Protein AF-A0A3M1H923-F1 (afdb_monomer_lite)

Radius of gyration: 37.94 Å; chains: 1; bounding box: 95×79×100 Å

Foldseek 3Di:
DQQWDADPVPRDIDHDPDDDAQDWDQDPPPRDIDGRHPVVVVVVVVVVVVQVVAKAFPVRLCVVLVHDPVVVVVCVVVVLWDWDDDDPTTIGGNVSSVVVSVVVVPPPPPPPDDDDDDDDDDDDDDDDDDPPQDWAFPVRLCVLQVHDPVVVVVCCVVVLWPWDDDPNTTITGPVSSVVVSCVVVPPPPPCPDDPPPDDDPPPWDKDWLVRLCVVLVHDPVVVVVLCVVVVFDFDDDDPTTIGTPVVSVVSSVVVVVVVVVVVVVVVVPDDDDDDDDDPDPPQWAFLVVLCVLQVDDSVVSVVCCVVVLFPWDDDDPTIIGGNVSSVVVSVCVVDPPPDDDDDDDDDDDDDDDDDPDPDPDDDDDDDDDDDDPDDPDADPPKDWDAQPPPPDPDPVRIDIDHPVVPPPDPPAPWWWWFWWDAPPDDIDIFIFGDDDPQWTWTDDPPDDTDIDGNVRTDGPDTDGPDPDDDDDD

Structure (mmCIF, N/CA/C/O backbone):
data_AF-A0A3M1H923-F1
#
_entry.id   AF-A0A3M1H923-F1
#
loop_
_atom_site.group_PDB
_atom_site.id
_atom_site.type_symbol
_atom_site.label_atom_id
_atom_site.label_alt_id
_atom_site.label_comp_id
_atom_site.label_asym_id
_atom_site.label_entity_id
_atom_site.label_seq_id
_atom_site.pdbx_PDB_ins_code
_atom_site.Cartn_x
_atom_site.Cartn_y
_atom_site.Cartn_z
_atom_site.occupancy
_atom_site.B_iso_or_equiv
_atom_site.auth_seq_id
_atom_site.auth_comp_id
_atom_site.auth_asym_id
_atom_site.auth_atom_id
_atom_site.pdbx_PDB_model_num
ATOM 1 N N . HIS A 1 1 ? -39.502 16.113 10.364 1.00 50.25 1 HIS A N 1
ATOM 2 C CA . HIS A 1 1 ? -40.073 17.198 11.195 1.00 50.25 1 HIS A CA 1
ATOM 3 C C . HIS A 1 1 ? -40.676 16.655 12.478 1.00 50.25 1 HIS A C 1
ATOM 5 O O . HIS A 1 1 ? -41.571 15.817 12.419 1.00 50.25 1 HIS A O 1
ATOM 11 N N . LYS A 1 2 ? -40.176 17.078 13.641 1.00 55.75 2 LYS A N 1
ATOM 12 C CA . LYS A 1 2 ? -40.732 16.656 14.929 1.00 55.75 2 LYS A CA 1
ATOM 13 C C . LYS A 1 2 ? -41.596 17.790 15.500 1.00 55.75 2 LYS A C 1
ATOM 15 O O . LYS A 1 2 ? -41.068 18.806 15.928 1.00 55.75 2 LYS A O 1
ATOM 20 N N . ASN A 1 3 ? -42.918 17.608 15.518 1.00 80.12 3 ASN A N 1
ATOM 21 C CA . ASN A 1 3 ? -43.889 18.606 15.991 1.00 80.12 3 ASN A CA 1
ATOM 22 C C . ASN A 1 3 ? -44.011 18.618 17.529 1.00 80.12 3 ASN A C 1
ATOM 24 O O . ASN A 1 3 ? -45.105 18.431 18.061 1.00 80.12 3 ASN A O 1
ATOM 28 N N . PHE A 1 4 ? -42.914 18.781 18.275 1.00 86.12 4 PHE A N 1
ATOM 29 C CA . PHE A 1 4 ? -43.000 18.876 19.736 1.00 86.12 4 PHE A CA 1
ATOM 30 C C . PHE A 1 4 ? -42.359 20.143 20.299 1.00 86.12 4 PHE A C 1
ATOM 32 O O . PHE A 1 4 ? -41.334 20.610 19.821 1.00 86.12 4 PHE A O 1
ATOM 39 N N . MET A 1 5 ? -42.960 20.675 21.364 1.00 89.12 5 MET A N 1
ATOM 40 C CA . MET A 1 5 ? -42.387 21.736 22.192 1.00 89.12 5 MET A CA 1
ATOM 41 C C . MET A 1 5 ? -42.003 21.197 23.562 1.00 89.12 5 MET A C 1
ATOM 43 O O . MET A 1 5 ? -42.708 20.365 24.135 1.00 89.12 5 MET A O 1
ATOM 47 N N . VAL A 1 6 ? -40.923 21.728 24.128 1.00 91.88 6 VAL A N 1
ATOM 48 C CA . VAL A 1 6 ? -40.477 21.415 25.488 1.00 91.88 6 VAL A CA 1
ATOM 49 C C . VAL A 1 6 ? -40.749 22.615 26.388 1.00 91.88 6 VAL A C 1
ATOM 51 O O . VAL A 1 6 ? -40.349 23.736 26.090 1.00 91.88 6 VAL A O 1
ATOM 54 N N . CYS A 1 7 ? -41.431 22.399 27.512 1.00 93.00 7 CYS A N 1
ATOM 55 C CA . CYS A 1 7 ? -41.614 23.451 28.508 1.00 93.00 7 CYS A CA 1
ATOM 56 C C . CYS A 1 7 ? -40.265 23.810 29.168 1.00 93.00 7 CYS A C 1
ATOM 58 O O . CYS A 1 7 ? -39.701 22.939 29.830 1.00 93.00 7 CYS A O 1
ATOM 60 N N . PRO A 1 8 ? -39.794 25.072 29.134 1.00 92.12 8 PRO A N 1
ATOM 61 C CA . PRO A 1 8 ? -38.475 25.441 29.659 1.00 92.12 8 PRO A CA 1
ATOM 62 C C . PRO A 1 8 ? -38.373 25.310 31.186 1.00 92.12 8 PRO A C 1
ATOM 64 O O . PRO A 1 8 ? -37.290 25.140 31.722 1.00 92.12 8 PRO A O 1
ATOM 67 N N . GLN A 1 9 ? -39.504 25.359 31.897 1.00 93.62 9 GLN A N 1
ATOM 68 C CA . GLN A 1 9 ? -39.535 25.279 33.362 1.00 93.62 9 GLN A CA 1
ATOM 69 C C . GLN A 1 9 ? -39.507 23.845 33.917 1.00 93.62 9 GLN A C 1
ATOM 71 O O . GLN A 1 9 ? -39.087 23.629 35.046 1.00 93.62 9 GLN A O 1
ATOM 76 N N . CYS A 1 10 ? -40.006 22.851 33.175 1.00 94.25 10 CYS A N 1
ATOM 77 C CA . CYS A 1 10 ? -40.183 21.490 33.711 1.00 94.25 10 CYS A CA 1
ATOM 78 C C . CYS A 1 10 ? -39.894 20.366 32.709 1.00 94.25 10 CYS A C 1
ATOM 80 O O . CYS A 1 10 ? -40.203 19.205 32.992 1.00 94.25 10 CYS A O 1
ATOM 82 N N . PHE A 1 11 ? -39.374 20.718 31.531 1.00 92.38 11 PHE A N 1
ATOM 83 C CA . PHE A 1 11 ? -38.951 19.822 30.453 1.00 92.38 11 PHE A CA 1
ATOM 84 C C . PHE A 1 11 ? -40.020 18.846 29.939 1.00 92.38 11 PHE A C 1
ATOM 86 O O . PHE A 1 11 ? -39.715 17.847 29.296 1.00 92.38 11 PHE A O 1
ATOM 93 N N . THR A 1 12 ? -41.301 19.125 30.193 1.00 93.31 12 THR A N 1
ATOM 94 C CA . THR A 1 12 ? -42.398 18.300 29.667 1.00 93.31 12 THR A CA 1
ATOM 95 C C . THR A 1 12 ? -42.558 18.553 28.169 1.00 93.31 12 THR A C 1
ATOM 97 O O . THR A 1 12 ? -42.680 19.709 27.760 1.00 93.31 12 THR A O 1
ATOM 100 N N . GLN A 1 13 ? -42.558 17.478 27.377 1.00 92.56 13 GLN A N 1
ATOM 101 C CA . GLN A 1 13 ? -42.773 17.502 25.930 1.00 92.56 13 GLN A CA 1
ATOM 102 C C . GLN A 1 13 ? -44.271 17.549 25.594 1.00 92.56 13 GLN A C 1
ATOM 104 O O . GLN A 1 13 ? -45.070 16.813 26.174 1.00 92.56 13 GLN A O 1
ATOM 109 N N . TYR A 1 14 ? -44.643 18.400 24.640 1.00 90.56 14 TYR A N 1
ATOM 110 C CA . TYR A 1 14 ? -46.001 18.562 24.122 1.00 90.56 14 TYR A CA 1
ATOM 111 C C . TYR A 1 14 ? -46.000 18.329 22.619 1.00 90.56 14 TYR A C 1
ATOM 113 O O . TYR A 1 14 ? -45.259 19.005 21.916 1.00 90.56 14 TYR A O 1
ATOM 121 N N . ASN A 1 15 ? -46.839 17.414 22.136 1.00 89.94 15 ASN A N 1
ATOM 122 C CA . ASN A 1 15 ? -47.061 17.216 20.705 1.00 89.94 15 ASN A CA 1
ATOM 123 C C . ASN A 1 15 ? -48.055 18.275 20.194 1.00 89.94 15 ASN A C 1
ATOM 125 O O . ASN A 1 15 ? -49.103 18.474 20.815 1.00 89.94 15 ASN A O 1
ATOM 129 N N . ILE A 1 16 ? -47.717 18.976 19.114 1.00 86.31 16 ILE A N 1
ATOM 130 C CA . ILE A 1 16 ? -48.525 20.057 18.539 1.00 86.31 16 ILE A CA 1
ATOM 131 C C . ILE A 1 16 ? -49.115 19.560 17.219 1.00 86.31 16 ILE A C 1
ATOM 133 O O . ILE A 1 16 ? -48.415 19.446 16.219 1.00 86.31 16 ILE A O 1
ATOM 137 N N . GLU A 1 17 ? -50.419 19.280 17.209 1.00 82.50 17 GLU A N 1
ATOM 138 C CA . GLU A 1 17 ? -51.119 18.734 16.033 1.00 82.50 17 GLU A CA 1
ATOM 139 C C . GLU A 1 17 ? -51.218 19.734 14.865 1.00 82.50 17 GLU A C 1
ATOM 141 O O . GLU A 1 17 ? -51.304 19.328 13.711 1.00 82.50 17 GLU A O 1
ATOM 146 N N . SER A 1 18 ? -51.167 21.042 15.141 1.00 80.50 18 SER A N 1
ATOM 147 C CA . SER A 1 18 ? -51.195 22.094 14.118 1.00 80.50 18 SER A CA 1
ATOM 148 C C . SER A 1 18 ? -50.433 23.337 14.586 1.00 80.50 18 SER A C 1
ATOM 150 O O . SER A 1 18 ? -50.770 23.903 15.634 1.00 80.50 18 SER A O 1
ATOM 152 N N . PHE A 1 19 ? -49.438 23.783 13.816 1.00 77.25 19 PHE A N 1
ATOM 153 C CA . PHE A 1 19 ? -48.679 24.999 14.109 1.00 77.25 19 PHE A CA 1
ATOM 154 C C . PHE A 1 19 ? -49.552 26.240 13.861 1.00 77.25 19 PHE A C 1
ATOM 156 O O . PHE A 1 19 ? -50.033 26.460 12.753 1.00 77.25 19 PHE A O 1
ATOM 163 N N . GLN A 1 20 ? -49.782 27.045 14.898 1.00 83.19 20 GLN A N 1
ATOM 164 C CA . GLN A 1 20 ? -50.434 28.352 14.799 1.00 83.19 20 GLN A CA 1
ATOM 165 C C . GLN A 1 20 ? -49.544 29.359 15.522 1.00 83.19 20 GLN A C 1
ATOM 167 O O . GLN A 1 20 ? -49.376 29.266 16.741 1.00 83.19 20 GLN A O 1
ATOM 172 N N . ASP A 1 21 ? -48.951 30.277 14.762 1.00 86.56 21 ASP A N 1
ATOM 173 C CA . ASP A 1 21 ? -48.030 31.283 15.288 1.00 86.56 21 ASP A CA 1
ATOM 174 C C . ASP A 1 21 ? -48.716 32.153 16.355 1.00 86.56 21 ASP A C 1
ATOM 176 O O . ASP A 1 21 ? -49.883 32.530 16.220 1.00 86.56 21 ASP A O 1
ATOM 180 N N . GLY A 1 22 ? -48.021 32.407 17.465 1.00 88.06 22 GLY A N 1
ATOM 181 C CA . GLY A 1 22 ? -48.539 33.177 18.598 1.00 88.06 22 GLY A CA 1
ATOM 182 C C . GLY A 1 22 ? -49.531 32.441 19.511 1.00 88.06 22 GLY A C 1
ATOM 183 O O . GLY A 1 22 ? -50.011 33.024 20.491 1.00 88.06 22 GLY A O 1
ATOM 184 N N . LYS A 1 23 ? -49.843 31.161 19.261 1.00 91.06 23 LYS A N 1
ATOM 185 C CA . LYS A 1 23 ? -50.739 30.391 20.135 1.00 91.06 23 LYS A CA 1
ATOM 186 C C . LYS A 1 23 ? -50.086 30.135 21.495 1.00 91.06 23 LYS A C 1
ATOM 188 O O . LYS A 1 23 ? -48.956 29.655 21.590 1.00 91.06 23 LYS A O 1
ATOM 193 N N . LYS A 1 24 ? -50.826 30.450 22.562 1.00 92.19 24 LYS A N 1
ATOM 194 C CA . LYS A 1 24 ? -50.396 30.268 23.953 1.00 92.19 24 LYS A CA 1
ATOM 195 C C . LYS A 1 24 ? -50.930 28.951 24.513 1.00 92.19 24 LYS A C 1
ATOM 197 O O . LYS A 1 24 ? -52.132 28.701 24.473 1.00 92.19 24 LYS A O 1
ATOM 202 N N . PHE A 1 25 ? -50.051 28.140 25.089 1.00 91.19 25 PHE A N 1
ATOM 203 C CA . PHE A 1 25 ? -50.377 26.877 25.749 1.00 91.19 25 PHE A CA 1
ATOM 204 C C . PHE A 1 25 ? -49.990 26.939 27.220 1.00 91.19 25 PHE A C 1
ATOM 206 O O . PHE A 1 25 ? -48.886 27.347 27.565 1.00 91.19 25 PHE A O 1
ATOM 213 N N . LYS A 1 26 ? -50.879 26.501 28.113 1.00 94.56 26 LYS A N 1
ATOM 214 C CA . LYS A 1 26 ? -50.550 26.373 29.534 1.00 94.56 26 LYS A CA 1
ATOM 215 C C . LYS A 1 26 ? -49.953 24.992 29.795 1.00 94.56 26 LYS A C 1
ATOM 217 O O . LYS A 1 26 ? -50.599 23.978 29.535 1.00 94.56 26 LYS A O 1
ATOM 222 N N . CYS A 1 27 ? -48.734 24.947 30.322 1.00 94.38 27 CYS A N 1
ATOM 223 C CA . CYS A 1 27 ? -48.080 23.705 30.714 1.00 94.38 27 CYS A CA 1
ATOM 224 C C . CYS A 1 27 ? -48.919 22.975 31.776 1.00 94.38 27 CYS A C 1
ATOM 226 O O . CYS A 1 27 ? -49.205 23.532 32.836 1.00 94.38 27 CYS A O 1
ATOM 228 N N . LYS A 1 28 ? -49.273 21.709 31.522 1.00 94.69 28 LYS A N 1
ATOM 229 C CA . LYS A 1 28 ? -50.068 20.877 32.441 1.00 94.69 28 LYS A CA 1
ATOM 230 C C . LYS A 1 28 ? -49.356 20.604 33.770 1.00 94.69 28 LYS A C 1
ATOM 232 O O . LYS A 1 28 ? -50.026 20.356 34.763 1.00 94.69 28 LYS A O 1
ATOM 237 N N . LYS A 1 29 ? -48.018 20.642 33.792 1.00 95.06 29 LYS A N 1
ATOM 238 C CA . LYS A 1 29 ? -47.206 20.289 34.968 1.00 95.06 29 LYS A CA 1
ATOM 239 C C . LYS A 1 29 ? -46.893 21.483 35.874 1.00 95.06 29 LYS A C 1
ATOM 241 O O . LYS A 1 29 ? -47.038 21.371 37.082 1.00 95.06 29 LYS A O 1
ATOM 246 N N . CYS A 1 30 ? -46.475 22.619 35.311 1.00 94.06 30 CYS A N 1
ATOM 247 C CA . CYS A 1 30 ? -46.022 23.785 36.089 1.00 94.06 30 CYS A CA 1
ATOM 248 C C . CYS A 1 30 ? -46.818 25.069 35.818 1.00 94.06 30 CYS A C 1
ATOM 250 O O . CYS A 1 30 ? -46.430 26.136 36.280 1.00 94.06 30 CYS A O 1
ATOM 252 N N . SER A 1 31 ? -47.921 24.996 35.064 1.00 94.00 31 SER A N 1
ATOM 253 C CA . SER A 1 31 ? -48.797 26.136 34.749 1.00 94.00 31 SER A CA 1
ATOM 254 C C . SER A 1 31 ? -48.160 27.304 33.978 1.00 94.00 31 SER A C 1
ATOM 256 O O . SER A 1 31 ? -48.848 28.296 33.738 1.00 94.00 31 SER A O 1
ATOM 258 N N . SER A 1 32 ? -46.902 27.199 33.543 1.00 94.88 32 SER A N 1
ATOM 259 C CA . SER A 1 32 ? -46.243 28.227 32.732 1.00 94.88 32 SER A CA 1
ATOM 260 C C . SER A 1 32 ? -46.908 28.365 31.362 1.00 94.88 32 SER A C 1
ATOM 262 O O . SER A 1 32 ? -47.309 27.368 30.756 1.00 94.88 32 SER A O 1
ATOM 264 N N . ILE A 1 33 ? -47.003 29.596 30.866 1.00 94.56 33 ILE A N 1
ATOM 265 C CA . ILE A 1 33 ? -47.533 29.893 29.534 1.00 94.56 33 ILE A CA 1
ATOM 266 C C . ILE A 1 33 ? -46.392 29.750 28.524 1.00 94.56 33 ILE A C 1
ATOM 268 O O . ILE A 1 33 ? -45.372 30.421 28.638 1.00 94.56 33 ILE A O 1
ATOM 272 N N . LEU A 1 34 ? -46.566 28.854 27.561 1.00 91.81 34 LEU A N 1
ATOM 273 C CA . LEU A 1 34 ? -45.675 28.627 26.432 1.00 91.81 34 LEU A CA 1
ATOM 274 C C . LEU A 1 34 ? -46.271 29.328 25.215 1.00 91.81 34 LEU A C 1
ATOM 276 O O . LEU A 1 34 ? -47.445 29.115 24.918 1.00 91.81 34 LEU A O 1
ATOM 280 N N . THR A 1 35 ? -45.489 30.139 24.513 1.00 92.31 35 THR A N 1
ATOM 281 C CA . THR A 1 35 ? -45.916 30.765 23.256 1.00 92.31 35 THR A CA 1
ATOM 282 C C . THR A 1 35 ? -45.195 30.068 22.115 1.00 92.31 35 THR A C 1
ATOM 284 O O . THR A 1 35 ? -43.978 29.910 22.174 1.00 92.31 35 THR A O 1
ATOM 287 N N . VAL A 1 36 ? -45.943 29.628 21.105 1.00 88.00 36 VAL A N 1
ATOM 288 C CA . VAL A 1 36 ? -45.362 29.129 19.856 1.00 88.00 36 VAL A CA 1
ATOM 289 C C . VAL A 1 36 ? -44.825 30.332 19.082 1.00 88.00 36 VAL A C 1
ATOM 291 O O . VAL A 1 36 ? -45.618 31.184 18.686 1.00 88.00 36 VAL A O 1
ATOM 294 N N . ASP A 1 37 ? -43.507 30.420 18.909 1.00 82.12 37 ASP A N 1
ATOM 295 C CA . ASP A 1 37 ? -42.855 31.454 18.098 1.00 82.12 37 ASP A CA 1
ATOM 296 C C . ASP A 1 37 ? -42.360 30.831 16.788 1.00 82.12 37 ASP A C 1
ATOM 298 O O . ASP A 1 37 ? -41.507 29.937 16.791 1.00 82.12 37 ASP A O 1
ATOM 302 N N . ARG A 1 38 ? -42.908 31.292 15.660 1.00 77.94 38 ARG A N 1
ATOM 303 C CA . ARG A 1 38 ? -42.516 30.856 14.314 1.00 77.94 38 ARG A CA 1
ATOM 304 C C . ARG A 1 38 ? -41.035 31.048 14.019 1.00 77.94 38 ARG A C 1
ATOM 306 O O . ARG A 1 38 ? -40.453 30.201 13.347 1.00 77.94 38 ARG A O 1
ATOM 313 N N . LYS A 1 39 ? -40.399 32.082 14.577 1.00 76.75 39 LYS A N 1
ATOM 314 C CA . LYS A 1 39 ? -38.975 32.345 14.327 1.00 76.75 39 LYS A CA 1
ATOM 315 C C . LYS A 1 39 ? -38.068 31.267 14.912 1.00 76.75 39 LYS A C 1
ATOM 317 O O . LYS A 1 39 ? -37.067 30.925 14.294 1.00 76.75 39 LYS A O 1
ATOM 322 N N . ALA A 1 40 ? -38.433 30.705 16.065 1.00 66.69 40 ALA A N 1
ATOM 323 C CA . ALA A 1 40 ? -37.688 29.601 16.669 1.00 66.69 40 ALA A CA 1
ATOM 324 C C . ALA A 1 40 ? -37.867 28.289 15.884 1.00 66.69 40 ALA A C 1
ATOM 326 O O . ALA A 1 40 ? -36.949 27.484 15.815 1.00 66.69 40 ALA A O 1
ATOM 327 N N . TYR A 1 41 ? -39.032 28.093 15.260 1.00 65.44 41 TYR A N 1
ATOM 328 C CA . TYR A 1 41 ? -39.337 26.886 14.488 1.00 65.44 41 TYR A CA 1
ATOM 329 C C . TYR A 1 41 ? -38.678 26.884 13.098 1.00 65.44 41 TYR A C 1
ATOM 331 O O . TYR A 1 41 ? -38.167 25.859 12.651 1.00 65.44 41 TYR A O 1
ATOM 339 N N . GLU A 1 42 ? -38.648 28.035 12.419 1.00 65.00 42 GLU A N 1
ATOM 340 C CA . GLU A 1 42 ? -38.022 28.164 11.095 1.00 65.00 42 GLU A CA 1
ATOM 341 C C . GLU A 1 42 ? -36.482 28.153 11.172 1.00 65.00 42 GLU A C 1
ATOM 343 O O . GLU A 1 42 ? -35.833 27.616 10.268 1.00 65.00 42 GLU A O 1
ATOM 348 N N . ALA A 1 43 ? -35.893 28.654 12.267 1.00 59.81 43 ALA A N 1
ATOM 349 C CA . ALA A 1 43 ? -34.446 28.618 12.497 1.00 59.81 43 ALA A CA 1
ATOM 350 C C . ALA A 1 43 ? -33.893 27.184 12.585 1.00 59.81 43 ALA A C 1
ATOM 352 O O . ALA A 1 43 ? -32.866 26.903 11.980 1.00 59.81 43 ALA A O 1
ATOM 353 N N . ASP A 1 44 ? -34.597 26.261 13.245 1.00 53.50 44 ASP A N 1
ATOM 354 C CA . ASP A 1 44 ? -34.143 24.867 13.343 1.00 53.50 44 ASP A CA 1
ATOM 355 C C . ASP A 1 44 ? -34.430 24.063 12.061 1.00 53.50 44 ASP A C 1
ATOM 357 O O . ASP A 1 44 ? -33.641 23.199 11.686 1.00 53.50 44 ASP A O 1
ATOM 361 N N . SER A 1 45 ? -35.512 24.371 11.330 1.00 54.09 45 SER A N 1
ATOM 362 C CA . SER A 1 45 ? -35.818 23.682 10.061 1.00 54.09 45 SER A CA 1
ATOM 363 C C . SER A 1 45 ? -34.867 24.048 8.916 1.00 54.09 45 SER A C 1
ATOM 365 O O . SER A 1 45 ? -34.584 23.216 8.061 1.00 54.09 45 SER A O 1
ATOM 367 N N . SER A 1 46 ? -34.320 25.267 8.925 1.00 53.25 46 SER A N 1
ATOM 368 C CA . SER A 1 46 ? -33.395 25.752 7.892 1.00 53.25 46 SER A CA 1
ATOM 369 C C . SER A 1 46 ? -31.936 25.321 8.111 1.00 53.25 46 SER A C 1
ATOM 371 O O . SER A 1 46 ? -31.099 25.523 7.229 1.00 53.25 46 SER A O 1
ATOM 373 N N . ILE A 1 47 ? -31.627 24.701 9.258 1.00 55.47 47 ILE A N 1
ATOM 374 C CA . ILE A 1 47 ? -30.294 24.170 9.589 1.00 55.47 47 ILE A CA 1
ATOM 375 C C . ILE A 1 47 ? -30.132 22.703 9.148 1.00 55.47 47 ILE A C 1
ATOM 377 O O . ILE A 1 47 ? -29.011 22.297 8.841 1.00 55.47 47 ILE A O 1
ATOM 381 N N . GLU A 1 48 ? -31.210 21.912 9.076 1.00 53.12 48 GLU A N 1
ATOM 382 C CA . GLU A 1 48 ? -31.120 20.505 8.644 1.00 53.12 48 GLU A CA 1
ATOM 383 C C . GLU A 1 48 ? -31.121 20.345 7.113 1.00 53.12 48 GLU A C 1
ATOM 385 O O . GLU A 1 48 ? -30.323 19.564 6.602 1.00 53.12 48 GLU A O 1
ATOM 390 N N . GLU A 1 49 ? -31.894 21.137 6.359 1.00 53.22 49 GLU A N 1
ATOM 391 C CA . GLU A 1 49 ? -31.943 21.013 4.886 1.00 53.22 49 GLU A CA 1
ATOM 392 C C . GLU A 1 49 ? -30.698 21.566 4.169 1.00 53.22 49 GLU A C 1
ATOM 394 O O . GLU A 1 49 ? -30.401 21.154 3.056 1.00 53.22 49 GLU A O 1
ATOM 399 N N . LYS A 1 50 ? -29.895 22.432 4.804 1.00 52.75 50 LYS A N 1
ATOM 400 C CA . LYS A 1 50 ? -28.652 22.955 4.197 1.00 52.75 50 LYS A CA 1
ATOM 401 C C . LYS A 1 50 ? -27.422 22.056 4.356 1.00 52.75 50 LYS A C 1
ATOM 403 O O . LYS A 1 50 ? -26.351 22.425 3.883 1.00 52.75 50 LYS A O 1
ATOM 408 N N . LYS A 1 51 ? -27.534 20.910 5.036 1.00 54.12 51 LYS A N 1
ATOM 409 C CA . LYS A 1 51 ? -26.406 19.975 5.227 1.00 54.12 51 LYS A CA 1
ATOM 410 C C . LYS A 1 51 ? -26.405 18.782 4.275 1.00 54.12 51 LYS A C 1
ATOM 412 O O . LYS A 1 51 ? -25.413 18.058 4.243 1.00 54.12 51 LYS A O 1
ATOM 417 N N . GLU A 1 52 ? -27.474 18.569 3.512 1.00 55.78 52 GLU A N 1
ATOM 418 C CA . GLU A 1 52 ? -27.540 17.476 2.532 1.00 55.78 52 GLU A CA 1
ATOM 419 C C . GLU A 1 52 ? -26.842 17.823 1.205 1.00 55.78 52 GLU A C 1
ATOM 421 O O . GLU A 1 52 ? -26.394 16.920 0.498 1.00 55.78 52 GLU A O 1
ATOM 426 N N . ASP A 1 53 ? -26.637 19.111 0.916 1.00 58.97 53 ASP A N 1
ATOM 427 C CA . ASP A 1 53 ? -26.132 19.579 -0.383 1.00 58.97 53 ASP A CA 1
ATOM 428 C C . ASP A 1 53 ? -24.618 19.403 -0.605 1.00 58.97 53 ASP A C 1
ATOM 430 O O . ASP A 1 53 ? -24.110 19.715 -1.680 1.00 58.97 53 ASP A O 1
ATOM 434 N N . GLU A 1 54 ? -23.870 18.864 0.361 1.00 85.12 54 GLU A N 1
ATOM 435 C CA . GLU A 1 54 ? -22.421 18.664 0.213 1.00 85.12 54 GLU A CA 1
ATOM 436 C C . GLU A 1 54 ? -21.961 17.236 0.541 1.00 85.12 54 GLU A C 1
ATOM 438 O O . GLU A 1 54 ? -20.903 17.004 1.133 1.00 85.12 54 GLU A O 1
ATOM 443 N N . ALA A 1 55 ? -22.763 16.244 0.159 1.00 93.94 55 ALA A N 1
ATOM 444 C CA . ALA A 1 55 ? -22.366 14.843 0.210 1.00 93.94 55 ALA A CA 1
ATOM 445 C C . ALA A 1 55 ? -21.724 14.406 -1.122 1.00 93.94 55 ALA A C 1
ATOM 447 O O . ALA A 1 55 ? -22.359 14.481 -2.171 1.00 93.94 55 ALA A O 1
ATOM 448 N N . MET A 1 56 ? -20.486 13.909 -1.082 1.00 96.75 56 MET A N 1
ATOM 449 C CA . MET A 1 56 ? -19.786 13.341 -2.240 1.00 96.75 56 MET A CA 1
ATOM 450 C C . MET A 1 56 ? -19.916 11.816 -2.280 1.00 96.75 56 MET A C 1
ATOM 452 O O . MET A 1 56 ? -19.896 11.151 -1.245 1.00 96.75 56 MET A O 1
ATOM 456 N N . THR A 1 57 ? -20.018 11.250 -3.477 1.00 97.44 57 THR A N 1
ATOM 457 C CA . THR A 1 57 ? -19.943 9.798 -3.722 1.00 97.44 57 THR A CA 1
ATOM 458 C C . THR A 1 57 ? -18.500 9.291 -3.675 1.00 97.44 57 THR A C 1
ATOM 460 O O . THR A 1 57 ? -17.555 10.076 -3.698 1.00 97.44 57 THR A O 1
ATOM 463 N N . LEU A 1 58 ? -18.316 7.970 -3.601 1.00 97.12 58 LEU A N 1
ATOM 464 C CA . LEU A 1 58 ? -16.989 7.352 -3.544 1.00 97.12 58 LEU A CA 1
ATOM 465 C C . LEU A 1 58 ? -16.130 7.706 -4.769 1.00 97.12 58 LEU A C 1
ATOM 467 O O . LEU A 1 58 ? -14.946 7.991 -4.615 1.00 97.12 58 LEU A O 1
ATOM 471 N N . GLU A 1 59 ? -16.732 7.746 -5.955 1.00 97.25 59 GLU A N 1
ATOM 472 C CA . GLU A 1 59 ? -16.079 8.107 -7.215 1.00 97.25 59 GLU A CA 1
ATOM 473 C C . GLU A 1 59 ? -15.649 9.581 -7.217 1.00 97.25 59 GLU A C 1
ATOM 475 O O . GLU A 1 59 ? -14.504 9.894 -7.533 1.00 97.25 59 GLU A O 1
ATOM 480 N N . GLN A 1 60 ? -16.528 10.480 -6.762 1.00 97.25 60 GLN A N 1
ATOM 481 C CA . GLN A 1 60 ? -16.215 11.909 -6.643 1.00 97.25 60 GLN A CA 1
ATOM 482 C C . GLN A 1 60 ? -15.082 12.175 -5.649 1.00 97.25 60 GLN A C 1
ATOM 484 O O . GLN A 1 60 ? -14.263 13.059 -5.875 1.00 97.25 60 GLN A O 1
ATOM 489 N N . VAL A 1 61 ? -15.007 11.414 -4.552 1.00 97.62 61 VAL A N 1
ATOM 490 C CA . VAL A 1 61 ? -13.909 11.542 -3.583 1.00 97.62 61 VAL A CA 1
ATOM 491 C C . VAL A 1 61 ? -12.577 11.077 -4.177 1.00 97.62 61 VAL A C 1
ATOM 493 O O . VAL A 1 61 ? -11.559 11.716 -3.915 1.00 97.62 61 VAL A O 1
ATOM 496 N N . GLN A 1 62 ? -12.564 10.003 -4.977 1.00 97.56 62 GLN A N 1
ATOM 497 C CA . GLN A 1 62 ? -11.350 9.533 -5.665 1.00 97.56 62 GLN A CA 1
ATOM 498 C C . GLN A 1 62 ? -10.818 10.587 -6.634 1.00 97.56 62 GLN A C 1
ATOM 500 O O . GLN A 1 62 ? -9.629 10.897 -6.605 1.00 97.56 62 GLN A O 1
ATOM 505 N N . GLU A 1 63 ? -11.710 11.167 -7.437 1.00 97.19 63 GLU A N 1
ATOM 506 C CA . GLU A 1 63 ? -11.373 12.224 -8.390 1.00 97.19 63 GLU A CA 1
ATOM 507 C C . GLU A 1 63 ? -10.913 13.502 -7.674 1.00 97.19 63 GLU A C 1
ATOM 509 O O . GLU A 1 63 ? -9.872 14.057 -8.006 1.00 97.19 63 GLU A O 1
ATOM 514 N N . TYR A 1 64 ? -11.626 13.936 -6.631 1.00 96.25 64 TYR A N 1
ATOM 515 C CA . TYR A 1 64 ? -11.316 15.178 -5.917 1.00 96.25 64 TYR A CA 1
ATOM 516 C C . TYR A 1 64 ? -9.999 15.135 -5.125 1.00 96.25 64 TYR A C 1
ATOM 518 O O . TYR A 1 64 ? -9.323 16.159 -4.982 1.00 96.25 64 TYR A O 1
ATOM 526 N N . LEU A 1 65 ? -9.650 13.969 -4.573 1.00 96.12 65 LEU A N 1
ATOM 527 C CA . LEU A 1 65 ? -8.392 13.754 -3.853 1.00 96.12 65 LEU A CA 1
ATOM 528 C C . LEU A 1 65 ? -7.256 13.273 -4.767 1.00 96.12 65 LEU A C 1
ATOM 530 O O . LEU A 1 65 ? -6.125 13.194 -4.293 1.00 96.12 65 LEU A O 1
ATOM 534 N N . CYS A 1 66 ? -7.541 12.950 -6.034 1.00 96.00 66 CYS A N 1
ATOM 535 C CA . CYS A 1 66 ? -6.611 12.316 -6.972 1.00 96.00 66 CYS A CA 1
ATOM 536 C C . CYS A 1 66 ? -5.932 11.060 -6.386 1.00 96.00 66 CYS A C 1
ATOM 538 O O . CYS A 1 66 ? -4.714 10.916 -6.472 1.00 96.00 66 CYS A O 1
ATOM 540 N N . ILE A 1 67 ? -6.706 10.164 -5.757 1.00 96.06 67 ILE A N 1
ATOM 541 C CA . ILE A 1 67 ? -6.187 8.933 -5.132 1.00 96.06 67 ILE A CA 1
ATOM 542 C C . ILE A 1 67 ? -6.841 7.667 -5.676 1.00 96.06 67 ILE A C 1
ATOM 544 O O . ILE A 1 67 ? -8.021 7.644 -6.033 1.00 96.06 67 ILE A O 1
ATOM 548 N N . ASP A 1 68 ? -6.088 6.572 -5.627 1.00 96.88 68 ASP A N 1
ATOM 549 C CA . ASP A 1 68 ? -6.571 5.255 -6.025 1.00 96.88 68 ASP A CA 1
ATOM 550 C C . ASP A 1 68 ? -7.614 4.690 -5.051 1.00 96.88 68 ASP A C 1
ATOM 552 O O . ASP A 1 68 ? -7.615 4.945 -3.841 1.00 96.88 68 ASP A O 1
ATOM 556 N N . SER A 1 69 ? -8.445 3.770 -5.548 1.00 95.69 69 SER A N 1
ATOM 557 C CA . SER A 1 69 ? -9.483 3.099 -4.753 1.00 95.69 69 SER A CA 1
ATOM 558 C C . SER A 1 69 ? -8.927 2.346 -3.538 1.00 95.69 69 SER A C 1
ATOM 560 O O . SER A 1 69 ? -9.591 2.238 -2.505 1.00 95.69 69 SER A O 1
ATOM 562 N N . LYS A 1 70 ? -7.701 1.816 -3.645 1.00 96.19 70 LYS A N 1
ATOM 563 C CA . LYS A 1 70 ? -7.019 1.119 -2.543 1.00 96.19 70 LYS A CA 1
ATOM 564 C C . LYS A 1 70 ? -6.618 2.084 -1.436 1.00 96.19 70 LYS A C 1
ATOM 566 O O . LYS A 1 70 ? -6.794 1.762 -0.263 1.00 96.19 70 LYS A O 1
ATOM 571 N N . GLU A 1 71 ? -6.098 3.245 -1.812 1.00 95.56 71 GLU A N 1
ATOM 572 C CA . GLU A 1 71 ? -5.664 4.271 -0.874 1.00 95.56 71 GLU A CA 1
ATOM 573 C C . GLU A 1 71 ? -6.862 4.901 -0.166 1.00 95.56 71 GLU A C 1
ATOM 575 O O . GLU A 1 71 ? -6.874 4.979 1.061 1.00 95.56 71 GLU A O 1
ATOM 580 N N . LEU A 1 72 ? -7.932 5.213 -0.904 1.00 96.81 72 LEU A N 1
ATOM 581 C CA . LEU A 1 72 ? -9.189 5.654 -0.301 1.00 96.81 72 LEU A CA 1
ATOM 582 C C . LEU A 1 72 ? -9.726 4.616 0.701 1.00 96.81 72 LEU A C 1
ATOM 584 O O . LEU A 1 72 ? -10.152 4.967 1.801 1.00 96.81 72 LEU A O 1
ATOM 588 N N . GLY A 1 73 ? -9.638 3.323 0.372 1.00 96.56 73 GLY A N 1
ATOM 589 C CA . GLY A 1 73 ? -9.997 2.240 1.290 1.00 96.56 73 GLY A CA 1
ATOM 590 C C . GLY A 1 73 ? -9.152 2.198 2.571 1.00 96.56 73 GLY A C 1
ATOM 591 O O . GLY A 1 73 ? -9.665 1.803 3.620 1.00 96.56 73 GLY A O 1
ATOM 592 N N . LEU A 1 74 ? -7.882 2.615 2.517 1.00 96.19 74 LEU A N 1
ATOM 593 C CA . LEU A 1 74 ? -7.019 2.735 3.695 1.00 96.19 74 LEU A CA 1
ATOM 594 C C . LEU A 1 74 ? -7.415 3.928 4.568 1.00 96.19 74 LEU A C 1
ATOM 596 O O . LEU A 1 74 ? -7.511 3.745 5.776 1.00 96.19 74 LEU A O 1
ATOM 600 N N . ILE A 1 75 ? -7.718 5.086 3.974 1.00 97.00 75 ILE A N 1
ATOM 601 C CA . ILE A 1 75 ? -8.162 6.294 4.698 1.00 97.00 75 ILE A CA 1
ATOM 602 C C . ILE A 1 75 ? -9.507 6.045 5.405 1.00 97.00 75 ILE A C 1
ATOM 604 O O . ILE A 1 75 ? -9.719 6.441 6.552 1.00 97.00 75 ILE A O 1
ATOM 608 N N . ILE A 1 76 ? -10.421 5.318 4.753 1.00 97.00 76 ILE A N 1
ATOM 609 C CA . ILE A 1 76 ? -11.688 4.907 5.375 1.00 97.00 76 ILE A CA 1
ATOM 610 C C . ILE A 1 76 ? -11.427 3.921 6.523 1.00 97.00 76 ILE A C 1
ATOM 612 O O . ILE A 1 76 ? -12.039 4.019 7.586 1.00 97.00 76 ILE A O 1
ATOM 616 N N . ARG A 1 77 ? -10.507 2.964 6.338 1.00 96.50 77 ARG A N 1
ATOM 617 C CA . ARG A 1 77 ? -10.174 1.955 7.358 1.00 96.50 77 ARG A CA 1
ATOM 618 C C . ARG A 1 77 ? -9.414 2.542 8.549 1.00 96.50 77 ARG A C 1
ATOM 620 O O . ARG A 1 77 ? -9.597 2.041 9.657 1.00 96.50 77 ARG A O 1
ATOM 627 N N . SER A 1 78 ? -8.576 3.559 8.340 1.00 95.50 78 SER A N 1
ATOM 628 C CA . SER A 1 78 ? -7.901 4.286 9.423 1.00 95.50 78 SER A CA 1
ATOM 629 C C . SER A 1 78 ? -8.880 5.138 10.234 1.00 95.50 78 SER A C 1
ATOM 631 O O . SER A 1 78 ? -8.599 5.455 11.388 1.00 95.50 78 SER A O 1
ATOM 633 N N . GLY A 1 79 ? -10.056 5.437 9.671 1.00 96.12 79 GLY A N 1
ATOM 634 C CA . GLY A 1 79 ? -11.088 6.257 10.298 1.00 96.12 79 GLY A CA 1
ATOM 635 C C . GLY A 1 79 ? -10.876 7.757 10.100 1.00 96.12 79 GLY A C 1
ATOM 636 O O . GLY A 1 79 ? -11.593 8.546 10.709 1.00 96.12 79 GLY A O 1
ATOM 637 N N . GLU A 1 80 ? -9.920 8.155 9.256 1.00 95.94 80 GLU A N 1
ATOM 638 C CA . GLU A 1 80 ? -9.687 9.557 8.886 1.00 95.94 80 GLU A CA 1
ATOM 639 C C . GLU A 1 80 ? -10.821 10.118 8.027 1.00 95.94 80 GLU A C 1
ATOM 641 O O . GLU A 1 80 ? -11.183 11.285 8.169 1.00 95.94 80 GLU A O 1
ATOM 646 N N . LEU A 1 81 ? -11.413 9.278 7.171 1.00 97.50 81 LEU A N 1
ATOM 647 C CA . LEU A 1 81 ? -12.590 9.626 6.387 1.00 97.50 81 LEU A CA 1
ATOM 648 C C . LEU A 1 81 ? -13.779 8.753 6.794 1.00 97.50 81 LEU A C 1
ATOM 650 O O . LEU A 1 81 ? -13.821 7.551 6.528 1.00 97.50 81 LEU A O 1
ATOM 654 N N . THR A 1 82 ? -14.782 9.372 7.413 1.00 96.25 82 THR A N 1
ATOM 655 C CA . THR A 1 82 ? -16.027 8.703 7.802 1.00 96.25 82 THR A CA 1
ATOM 656 C C . THR A 1 82 ? -17.089 8.836 6.717 1.00 96.25 82 THR A C 1
ATOM 658 O O . THR A 1 82 ? -17.605 9.925 6.471 1.00 96.25 82 THR A O 1
ATOM 661 N N . GLY A 1 83 ? -17.445 7.716 6.083 1.00 95.94 83 GLY A N 1
ATOM 662 C CA . GLY A 1 83 ? -18.591 7.647 5.176 1.00 95.94 83 GLY A CA 1
ATOM 663 C C . GLY A 1 83 ? -19.890 7.293 5.900 1.00 95.94 83 GLY A C 1
ATOM 664 O O . GLY A 1 83 ? -19.883 6.606 6.922 1.00 95.94 83 GLY A O 1
ATOM 665 N N . PHE A 1 84 ? -21.013 7.738 5.348 1.00 95.94 84 PHE A N 1
ATOM 666 C CA . PHE A 1 84 ? -22.359 7.365 5.773 1.00 95.94 84 PHE A CA 1
ATOM 667 C C . PHE A 1 84 ? -23.114 6.724 4.605 1.00 95.94 84 PHE A C 1
ATOM 669 O O . PHE A 1 84 ? -22.840 7.006 3.440 1.00 95.94 84 PHE A O 1
ATOM 676 N N . LEU A 1 85 ? -24.040 5.817 4.909 1.00 95.19 85 LEU A N 1
ATOM 677 C CA . LEU A 1 85 ? -24.880 5.180 3.895 1.00 95.19 85 LEU A CA 1
ATOM 678 C C . LEU A 1 85 ? -26.122 6.037 3.665 1.00 95.19 85 LEU A C 1
ATOM 680 O O . LEU A 1 85 ? -26.910 6.234 4.588 1.00 95.19 85 LEU A O 1
ATOM 684 N N . ASP A 1 86 ? -26.290 6.514 2.436 1.00 93.44 86 ASP A N 1
ATOM 685 C CA . ASP A 1 86 ? -27.512 7.156 1.964 1.00 93.44 86 ASP A CA 1
ATOM 686 C C . ASP A 1 86 ? -28.194 6.213 0.963 1.00 93.44 86 ASP A C 1
ATOM 688 O O . ASP A 1 86 ? -27.793 6.072 -0.198 1.00 93.44 86 ASP A O 1
ATOM 692 N N . GLY A 1 87 ? -29.159 5.445 1.471 1.00 93.06 87 GLY A N 1
ATOM 693 C CA . GLY A 1 87 ? -29.735 4.308 0.760 1.00 93.06 87 GLY A CA 1
ATOM 694 C C . GLY A 1 87 ? -28.711 3.187 0.555 1.00 93.06 87 GLY A C 1
ATOM 695 O O . GLY A 1 87 ? -28.218 2.595 1.515 1.00 93.06 87 GLY A O 1
ATOM 696 N N . THR A 1 88 ? -28.413 2.866 -0.704 1.00 93.19 88 THR A N 1
ATOM 697 C CA . THR A 1 88 ? -27.427 1.838 -1.087 1.00 93.19 88 THR A CA 1
ATOM 698 C C . THR A 1 88 ? -26.052 2.412 -1.409 1.00 93.19 88 THR A C 1
ATOM 700 O O . THR A 1 88 ? -25.128 1.648 -1.681 1.00 93.19 88 THR A O 1
ATOM 703 N N . VAL A 1 89 ? -25.915 3.739 -1.428 1.00 93.75 89 VAL A N 1
ATOM 704 C CA . VAL A 1 89 ? -24.691 4.418 -1.855 1.00 93.75 89 VAL A CA 1
ATOM 705 C C . VAL A 1 89 ? -23.976 4.966 -0.628 1.00 93.75 89 VAL A C 1
ATOM 707 O O . VAL A 1 89 ? -24.573 5.626 0.222 1.00 93.75 89 VAL A O 1
ATOM 710 N N . MET A 1 90 ? -22.681 4.679 -0.525 1.00 95.44 90 MET A N 1
ATOM 711 C CA . MET A 1 90 ? -21.829 5.281 0.492 1.00 95.44 90 MET A CA 1
ATOM 712 C C . MET A 1 90 ? -21.475 6.702 0.055 1.00 95.44 90 MET A C 1
ATOM 714 O O . MET A 1 90 ? -20.946 6.905 -1.038 1.00 95.44 90 MET A O 1
ATOM 718 N N . LYS A 1 91 ? -21.785 7.676 0.907 1.00 97.31 91 LYS A N 1
ATOM 719 C CA . LYS A 1 91 ? -21.483 9.088 0.700 1.00 97.31 91 LYS A CA 1
ATOM 720 C C . LYS A 1 91 ? -20.563 9.607 1.799 1.00 97.31 91 LYS A C 1
ATOM 722 O O . LYS A 1 91 ? -20.498 9.060 2.899 1.00 97.31 91 LYS A O 1
ATOM 727 N N . PHE A 1 92 ? -19.856 10.682 1.497 1.00 97.31 92 PHE A N 1
ATOM 728 C CA . PHE A 1 92 ? -18.876 11.319 2.363 1.00 97.31 92 PHE A CA 1
ATOM 729 C C . PHE A 1 92 ? -19.218 12.793 2.499 1.00 97.31 92 PHE A C 1
ATOM 731 O O . PHE A 1 92 ? -19.627 13.430 1.532 1.00 97.31 92 PHE A O 1
ATOM 738 N N . ARG A 1 93 ? -19.061 13.356 3.696 1.00 96.00 93 ARG A N 1
ATOM 739 C CA . ARG A 1 93 ? -19.259 14.796 3.889 1.00 96.00 93 ARG A CA 1
ATOM 740 C C . ARG A 1 93 ? -18.095 15.538 3.245 1.00 96.00 93 ARG A C 1
ATOM 742 O O . ARG A 1 93 ? -16.945 15.229 3.553 1.00 96.00 93 ARG A O 1
ATOM 749 N N . LYS A 1 94 ? -18.375 16.532 2.403 1.00 95.88 94 LYS A N 1
ATOM 750 C CA . LYS A 1 94 ? -17.348 17.361 1.755 1.00 95.88 94 LYS A CA 1
ATOM 751 C C . LYS A 1 94 ? -16.379 17.990 2.752 1.00 95.88 94 LYS A C 1
ATOM 753 O O . LYS A 1 94 ? -15.180 17.974 2.511 1.00 95.88 94 LYS A O 1
ATOM 758 N N . GLU A 1 95 ? -16.879 18.437 3.904 1.00 94.50 95 GLU A N 1
ATOM 759 C CA . GLU A 1 95 ? -16.059 18.962 5.004 1.00 94.50 95 GLU A CA 1
ATOM 760 C C . GLU A 1 95 ? -14.974 17.972 5.463 1.00 94.50 95 GLU A C 1
ATOM 762 O O . GLU A 1 95 ? -13.848 18.369 5.756 1.00 94.50 95 GLU A O 1
ATOM 767 N N . ASP A 1 96 ? -15.302 16.680 5.541 1.00 96.12 96 ASP A N 1
ATOM 768 C CA . ASP A 1 96 ? -14.359 15.649 5.978 1.00 96.12 96 ASP A CA 1
ATOM 769 C C . ASP A 1 96 ? -13.373 15.299 4.856 1.00 96.12 96 ASP A C 1
ATOM 771 O O . ASP A 1 96 ? -12.180 15.142 5.112 1.00 96.12 96 ASP A O 1
ATOM 775 N N . VAL A 1 97 ? -13.836 15.285 3.603 1.00 96.88 97 VAL A N 1
ATOM 776 C CA . VAL A 1 97 ? -12.978 15.117 2.419 1.00 96.88 97 VAL A CA 1
ATOM 777 C C . VAL A 1 97 ? -11.960 16.263 2.312 1.00 96.88 97 VAL A C 1
ATOM 779 O O . VAL A 1 97 ? -10.776 16.019 2.090 1.00 96.88 97 VAL A O 1
ATOM 782 N N . GLU A 1 98 ? -12.375 17.511 2.539 1.00 95.75 98 GLU A N 1
ATOM 783 C CA . GLU A 1 98 ? -11.479 18.675 2.541 1.00 95.75 98 GLU A CA 1
ATOM 784 C C . GLU A 1 98 ? -10.463 18.648 3.687 1.00 95.75 98 GLU A C 1
ATOM 786 O O . GLU A 1 98 ? -9.318 19.060 3.496 1.00 95.75 98 GLU A O 1
ATOM 791 N N . LYS A 1 99 ? -10.842 18.155 4.874 1.00 95.44 99 LYS A N 1
ATOM 792 C CA . LYS A 1 99 ? -9.887 17.965 5.978 1.00 95.44 99 LYS A CA 1
ATOM 793 C C . LYS A 1 99 ? -8.803 16.964 5.602 1.00 95.44 99 LYS A C 1
ATOM 795 O O . LYS A 1 99 ? -7.635 17.236 5.860 1.00 95.44 99 LYS A O 1
ATOM 800 N N . VAL A 1 100 ? -9.177 15.845 4.978 1.00 96.19 100 VAL A N 1
ATOM 801 C CA . VAL A 1 100 ? -8.217 14.840 4.494 1.00 96.19 100 VAL A CA 1
ATOM 802 C C . VAL A 1 100 ? -7.310 15.437 3.419 1.00 96.19 100 VAL A C 1
ATOM 804 O O . VAL A 1 100 ? -6.096 15.259 3.488 1.00 96.19 100 VAL A O 1
ATOM 807 N N . LYS A 1 101 ? -7.872 16.208 2.478 1.00 95.62 101 LYS A N 1
ATOM 808 C CA . LYS A 1 101 ? -7.098 16.918 1.451 1.00 95.62 101 LYS A CA 1
ATOM 809 C C . LYS A 1 101 ? -6.050 17.842 2.073 1.00 95.62 101 LYS A C 1
ATOM 811 O O . LYS A 1 101 ? -4.866 17.698 1.795 1.00 95.62 101 LYS A O 1
ATOM 816 N N . LYS A 1 102 ? -6.471 18.712 2.996 1.00 94.38 102 LYS A N 1
ATOM 817 C CA . LYS A 1 102 ? -5.570 19.623 3.717 1.00 94.38 102 LYS A CA 1
ATOM 818 C C . LYS A 1 102 ? -4.525 18.869 4.536 1.00 94.38 102 LYS A C 1
ATOM 820 O O . LYS A 1 102 ? -3.364 19.247 4.529 1.00 94.38 102 LYS A O 1
ATOM 825 N N . ALA A 1 103 ? -4.900 17.792 5.226 1.00 91.38 103 ALA A N 1
ATOM 826 C CA . ALA A 1 103 ? -3.956 16.993 6.009 1.00 91.38 103 ALA A CA 1
ATOM 827 C C . ALA A 1 103 ? -2.864 16.349 5.137 1.00 91.38 103 ALA A C 1
ATOM 829 O O . ALA A 1 103 ? -1.726 16.222 5.585 1.00 91.38 103 ALA A O 1
ATOM 830 N N . LYS A 1 104 ? -3.199 15.978 3.895 1.00 86.56 104 LYS A N 1
ATOM 831 C CA . LYS A 1 104 ? -2.237 15.469 2.913 1.00 86.56 104 LYS A CA 1
ATOM 832 C C . LYS A 1 104 ? -1.374 16.564 2.290 1.00 86.56 104 LYS A C 1
ATOM 834 O O . LYS A 1 104 ? -0.176 16.357 2.159 1.00 86.56 104 LYS A O 1
ATOM 839 N N . GLU A 1 105 ? -1.952 17.721 1.967 1.00 81.12 105 GLU A N 1
ATOM 840 C CA . GLU A 1 105 ? -1.208 18.893 1.469 1.00 81.12 105 GLU A CA 1
ATOM 841 C C . GLU A 1 105 ? -0.217 19.439 2.510 1.00 81.12 105 GLU A C 1
ATOM 843 O O . GLU A 1 105 ? 0.832 19.964 2.155 1.00 81.12 105 GLU A O 1
ATOM 848 N N . ILE A 1 106 ? -0.531 19.302 3.803 1.00 71.12 106 ILE A N 1
ATOM 849 C CA . ILE A 1 106 ? 0.292 19.813 4.908 1.00 71.12 106 ILE A CA 1
ATOM 850 C C . ILE A 1 106 ? 1.417 18.844 5.291 1.00 71.12 106 ILE A C 1
ATOM 852 O O . ILE A 1 106 ? 2.179 19.162 6.198 1.00 71.12 106 ILE A O 1
ATOM 856 N N . GLN A 1 107 ? 1.599 17.693 4.630 1.00 50.12 107 GLN A N 1
ATOM 857 C CA . GLN A 1 107 ? 2.863 16.979 4.817 1.00 50.12 107 GLN A CA 1
ATOM 858 C C . GLN A 1 107 ? 3.974 17.856 4.242 1.00 50.12 107 GLN A C 1
ATOM 860 O O . GLN A 1 107 ? 4.034 18.012 3.023 1.00 50.12 107 GLN A O 1
ATOM 865 N N . PRO A 1 108 ? 4.821 18.468 5.097 1.00 44.00 108 PRO A N 1
ATOM 866 C CA . PRO A 1 108 ? 5.870 19.318 4.599 1.00 44.00 108 PRO A CA 1
ATOM 867 C C . PRO A 1 108 ? 6.802 18.382 3.850 1.00 44.00 108 PRO A C 1
ATOM 869 O O . PRO A 1 108 ? 7.469 17.536 4.454 1.00 44.00 108 PRO A O 1
ATOM 872 N N . THR A 1 109 ? 6.829 18.510 2.529 1.00 51.75 109 THR A N 1
ATOM 873 C CA . THR A 1 109 ? 8.027 18.200 1.769 1.00 51.75 109 THR A CA 1
ATOM 874 C C . THR A 1 109 ? 9.134 18.924 2.513 1.00 51.75 109 THR A C 1
ATOM 876 O O . THR A 1 109 ? 9.160 20.151 2.584 1.00 51.75 109 THR A O 1
ATOM 879 N N . LEU A 1 110 ? 9.954 18.152 3.220 1.00 44.66 110 LEU A N 1
ATOM 880 C CA . LEU A 1 110 ? 11.100 18.656 3.942 1.00 44.66 110 LEU A CA 1
ATOM 881 C C . LEU A 1 110 ? 12.071 19.083 2.846 1.00 44.66 110 LEU A C 1
ATOM 883 O O . LEU A 1 110 ? 12.853 18.276 2.352 1.00 44.66 110 LEU A O 1
ATOM 887 N N . ILE A 1 111 ? 11.902 20.323 2.384 1.00 44.28 111 ILE A N 1
ATOM 888 C CA . ILE A 1 111 ? 12.824 21.000 1.490 1.00 44.28 111 ILE A CA 1
ATOM 889 C C . ILE A 1 111 ? 14.120 21.058 2.291 1.00 44.28 111 ILE A C 1
ATOM 891 O O . ILE A 1 111 ? 14.239 21.785 3.277 1.00 44.28 111 ILE A O 1
ATOM 895 N N . LEU A 1 112 ? 15.053 20.175 1.948 1.00 39.84 112 LEU A N 1
ATOM 896 C CA . LEU A 1 112 ? 16.440 20.336 2.336 1.00 39.84 112 LEU A CA 1
ATOM 897 C C . LEU A 1 112 ? 16.911 21.578 1.586 1.00 39.84 112 LEU A C 1
ATOM 899 O O . LEU A 1 112 ? 17.216 21.502 0.400 1.00 39.84 112 LEU A O 1
ATOM 903 N N . ASP A 1 113 ? 16.868 22.722 2.268 1.00 40.44 113 ASP A N 1
ATOM 904 C CA . ASP A 1 113 ? 17.386 23.988 1.767 1.00 40.44 113 ASP A CA 1
ATOM 905 C C . ASP A 1 113 ? 18.875 23.814 1.428 1.00 40.44 113 ASP A C 1
ATOM 907 O O . ASP A 1 113 ? 19.744 23.835 2.305 1.00 40.44 113 ASP A O 1
ATOM 911 N N . GLU A 1 114 ? 19.181 23.628 0.146 1.00 38.50 114 GLU A N 1
ATOM 912 C CA . GLU A 1 114 ? 20.524 23.862 -0.368 1.00 38.50 114 GLU A CA 1
ATOM 913 C C . GLU A 1 114 ? 20.747 25.381 -0.459 1.00 38.50 114 GLU A C 1
ATOM 915 O O . GLU A 1 114 ? 19.922 26.104 -1.027 1.00 38.50 114 GLU A O 1
ATOM 920 N N . PRO A 1 115 ? 21.837 25.918 0.114 1.00 48.09 115 PRO A N 1
ATOM 921 C CA . PRO A 1 115 ? 22.063 27.349 0.117 1.00 48.09 115 PRO A CA 1
ATOM 922 C C . PRO A 1 115 ? 22.725 27.768 -1.195 1.00 48.09 115 PRO A C 1
ATOM 924 O O . PRO A 1 115 ? 23.941 27.655 -1.335 1.00 48.09 115 PRO A O 1
ATOM 927 N N . SER A 1 116 ? 21.968 28.346 -2.124 1.00 38.44 116 SER A N 1
ATOM 928 C CA . SER A 1 116 ? 22.561 29.243 -3.123 1.00 38.44 116 SER A CA 1
ATOM 929 C C . SER A 1 116 ? 21.534 30.161 -3.776 1.00 38.44 116 SER A C 1
ATOM 931 O O . SER A 1 116 ? 20.762 29.754 -4.634 1.00 38.44 116 SER A O 1
ATOM 933 N N . SER A 1 117 ? 21.590 31.426 -3.356 1.00 55.53 117 SER A N 1
ATOM 934 C CA . SER A 1 117 ? 21.642 32.610 -4.222 1.00 55.53 117 SER A CA 1
ATOM 935 C C . SER A 1 117 ? 21.160 32.439 -5.668 1.00 55.53 117 SER A C 1
ATOM 937 O O . SER A 1 117 ? 21.948 32.018 -6.514 1.00 55.53 117 SER A O 1
ATOM 939 N N . GLN A 1 118 ? 19.960 32.924 -5.987 1.00 40.44 118 GLN A N 1
ATOM 940 C CA . GLN A 1 118 ? 19.757 33.575 -7.278 1.00 40.44 118 GLN A CA 1
ATOM 941 C C . GLN A 1 118 ? 18.572 34.537 -7.264 1.00 40.44 118 GLN A C 1
ATOM 943 O O . GLN A 1 118 ? 17.598 34.363 -6.541 1.00 40.44 118 GLN A O 1
ATOM 948 N N . GLU A 1 119 ? 18.772 35.606 -8.017 1.00 43.62 119 GLU A N 1
ATOM 949 C CA . GLU A 1 119 ? 18.103 36.893 -7.977 1.00 43.62 119 GLU A CA 1
ATOM 950 C C . GLU A 1 119 ? 16.663 36.846 -8.495 1.00 43.62 119 GLU A C 1
ATOM 952 O O . GLU A 1 119 ? 16.330 36.141 -9.447 1.00 43.62 119 GLU A O 1
ATOM 957 N N . GLU A 1 120 ? 15.830 37.666 -7.859 1.00 45.84 120 GLU A N 1
ATOM 958 C CA . GLU A 1 120 ? 14.507 38.056 -8.320 1.00 45.84 120 GLU A CA 1
ATOM 959 C C . GLU A 1 120 ? 14.585 38.635 -9.740 1.00 45.84 120 GLU A C 1
ATOM 961 O O . GLU A 1 120 ? 15.307 39.602 -9.991 1.00 45.84 120 GLU A O 1
ATOM 966 N N . SER A 1 121 ? 13.781 38.111 -10.663 1.00 41.25 121 SER A N 1
ATOM 967 C CA . SER A 1 121 ? 13.342 38.906 -11.807 1.00 41.25 121 SER A CA 1
ATOM 968 C C . SER A 1 121 ? 11.868 38.648 -12.085 1.00 41.25 121 SER A C 1
ATOM 970 O O . SER A 1 121 ? 11.429 37.551 -12.417 1.00 41.25 121 SER A O 1
ATOM 972 N N . SER A 1 122 ? 11.107 39.708 -11.854 1.00 48.66 122 SER A N 1
ATOM 973 C CA . SER A 1 122 ? 9.719 39.909 -12.224 1.00 48.66 122 SER A CA 1
ATOM 974 C C . SER A 1 122 ? 9.613 40.152 -13.727 1.00 48.66 122 SER A C 1
ATOM 976 O O . SER A 1 122 ? 10.235 41.099 -14.209 1.00 48.66 122 SER A O 1
ATOM 978 N N . TYR A 1 123 ? 8.769 39.400 -14.432 1.00 43.69 123 TYR A N 1
ATOM 979 C CA . TYR A 1 123 ? 8.172 39.874 -15.679 1.00 43.69 123 TYR A CA 1
ATOM 980 C C . TYR A 1 123 ? 6.697 39.473 -15.762 1.00 43.69 123 TYR A C 1
ATOM 982 O O . TYR A 1 123 ? 6.320 38.330 -15.512 1.00 43.69 123 TYR A O 1
ATOM 990 N N . GLU A 1 124 ? 5.910 40.505 -16.050 1.00 46.97 124 GLU A N 1
ATOM 991 C CA . GLU A 1 124 ? 4.483 40.571 -16.366 1.00 46.97 124 GLU A CA 1
ATOM 992 C C . GLU A 1 124 ? 4.194 39.711 -17.613 1.00 46.97 124 GLU A C 1
ATOM 994 O O . GLU A 1 124 ? 5.042 39.600 -18.496 1.00 46.97 124 GLU A O 1
ATOM 999 N N . ASP A 1 125 ? 3.169 38.863 -17.587 1.00 59.06 125 ASP A N 1
ATOM 1000 C CA . ASP A 1 125 ? 1.796 39.122 -18.061 1.00 59.06 125 ASP A CA 1
ATOM 1001 C C . ASP A 1 125 ? 1.681 39.494 -19.557 1.00 59.06 125 ASP A C 1
ATOM 1003 O O . ASP A 1 125 ? 2.393 40.353 -20.068 1.00 59.06 125 ASP A O 1
ATOM 1007 N N . GLU A 1 126 ? 0.703 38.847 -20.198 1.00 51.75 126 GLU A N 1
ATOM 1008 C CA . GLU A 1 126 ? 0.246 38.909 -21.598 1.00 51.75 126 GLU A CA 1
ATOM 1009 C C . GLU A 1 126 ? 0.971 38.061 -22.669 1.00 51.75 126 GLU A C 1
ATOM 1011 O O . GLU A 1 126 ? 2.085 38.352 -23.103 1.00 51.75 126 GLU A O 1
ATOM 1016 N N . GLY A 1 127 ? 0.255 37.063 -23.218 1.00 42.91 127 GLY A N 1
ATOM 1017 C CA . GLY A 1 127 ? 0.636 36.436 -24.491 1.00 42.91 127 GLY A CA 1
ATOM 1018 C C . GLY A 1 127 ? 0.022 35.071 -24.808 1.00 42.91 127 GLY A C 1
ATOM 1019 O O . GLY A 1 127 ? 0.754 34.113 -25.015 1.00 42.91 127 GLY A O 1
ATOM 1020 N N . ASP A 1 128 ? -1.304 34.992 -24.877 1.00 54.03 128 ASP A N 1
ATOM 1021 C CA . ASP A 1 128 ? -2.091 33.864 -25.398 1.00 54.03 128 ASP A CA 1
ATOM 1022 C C . ASP A 1 128 ? -1.604 33.434 -26.809 1.00 54.03 128 ASP A C 1
ATOM 1024 O O . ASP A 1 128 ? -1.826 34.164 -27.778 1.00 54.03 128 ASP A O 1
ATOM 1028 N N . LEU A 1 129 ? -0.897 32.296 -26.942 1.00 43.34 129 LEU A N 1
ATOM 1029 C CA . LEU A 1 129 ? -0.505 31.700 -28.236 1.00 43.34 129 LEU A CA 1
ATOM 1030 C C . LEU A 1 129 ? -0.022 30.239 -28.095 1.00 43.34 129 LEU A C 1
ATOM 1032 O O . LEU A 1 129 ? 1.166 29.976 -27.974 1.00 43.34 129 LEU A O 1
ATOM 1036 N N . ILE A 1 130 ? -0.983 29.313 -28.196 1.00 41.50 130 ILE A N 1
ATOM 1037 C CA . ILE A 1 130 ? -0.863 27.928 -28.694 1.00 41.50 130 ILE A CA 1
ATOM 1038 C C . ILE A 1 130 ? 0.324 27.140 -28.111 1.00 41.50 130 ILE A C 1
ATOM 1040 O O . ILE A 1 130 ? 1.416 27.158 -28.677 1.00 41.50 130 ILE A O 1
ATOM 1044 N N . ASP A 1 131 ? 0.056 26.353 -27.065 1.00 53.81 131 ASP A N 1
ATOM 1045 C CA . ASP A 1 131 ? 0.905 25.232 -26.652 1.00 53.81 131 ASP A CA 1
ATOM 1046 C C . ASP A 1 131 ? 1.035 24.257 -27.830 1.00 53.81 131 ASP A C 1
ATOM 1048 O O . ASP A 1 131 ? 0.190 23.396 -28.086 1.00 53.81 131 ASP A O 1
ATOM 1052 N N . ILE A 1 132 ? 2.069 24.455 -28.640 1.00 56.75 132 ILE A N 1
ATOM 1053 C CA . ILE A 1 132 ? 2.505 23.465 -29.608 1.00 56.75 132 ILE A CA 1
ATOM 1054 C C . ILE A 1 132 ? 3.092 22.355 -28.752 1.00 56.75 132 ILE A C 1
ATOM 1056 O O . ILE A 1 132 ? 4.160 22.562 -28.188 1.00 56.75 132 ILE A O 1
ATOM 1060 N N . ASP A 1 133 ? 2.384 21.224 -28.651 1.00 74.75 133 ASP A N 1
ATOM 1061 C CA . ASP A 1 133 ? 2.872 19.965 -28.078 1.00 74.75 133 ASP A CA 1
ATOM 1062 C C . ASP A 1 133 ? 4.354 19.773 -28.460 1.00 74.75 133 ASP A C 1
ATOM 1064 O O . ASP A 1 133 ? 4.663 19.324 -29.571 1.00 74.75 133 ASP A O 1
ATOM 1068 N N . GLU A 1 134 ? 5.284 20.168 -27.583 1.00 91.06 134 GLU A N 1
ATOM 1069 C CA . GLU A 1 134 ? 6.708 20.097 -27.891 1.00 91.06 134 GLU A CA 1
ATOM 1070 C C . GLU A 1 134 ? 7.099 18.619 -27.916 1.00 91.06 134 GLU A C 1
ATOM 1072 O O . GLU A 1 134 ? 7.238 17.945 -26.892 1.00 91.06 134 GLU A O 1
ATOM 1077 N N . GLU A 1 135 ? 7.225 18.075 -29.121 1.00 95.00 135 GLU A N 1
ATOM 1078 C CA . GLU A 1 135 ? 7.677 16.710 -29.333 1.00 95.00 135 GLU A CA 1
ATOM 1079 C C . GLU A 1 135 ? 9.196 16.628 -29.118 1.00 95.00 135 GLU A C 1
ATOM 1081 O O . GLU A 1 135 ? 9.990 17.346 -29.729 1.00 95.00 135 GLU A O 1
ATOM 1086 N N . MET A 1 136 ? 9.625 15.717 -28.249 1.00 96.69 136 MET A N 1
ATOM 1087 C CA . MET A 1 136 ? 11.024 15.442 -27.950 1.00 96.69 136 MET A CA 1
ATOM 1088 C C . MET A 1 136 ? 11.519 14.210 -28.700 1.00 96.69 136 MET A C 1
ATOM 1090 O O . MET A 1 136 ? 10.867 13.167 -28.715 1.00 96.69 136 MET A O 1
ATOM 1094 N N . SER A 1 137 ? 12.712 14.304 -29.288 1.00 97.81 137 SER A N 1
ATOM 1095 C CA . SER A 1 137 ? 13.364 13.163 -29.933 1.00 97.81 137 SER A CA 1
ATOM 1096 C C . SER A 1 137 ? 13.886 12.156 -28.906 1.00 97.81 137 SER A C 1
ATOM 1098 O O . SER A 1 137 ? 14.236 12.512 -27.777 1.00 97.81 137 SER A O 1
ATOM 1100 N N . MET A 1 138 ? 14.012 10.893 -29.316 1.00 96.94 138 MET A N 1
ATOM 1101 C CA . MET A 1 138 ? 14.525 9.801 -28.478 1.00 96.94 138 MET A CA 1
ATOM 1102 C C . MET A 1 138 ? 15.854 10.132 -27.771 1.00 96.94 138 MET A C 1
ATOM 1104 O O . MET A 1 138 ? 16.017 9.830 -26.590 1.00 96.94 138 MET A O 1
ATOM 1108 N N . THR A 1 139 ? 16.783 10.810 -28.451 1.00 97.19 139 THR A N 1
ATOM 1109 C CA . THR A 1 139 ? 18.069 11.234 -27.868 1.00 97.19 139 THR A CA 1
ATOM 1110 C C . THR A 1 139 ? 17.892 12.262 -26.751 1.00 97.19 139 THR A C 1
ATOM 1112 O O . THR A 1 139 ? 18.559 12.164 -25.721 1.00 97.19 139 THR A O 1
ATOM 1115 N N . LYS A 1 140 ? 16.971 13.221 -26.922 1.00 97.44 140 LYS A N 1
ATOM 1116 C CA . LYS A 1 140 ? 16.659 14.228 -25.898 1.00 97.44 140 LYS A CA 1
ATOM 1117 C C . LYS A 1 140 ? 16.022 13.567 -24.673 1.00 97.44 140 LYS A C 1
ATOM 1119 O O . LYS A 1 140 ? 16.450 13.843 -23.561 1.00 97.44 140 LYS A O 1
ATOM 1124 N N . VAL A 1 141 ? 15.101 12.620 -24.875 1.00 97.56 141 VAL A N 1
ATOM 1125 C CA . VAL A 1 141 ? 14.453 11.867 -23.783 1.00 97.56 141 VAL A CA 1
ATOM 1126 C C . VAL A 1 141 ? 15.452 11.040 -22.969 1.00 97.56 141 VAL A C 1
ATOM 1128 O O . VAL A 1 141 ? 15.398 11.060 -21.742 1.00 97.56 141 VAL A O 1
ATOM 1131 N N . MET A 1 142 ? 16.392 10.343 -23.621 1.00 97.75 142 MET A N 1
ATOM 1132 C CA . MET A 1 142 ? 17.442 9.596 -22.909 1.00 97.75 142 MET A CA 1
ATOM 1133 C C . MET A 1 142 ? 18.327 10.516 -22.060 1.00 97.75 142 MET A C 1
ATOM 1135 O O . MET A 1 142 ? 18.691 10.154 -20.941 1.00 97.75 142 MET A O 1
ATOM 1139 N N . SER A 1 143 ? 18.644 11.708 -22.579 1.00 97.00 143 SER A N 1
ATOM 1140 C CA . SER A 1 143 ? 19.420 12.716 -21.854 1.00 97.00 143 SER A CA 1
ATOM 1141 C C . SER A 1 143 ? 18.651 13.285 -20.661 1.00 97.00 143 SER A C 1
ATOM 1143 O O . SER A 1 143 ? 19.228 13.396 -19.585 1.00 97.00 143 SER A O 1
ATOM 1145 N N . GLU A 1 144 ? 17.372 13.619 -20.842 1.00 95.94 144 GLU A N 1
ATOM 1146 C CA . GLU A 1 144 ? 16.524 14.253 -19.822 1.00 95.94 144 GLU A CA 1
ATOM 1147 C C . GLU A 1 144 ? 16.198 13.306 -18.657 1.00 95.94 144 GLU A C 1
ATOM 1149 O O . GLU A 1 144 ? 16.157 13.719 -17.503 1.00 95.94 144 GLU A O 1
ATOM 1154 N N . LEU A 1 145 ? 15.993 12.017 -18.950 1.00 96.25 145 LEU A N 1
ATOM 1155 C CA . LEU A 1 145 ? 15.691 10.995 -17.942 1.00 96.25 145 LEU A CA 1
ATOM 1156 C C . LEU A 1 145 ? 16.937 10.298 -17.377 1.00 96.25 145 LEU A C 1
ATOM 1158 O O . LEU A 1 145 ? 16.805 9.460 -16.484 1.00 96.25 145 LEU A O 1
ATOM 1162 N N . HIS A 1 146 ? 18.127 10.600 -17.906 1.00 96.00 146 HIS A N 1
ATOM 1163 C CA . HIS A 1 146 ? 19.385 9.921 -17.576 1.00 96.00 146 HIS A CA 1
ATOM 1164 C C . HIS A 1 146 ? 19.289 8.382 -17.664 1.00 96.00 146 HIS A C 1
ATOM 1166 O O . HIS A 1 146 ? 19.724 7.661 -16.764 1.00 96.00 146 HIS A O 1
ATOM 1172 N N . ILE A 1 147 ? 18.707 7.866 -18.753 1.00 96.31 147 ILE A N 1
ATOM 1173 C CA . ILE A 1 147 ? 18.513 6.425 -18.992 1.00 96.31 147 ILE A CA 1
ATOM 1174 C C . ILE A 1 147 ? 19.221 5.942 -20.256 1.00 96.31 147 ILE A C 1
ATOM 1176 O O . ILE A 1 147 ? 19.482 6.715 -21.176 1.00 96.31 147 ILE A O 1
ATOM 1180 N N . ASP A 1 148 ? 19.493 4.639 -20.316 1.00 97.25 148 ASP A N 1
ATOM 1181 C CA . ASP A 1 148 ? 20.003 3.993 -21.521 1.00 97.25 148 ASP A CA 1
ATOM 1182 C C . ASP A 1 148 ? 18.874 3.613 -22.499 1.00 97.25 148 ASP A C 1
ATOM 1184 O O . ASP A 1 148 ? 17.681 3.605 -22.176 1.00 97.25 148 ASP A O 1
ATOM 1188 N N . GLU A 1 149 ? 19.259 3.264 -23.728 1.00 96.50 149 GLU A N 1
ATOM 1189 C CA . GLU A 1 149 ? 18.313 2.910 -24.789 1.00 96.50 149 GLU A CA 1
ATOM 1190 C C . GLU A 1 149 ? 17.461 1.679 -24.428 1.00 96.50 149 GLU A C 1
ATOM 1192 O O . GLU A 1 149 ? 16.276 1.610 -24.763 1.00 96.50 149 GLU A O 1
ATOM 1197 N N . ASN A 1 150 ? 18.038 0.706 -23.713 1.00 96.25 150 ASN A N 1
ATOM 1198 C CA . ASN A 1 150 ? 17.324 -0.504 -23.304 1.00 96.25 150 ASN A CA 1
ATOM 1199 C C . ASN A 1 150 ? 16.230 -0.188 -22.284 1.00 96.25 150 ASN A C 1
ATOM 1201 O O . ASN A 1 150 ? 15.124 -0.729 -22.371 1.00 96.25 150 ASN A O 1
ATOM 1205 N N . GLN A 1 151 ? 16.522 0.691 -21.326 1.00 95.75 151 GLN A N 1
ATOM 1206 C CA . GLN A 1 151 ? 15.548 1.145 -20.351 1.00 95.75 151 GLN A CA 1
ATOM 1207 C C . GLN A 1 151 ? 14.451 1.973 -21.015 1.00 95.75 151 GLN A C 1
ATOM 1209 O O . GLN A 1 151 ? 13.280 1.718 -20.740 1.00 95.75 151 GLN A O 1
ATOM 1214 N N . LEU A 1 152 ? 14.788 2.871 -21.946 1.00 96.88 152 LEU A N 1
ATOM 1215 C CA . LEU A 1 152 ? 13.777 3.620 -22.694 1.00 96.88 152 LEU A CA 1
ATOM 1216 C C . LEU A 1 152 ? 12.860 2.682 -23.498 1.00 96.88 152 LEU A C 1
ATOM 1218 O O . LEU A 1 152 ? 11.638 2.790 -23.407 1.00 96.88 152 LEU A O 1
ATOM 1222 N N . ARG A 1 153 ? 13.415 1.676 -24.190 1.00 96.62 153 ARG A N 1
ATOM 1223 C CA . ARG A 1 153 ? 12.616 0.634 -24.868 1.00 96.62 153 ARG A CA 1
ATOM 1224 C C . ARG A 1 153 ? 11.716 -0.136 -23.904 1.00 96.62 153 ARG A C 1
ATOM 1226 O O . ARG A 1 153 ? 10.591 -0.476 -24.260 1.00 96.62 153 ARG A O 1
ATOM 1233 N N . LYS A 1 154 ? 12.185 -0.415 -22.685 1.00 96.62 154 LYS A N 1
ATOM 1234 C CA . LYS A 1 154 ? 11.374 -1.069 -21.651 1.00 96.62 154 LYS A CA 1
ATOM 1235 C C . LYS A 1 154 ? 10.203 -0.184 -21.220 1.00 96.62 154 LYS A C 1
ATOM 1237 O O . LYS A 1 154 ? 9.098 -0.694 -21.092 1.00 96.62 154 LYS A O 1
ATOM 1242 N N . MET A 1 155 ? 10.420 1.118 -21.058 1.00 96.31 155 MET A N 1
ATOM 1243 C CA . MET A 1 155 ? 9.362 2.076 -20.715 1.00 96.31 155 MET A CA 1
ATOM 1244 C C . MET A 1 155 ? 8.326 2.212 -21.835 1.00 96.31 155 MET A C 1
ATOM 1246 O O . MET A 1 155 ? 7.128 2.237 -21.563 1.00 96.31 155 MET A O 1
ATOM 1250 N N . MET A 1 156 ? 8.773 2.183 -23.095 1.00 96.50 156 MET A N 1
ATOM 1251 C CA . MET A 1 156 ? 7.882 2.106 -24.260 1.00 96.50 156 MET A CA 1
ATOM 1252 C C . MET A 1 156 ? 7.064 0.808 -24.263 1.00 96.50 156 MET A C 1
ATOM 1254 O O . MET A 1 156 ? 5.861 0.831 -24.499 1.00 96.50 156 MET A O 1
ATOM 1258 N N . ALA A 1 157 ? 7.695 -0.334 -23.967 1.00 95.12 157 ALA A N 1
ATOM 1259 C CA . ALA A 1 157 ? 7.017 -1.631 -23.915 1.00 95.12 157 ALA A CA 1
ATOM 1260 C C . ALA A 1 157 ? 6.002 -1.735 -22.763 1.00 95.12 157 ALA A C 1
ATOM 1262 O O . ALA A 1 157 ? 5.006 -2.445 -22.889 1.00 95.12 157 ALA A O 1
ATOM 1263 N N . LEU A 1 158 ? 6.253 -1.037 -21.652 1.00 94.44 158 LEU A N 1
ATOM 1264 C CA . LEU A 1 158 ? 5.335 -0.933 -20.515 1.00 94.44 158 LEU A CA 1
ATOM 1265 C C . LEU A 1 158 ? 4.211 0.090 -20.745 1.00 94.44 158 LEU A C 1
ATOM 1267 O O . LEU A 1 158 ? 3.252 0.104 -19.979 1.00 94.44 158 LEU A O 1
ATOM 1271 N N . GLY A 1 159 ? 4.306 0.916 -21.792 1.00 95.75 159 GLY A N 1
ATOM 1272 C CA . GLY A 1 159 ? 3.339 1.976 -22.081 1.00 95.75 159 GLY A CA 1
ATOM 1273 C C . GLY A 1 159 ? 3.448 3.188 -21.153 1.00 95.75 159 GLY A C 1
ATOM 1274 O O . GLY A 1 159 ? 2.525 3.993 -21.108 1.00 95.75 159 GLY A O 1
ATOM 1275 N N . GLU A 1 160 ? 4.553 3.329 -20.414 1.00 95.75 160 GLU A N 1
ATOM 1276 C CA . GLU A 1 160 ? 4.813 4.503 -19.563 1.00 95.75 160 GLU A CA 1
ATOM 1277 C C . GLU A 1 160 ? 5.120 5.749 -20.407 1.00 95.75 160 GLU A C 1
ATOM 1279 O O . GLU A 1 160 ? 4.741 6.863 -20.048 1.00 95.75 160 GLU A O 1
ATOM 1284 N N . LEU A 1 161 ? 5.776 5.536 -21.552 1.00 97.06 161 LEU A N 1
ATOM 1285 C CA . LEU A 1 161 ? 6.008 6.530 -22.595 1.00 97.06 161 LEU A CA 1
ATOM 1286 C C . LEU A 1 161 ? 5.422 6.007 -23.905 1.00 97.06 161 LEU A C 1
ATOM 1288 O O . LEU A 1 161 ? 5.756 4.900 -24.333 1.00 97.06 161 LEU A O 1
ATOM 1292 N N . VAL A 1 162 ? 4.578 6.804 -24.557 1.00 96.94 162 VAL A N 1
ATOM 1293 C CA . VAL A 1 162 ? 3.957 6.433 -25.833 1.00 96.94 162 VAL A CA 1
ATOM 1294 C C . VAL A 1 162 ? 4.702 7.134 -26.973 1.00 96.94 162 VAL A C 1
ATOM 1296 O O . VAL A 1 162 ? 4.622 8.357 -27.088 1.00 96.94 162 VAL A O 1
ATOM 1299 N N . PRO A 1 163 ? 5.446 6.399 -27.821 1.00 97.81 163 PRO A N 1
ATOM 1300 C CA . PRO A 1 163 ? 6.143 7.000 -28.949 1.00 97.81 163 PRO A CA 1
ATOM 1301 C C . PRO A 1 163 ? 5.174 7.341 -30.088 1.00 97.81 163 PRO A C 1
ATOM 1303 O O . PRO A 1 163 ? 4.333 6.530 -30.480 1.00 97.81 163 PRO A O 1
ATOM 1306 N N . THR A 1 164 ? 5.364 8.511 -30.685 1.00 97.38 164 THR A N 1
ATOM 1307 C CA . THR A 1 164 ? 4.766 8.917 -31.958 1.00 97.38 164 THR A CA 1
ATOM 1308 C C . THR A 1 164 ? 5.826 8.799 -33.045 1.00 97.38 164 THR A C 1
ATOM 1310 O O . THR A 1 164 ? 6.882 9.420 -32.963 1.00 97.38 164 THR A O 1
ATOM 1313 N N . TYR A 1 165 ? 5.573 7.979 -34.064 1.00 97.00 165 TYR A N 1
ATOM 1314 C CA . TYR A 1 165 ? 6.533 7.767 -35.147 1.00 97.00 165 TYR A CA 1
ATOM 1315 C C . TYR A 1 165 ? 6.306 8.777 -36.275 1.00 97.00 165 TYR A C 1
ATOM 1317 O O . TYR A 1 165 ? 5.241 8.773 -36.897 1.00 97.00 165 TYR A O 1
ATOM 1325 N N . ARG A 1 166 ? 7.314 9.606 -36.567 1.00 95.06 166 ARG A N 1
ATOM 1326 C CA . ARG A 1 166 ? 7.346 10.521 -37.721 1.00 95.06 166 ARG A CA 1
ATOM 1327 C C . ARG A 1 166 ? 8.639 10.284 -38.493 1.00 95.06 166 ARG A C 1
ATOM 1329 O O . ARG A 1 166 ? 9.704 10.203 -37.897 1.00 95.06 166 ARG A O 1
ATOM 1336 N N . ASP A 1 167 ? 8.528 10.070 -39.802 1.00 95.38 167 ASP A N 1
ATOM 1337 C CA . ASP A 1 167 ? 9.669 9.802 -40.694 1.00 95.38 167 ASP A CA 1
ATOM 1338 C C . ASP A 1 167 ? 10.575 8.624 -40.271 1.00 95.38 167 ASP A C 1
ATOM 1340 O O . ASP A 1 167 ? 11.757 8.566 -40.597 1.00 95.38 167 ASP A O 1
ATOM 1344 N N . GLY A 1 168 ? 10.009 7.639 -39.563 1.00 95.56 168 GLY A N 1
ATOM 1345 C CA . GLY A 1 168 ? 10.749 6.477 -39.055 1.00 95.56 168 GLY A CA 1
ATOM 1346 C C . GLY A 1 168 ? 11.518 6.732 -37.755 1.00 95.56 168 GLY A C 1
ATOM 1347 O O . GLY A 1 168 ? 12.111 5.798 -37.215 1.00 95.56 168 GLY A O 1
ATOM 1348 N N . GLU A 1 169 ? 11.459 7.948 -37.217 1.00 97.19 169 GLU A N 1
ATOM 1349 C CA . GLU A 1 169 ? 12.010 8.313 -35.916 1.00 97.19 169 GLU A CA 1
ATOM 1350 C C . GLU A 1 169 ? 10.905 8.359 -34.852 1.00 97.19 169 GLU A C 1
ATOM 1352 O O . GLU A 1 169 ? 9.739 8.637 -35.145 1.00 97.19 169 GLU A O 1
ATOM 1357 N N . ALA A 1 170 ? 11.266 8.044 -33.606 1.00 96.69 170 ALA A N 1
ATOM 1358 C CA . ALA A 1 170 ? 10.351 8.068 -32.469 1.00 96.69 170 ALA A CA 1
ATOM 1359 C C . ALA A 1 170 ? 10.438 9.410 -31.727 1.00 96.69 170 ALA A C 1
ATOM 1361 O O . ALA A 1 170 ? 11.514 9.807 -31.265 1.00 96.69 170 ALA A O 1
ATOM 1362 N N . TYR A 1 171 ? 9.284 10.053 -31.580 1.00 97.94 171 TYR A N 1
ATOM 1363 C CA . TYR A 1 171 ? 9.080 11.295 -30.846 1.00 97.94 171 TYR A CA 1
ATOM 1364 C C . TYR A 1 171 ? 8.172 11.058 -29.640 1.00 97.94 171 TYR A C 1
ATOM 1366 O O . TYR A 1 171 ? 7.311 10.181 -29.660 1.00 97.94 171 TYR A O 1
ATOM 1374 N N . PHE A 1 172 ? 8.360 11.838 -28.585 1.00 97.75 172 PHE A N 1
ATOM 1375 C CA . PHE A 1 172 ? 7.637 11.705 -27.323 1.00 97.75 172 PHE A CA 1
ATOM 1376 C C . PHE A 1 172 ? 7.065 13.059 -26.925 1.00 97.75 172 PHE A C 1
ATOM 1378 O O . PHE A 1 172 ? 7.724 14.076 -27.115 1.00 97.75 172 PHE A O 1
ATOM 1385 N N . ARG A 1 173 ? 5.862 13.090 -26.353 1.00 96.62 173 ARG A N 1
ATOM 1386 C CA . ARG A 1 173 ? 5.297 14.336 -25.821 1.00 96.62 173 ARG A CA 1
ATOM 1387 C C . ARG A 1 173 ? 6.103 14.804 -24.615 1.00 96.62 173 ARG A C 1
ATOM 1389 O O . ARG A 1 173 ? 6.413 13.986 -23.747 1.00 96.62 173 ARG A O 1
ATOM 1396 N N . ALA A 1 174 ? 6.430 16.095 -24.547 1.00 95.94 174 ALA A N 1
ATOM 1397 C CA . ALA A 1 174 ? 7.200 16.638 -23.430 1.00 95.94 174 ALA A CA 1
ATOM 1398 C C . ALA A 1 174 ? 6.539 16.369 -22.069 1.00 95.94 174 ALA A C 1
ATOM 1400 O O . ALA A 1 174 ? 7.206 15.908 -21.144 1.00 95.94 174 ALA A O 1
ATOM 1401 N N . GLU A 1 175 ? 5.218 16.526 -22.002 1.00 94.69 175 GLU A N 1
ATOM 1402 C CA . GLU A 1 175 ? 4.381 16.275 -20.822 1.00 94.69 175 GLU A CA 1
ATOM 1403 C C . GLU A 1 175 ? 4.528 14.844 -20.280 1.00 94.69 175 GLU A C 1
ATOM 1405 O O . GLU A 1 175 ? 4.588 14.615 -19.071 1.00 94.69 175 GLU A O 1
ATOM 1410 N N . ASP A 1 176 ? 4.605 13.853 -21.176 1.00 96.06 176 ASP A N 1
ATOM 1411 C CA . ASP A 1 176 ? 4.747 12.448 -20.794 1.00 96.06 176 ASP A CA 1
ATOM 1412 C C . ASP A 1 176 ? 6.121 12.177 -20.179 1.00 96.06 176 ASP A C 1
ATOM 1414 O O . ASP A 1 176 ? 6.240 11.448 -19.190 1.00 96.06 176 ASP A O 1
ATOM 1418 N N . VAL A 1 177 ? 7.161 12.782 -20.753 1.00 96.56 177 VAL A N 1
ATOM 1419 C CA . VAL A 1 177 ? 8.539 12.645 -20.276 1.00 96.56 177 VAL A CA 1
ATOM 1420 C C . VAL A 1 177 ? 8.715 13.355 -18.937 1.00 96.56 177 VAL A C 1
ATOM 1422 O O . VAL A 1 177 ? 9.325 12.788 -18.033 1.00 96.56 177 VAL A O 1
ATOM 1425 N N . GLU A 1 178 ? 8.128 14.538 -18.768 1.00 95.56 178 GLU A N 1
ATOM 1426 C CA . GLU A 1 178 ? 8.160 15.284 -17.509 1.00 95.56 178 GLU A CA 1
ATOM 1427 C C . GLU A 1 178 ? 7.398 14.557 -16.394 1.00 95.56 178 GLU A C 1
ATOM 1429 O O . GLU A 1 178 ? 7.914 14.406 -15.285 1.00 95.56 178 GLU A O 1
ATOM 1434 N N . ARG A 1 179 ? 6.228 13.979 -16.694 1.00 95.25 179 ARG A N 1
ATOM 1435 C CA . ARG A 1 179 ? 5.483 13.137 -15.742 1.00 95.25 179 ARG A CA 1
ATOM 1436 C C . ARG A 1 179 ? 6.314 11.948 -15.263 1.00 95.25 179 ARG A C 1
ATOM 1438 O O . ARG A 1 179 ? 6.326 11.628 -14.071 1.00 95.25 179 ARG A O 1
ATOM 1445 N N . VAL A 1 180 ? 7.015 11.281 -16.177 1.00 95.44 180 VAL A N 1
ATOM 1446 C CA . VAL A 1 180 ? 7.919 10.173 -15.846 1.00 95.44 180 VAL A CA 1
ATOM 1447 C C . VAL A 1 180 ? 9.097 10.651 -14.999 1.00 95.44 180 VAL A C 1
ATOM 1449 O O . VAL A 1 180 ? 9.435 9.997 -14.009 1.00 95.44 180 VAL A O 1
ATOM 1452 N N . LYS A 1 181 ? 9.708 11.780 -15.371 1.00 95.31 181 LYS A N 1
ATOM 1453 C CA . LYS A 1 181 ? 10.818 12.398 -14.641 1.00 95.31 181 LYS A CA 1
ATOM 1454 C C . LYS A 1 181 ? 10.412 12.678 -13.197 1.00 95.31 181 LYS A C 1
ATOM 1456 O O . LYS A 1 181 ? 11.017 12.135 -12.276 1.00 95.31 181 LYS A O 1
ATOM 1461 N N . HIS A 1 182 ? 9.293 13.375 -13.012 1.00 92.75 182 HIS A N 1
ATOM 1462 C CA . HIS A 1 182 ? 8.744 13.687 -11.699 1.00 92.75 182 HIS A CA 1
ATOM 1463 C C . HIS A 1 182 ? 8.395 12.422 -10.903 1.00 92.75 182 HIS A C 1
ATOM 1465 O O . HIS A 1 182 ? 8.662 12.337 -9.707 1.00 92.75 182 HIS A O 1
ATOM 1471 N N . THR A 1 183 ? 7.834 11.391 -11.543 1.00 90.69 183 THR A N 1
ATOM 1472 C CA . THR A 1 183 ? 7.531 10.113 -10.869 1.00 90.69 183 THR A CA 1
ATOM 1473 C C . THR A 1 183 ? 8.800 9.426 -10.353 1.00 90.69 183 THR A C 1
ATOM 1475 O O . THR A 1 183 ? 8.778 8.816 -9.288 1.00 90.69 183 THR A O 1
ATOM 1478 N N . ARG A 1 184 ? 9.924 9.532 -11.072 1.00 86.81 184 ARG A N 1
ATOM 1479 C CA . ARG A 1 184 ? 11.206 8.956 -10.635 1.00 86.81 184 ARG A CA 1
ATOM 1480 C C . ARG A 1 184 ? 11.904 9.795 -9.572 1.00 86.81 184 ARG A C 1
ATOM 1482 O O . ARG A 1 184 ? 12.493 9.211 -8.671 1.00 86.81 184 ARG A O 1
ATOM 1489 N N . GLU A 1 185 ? 11.823 11.118 -9.659 1.00 85.00 185 GLU A N 1
ATOM 1490 C CA . GLU A 1 185 ? 12.396 12.039 -8.666 1.00 85.00 185 GLU A CA 1
ATOM 1491 C C . GLU A 1 185 ? 11.619 12.014 -7.342 1.00 85.00 185 GLU A C 1
ATOM 1493 O O . GLU A 1 185 ? 12.212 12.065 -6.267 1.00 85.00 185 GLU A O 1
ATOM 1498 N N . SER A 1 186 ? 10.292 11.878 -7.410 1.00 84.19 186 SER A N 1
ATOM 1499 C CA . SER A 1 186 ? 9.419 11.794 -6.230 1.00 84.19 186 SER A CA 1
ATOM 1500 C C . SER A 1 186 ? 9.442 10.431 -5.542 1.00 84.19 186 SER A C 1
ATOM 1502 O O . SER A 1 186 ? 9.066 10.332 -4.371 1.00 84.19 186 SER A O 1
ATOM 1504 N N . GLN A 1 187 ? 9.897 9.372 -6.221 1.00 71.44 187 GLN A N 1
ATOM 1505 C CA . GLN A 1 187 ? 10.173 8.121 -5.530 1.00 71.44 187 GLN A CA 1
ATOM 1506 C C . GLN A 1 187 ? 11.404 8.323 -4.646 1.00 71.44 187 GLN A C 1
ATOM 1508 O O . GLN A 1 187 ? 12.473 8.629 -5.174 1.00 71.44 187 GLN A O 1
ATOM 1513 N N . PRO A 1 188 ? 11.285 8.143 -3.314 1.00 55.06 188 PRO A N 1
ATOM 1514 C CA . PRO A 1 188 ? 12.413 8.292 -2.414 1.00 55.06 188 PRO A CA 1
ATOM 1515 C C . PRO A 1 188 ? 13.473 7.289 -2.845 1.00 55.06 188 PRO A C 1
ATOM 1517 O O . PRO A 1 188 ? 13.336 6.077 -2.655 1.00 55.06 188 PRO A O 1
ATOM 1520 N N . THR A 1 189 ? 14.519 7.807 -3.478 1.00 53.16 189 THR A N 1
ATOM 1521 C CA . THR A 1 189 ? 15.695 7.040 -3.837 1.00 53.16 189 THR A CA 1
ATOM 1522 C C . THR A 1 189 ? 16.345 6.660 -2.522 1.00 53.16 189 THR A C 1
ATOM 1524 O O . THR A 1 189 ? 17.029 7.441 -1.867 1.00 53.16 189 THR A O 1
ATOM 1527 N N . LEU A 1 190 ? 16.049 5.442 -2.078 1.00 49.53 190 LEU A N 1
ATOM 1528 C CA . LEU A 1 190 ? 16.761 4.821 -0.983 1.00 49.53 190 LEU A CA 1
ATOM 1529 C C . LEU A 1 190 ? 18.213 4.753 -1.453 1.00 49.53 190 LEU A C 1
ATOM 1531 O O . LEU A 1 190 ? 18.515 4.014 -2.390 1.00 49.53 190 LEU A O 1
ATOM 1535 N N . ILE A 1 191 ? 19.068 5.602 -0.876 1.00 41.06 191 ILE A N 1
ATOM 1536 C CA . ILE A 1 191 ? 20.498 5.671 -1.180 1.00 41.06 191 ILE A CA 1
ATOM 1537 C C . ILE A 1 191 ? 21.092 4.319 -0.781 1.00 41.06 191 ILE A C 1
ATOM 1539 O O . ILE A 1 191 ? 21.512 4.099 0.353 1.00 41.06 191 ILE A O 1
ATOM 1543 N N . LEU A 1 192 ? 21.052 3.370 -1.709 1.00 42.78 192 LEU A N 1
ATOM 1544 C CA . LEU A 1 192 ? 21.793 2.130 -1.631 1.00 42.78 192 LEU A CA 1
ATOM 1545 C C . LEU A 1 192 ? 23.194 2.482 -2.100 1.00 42.78 192 LEU A C 1
ATOM 1547 O O . LEU A 1 192 ? 23.465 2.486 -3.296 1.00 42.78 192 LEU A O 1
ATOM 1551 N N . SER A 1 193 ? 24.049 2.848 -1.149 1.00 41.62 193 SER A N 1
ATOM 1552 C CA . SER A 1 193 ? 25.463 3.127 -1.375 1.00 41.62 193 SER A CA 1
ATOM 1553 C C . SER A 1 193 ? 26.086 2.032 -2.242 1.00 41.62 193 SER A C 1
ATOM 1555 O O . SER A 1 193 ? 26.253 0.915 -1.762 1.00 41.62 193 SER A O 1
ATOM 1557 N N . ASP A 1 194 ? 26.374 2.352 -3.506 1.00 39.84 194 ASP A N 1
ATOM 1558 C CA . ASP A 1 194 ? 27.257 1.700 -4.484 1.00 39.84 194 ASP A CA 1
ATOM 1559 C C . ASP A 1 194 ? 27.656 0.230 -4.241 1.00 39.84 194 ASP A C 1
ATOM 1561 O O . ASP A 1 194 ? 28.822 -0.159 -4.379 1.00 39.84 194 ASP A O 1
ATOM 1565 N N . MET A 1 195 ? 26.696 -0.644 -3.939 1.00 43.94 195 MET A N 1
ATOM 1566 C CA . MET A 1 195 ? 26.921 -2.078 -4.047 1.00 43.94 195 MET A CA 1
ATOM 1567 C C . MET A 1 195 ? 26.794 -2.421 -5.520 1.00 43.94 195 MET A C 1
ATOM 1569 O O . MET A 1 195 ? 25.693 -2.473 -6.057 1.00 43.94 195 MET A O 1
ATOM 1573 N N . LYS A 1 196 ? 27.945 -2.619 -6.170 1.00 41.25 196 LYS A N 1
ATOM 1574 C CA . LYS A 1 196 ? 28.078 -3.162 -7.527 1.00 41.25 196 LYS A CA 1
ATOM 1575 C C . LYS A 1 196 ? 27.066 -4.292 -7.736 1.00 41.25 196 LYS A C 1
ATOM 1577 O O . LYS A 1 196 ? 27.261 -5.410 -7.262 1.00 41.25 196 LYS A O 1
ATOM 1582 N N . VAL A 1 197 ? 25.971 -3.974 -8.422 1.00 49.41 197 VAL A N 1
ATOM 1583 C CA . VAL A 1 197 ? 24.929 -4.930 -8.787 1.00 49.41 197 VAL A CA 1
ATOM 1584 C C . VAL A 1 197 ? 25.446 -5.715 -9.983 1.00 49.41 197 VAL A C 1
ATOM 1586 O O . VAL A 1 197 ? 25.152 -5.402 -11.135 1.00 49.41 197 VAL A O 1
ATOM 1589 N N . ASP A 1 198 ? 26.237 -6.747 -9.707 1.00 48.91 198 ASP A N 1
ATOM 1590 C CA . ASP A 1 198 ? 26.432 -7.814 -10.677 1.00 48.91 198 ASP A CA 1
ATOM 1591 C C . ASP A 1 198 ? 25.121 -8.604 -10.789 1.00 48.91 198 ASP A C 1
ATOM 1593 O O . ASP A 1 198 ? 24.647 -9.258 -9.854 1.00 48.91 198 ASP A O 1
ATOM 1597 N N . GLN A 1 199 ? 24.525 -8.479 -11.974 1.00 51.66 199 GLN A N 1
ATOM 1598 C CA . GLN A 1 199 ? 23.343 -9.166 -12.486 1.00 51.66 199 GLN A CA 1
ATOM 1599 C C . GLN A 1 199 ? 23.092 -10.545 -11.854 1.00 51.66 199 GLN A C 1
ATOM 1601 O O . GLN A 1 199 ? 23.785 -11.525 -12.129 1.00 51.66 199 GLN A O 1
ATOM 1606 N N . SER A 1 200 ? 22.009 -10.649 -11.083 1.00 47.03 200 SER A N 1
ATOM 1607 C CA . SER A 1 200 ? 21.421 -11.927 -10.672 1.00 47.03 200 SER A CA 1
ATOM 1608 C C . SER A 1 200 ? 19.996 -12.030 -11.218 1.00 47.03 200 SER A C 1
ATOM 1610 O O . SER A 1 200 ? 19.013 -11.774 -10.530 1.00 47.03 200 SER A O 1
ATOM 1612 N N . LEU A 1 201 ? 19.899 -12.431 -12.490 1.00 48.72 201 LEU A N 1
ATOM 1613 C CA . LEU A 1 201 ? 18.675 -12.692 -13.268 1.00 48.72 201 LEU A CA 1
ATOM 1614 C C . LEU A 1 201 ? 17.834 -13.893 -12.765 1.00 48.72 201 LEU A C 1
ATOM 1616 O O . LEU A 1 201 ? 17.149 -14.540 -13.550 1.00 48.72 201 LEU A O 1
ATOM 1620 N N . SER A 1 202 ? 17.850 -14.220 -11.469 1.00 51.81 202 SER A N 1
ATOM 1621 C CA . SER A 1 202 ? 16.998 -15.301 -10.936 1.00 51.81 202 SER A CA 1
ATOM 1622 C C . SER A 1 202 ? 16.272 -14.991 -9.629 1.00 51.81 202 SER A C 1
ATOM 1624 O O . SER A 1 202 ? 15.621 -15.877 -9.090 1.00 51.81 202 SER A O 1
ATOM 1626 N N . GLY A 1 203 ? 16.331 -13.753 -9.123 1.00 70.81 203 GLY A N 1
ATOM 1627 C CA . GLY A 1 203 ? 15.563 -13.323 -7.943 1.00 70.81 203 GLY A CA 1
ATOM 1628 C C . GLY A 1 203 ? 15.928 -14.017 -6.620 1.00 70.81 203 GLY A C 1
ATOM 1629 O O . GLY A 1 203 ? 15.497 -13.567 -5.563 1.00 70.81 203 GLY A O 1
ATOM 1630 N N . GLU A 1 204 ? 16.739 -15.075 -6.642 1.00 81.75 204 GLU A N 1
ATOM 1631 C CA . GLU A 1 204 ? 17.275 -15.710 -5.446 1.00 81.75 204 GLU A CA 1
ATOM 1632 C C . GLU A 1 204 ? 18.568 -15.008 -5.030 1.00 81.75 204 GLU A C 1
ATOM 1634 O O . GLU A 1 204 ? 19.579 -15.039 -5.735 1.00 81.75 204 GLU A O 1
ATOM 1639 N N . GLN A 1 205 ? 18.523 -14.368 -3.863 1.00 91.25 205 GLN A N 1
ATOM 1640 C CA . GLN A 1 205 ? 19.700 -13.811 -3.213 1.00 91.25 205 GLN A CA 1
ATOM 1641 C C . GLN A 1 205 ? 20.681 -14.944 -2.884 1.00 91.25 205 GLN A C 1
ATOM 1643 O O . GLN A 1 205 ? 20.316 -15.932 -2.240 1.00 91.25 205 GLN A O 1
ATOM 1648 N N . LEU A 1 206 ? 21.920 -14.798 -3.344 1.00 95.00 206 LEU A N 1
ATOM 1649 C CA . LEU A 1 206 ? 23.017 -15.699 -3.018 1.00 95.00 206 LEU A CA 1
ATOM 1650 C C . LEU A 1 206 ? 23.744 -15.163 -1.786 1.00 95.00 206 LEU A C 1
ATOM 1652 O O . LEU A 1 206 ? 24.135 -14.001 -1.768 1.00 95.00 206 LEU A O 1
ATOM 1656 N N . LEU A 1 207 ? 23.919 -16.013 -0.782 1.00 95.94 207 LEU A N 1
ATOM 1657 C CA . LEU A 1 207 ? 24.677 -15.722 0.431 1.00 95.94 207 LEU A CA 1
ATOM 1658 C C . LEU A 1 207 ? 26.046 -16.387 0.323 1.00 95.94 207 LEU A C 1
ATOM 1660 O O . LEU A 1 207 ? 26.142 -17.546 -0.088 1.00 95.94 207 LEU A O 1
ATOM 1664 N N . SER A 1 208 ? 27.104 -15.669 0.673 1.00 97.06 208 SER A N 1
ATOM 1665 C CA . SER A 1 208 ? 28.435 -16.256 0.837 1.00 97.06 208 SER A CA 1
ATOM 1666 C C . SER A 1 208 ? 28.463 -17.260 1.997 1.00 97.06 208 SER A C 1
ATOM 1668 O O . SER A 1 208 ? 27.564 -17.296 2.841 1.00 97.06 208 SER A O 1
ATOM 1670 N N . PHE A 1 209 ? 29.497 -18.104 2.038 1.00 96.69 209 PHE A N 1
ATOM 1671 C CA . PHE A 1 209 ? 29.697 -19.070 3.121 1.00 96.69 209 PHE A CA 1
ATOM 1672 C C . PHE A 1 209 ? 29.741 -18.388 4.499 1.00 96.69 209 PHE A C 1
ATOM 1674 O O . PHE A 1 209 ? 29.115 -18.872 5.439 1.00 96.69 209 PHE A O 1
ATOM 1681 N N . GLU A 1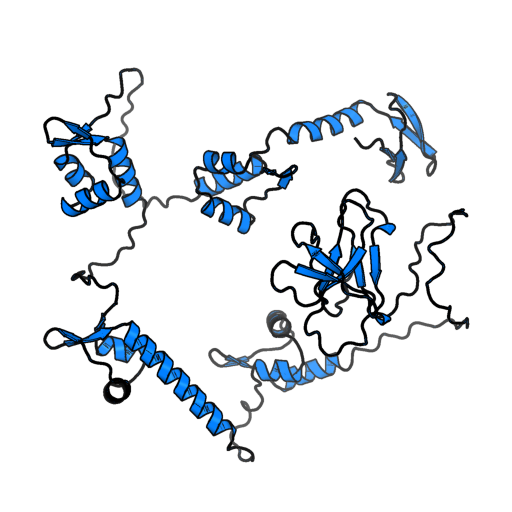 210 ? 30.413 -17.241 4.610 1.00 97.00 210 GLU A N 1
ATOM 1682 C CA . GLU A 1 210 ? 30.496 -16.450 5.839 1.00 97.00 210 GLU A CA 1
ATOM 1683 C C . GLU A 1 210 ? 29.136 -15.874 6.259 1.00 97.00 210 GLU A C 1
ATOM 1685 O O . GLU A 1 210 ? 28.738 -16.046 7.411 1.00 97.00 210 GLU A O 1
ATOM 1690 N N . GLU A 1 211 ? 28.386 -15.276 5.328 1.00 96.69 211 GLU A N 1
ATOM 1691 C CA . GLU A 1 211 ? 27.046 -14.730 5.605 1.00 96.69 211 GLU A CA 1
ATOM 1692 C C . GLU A 1 211 ? 26.057 -15.826 6.025 1.00 96.69 211 GLU A C 1
ATOM 1694 O O . GLU A 1 211 ? 25.251 -15.628 6.932 1.00 96.69 211 GLU A O 1
ATOM 1699 N N . ALA A 1 212 ? 26.127 -17.007 5.403 1.00 97.19 212 ALA A N 1
ATOM 1700 C CA . ALA A 1 212 ? 25.276 -18.139 5.760 1.00 97.19 212 ALA A CA 1
ATOM 1701 C C . ALA A 1 212 ? 25.578 -18.686 7.171 1.00 97.19 212 ALA A C 1
ATOM 1703 O O . ALA A 1 212 ? 24.657 -19.095 7.883 1.00 97.19 212 ALA A O 1
ATOM 1704 N N . MET A 1 213 ? 26.848 -18.684 7.593 1.00 97.38 213 MET A N 1
ATOM 1705 C CA . MET A 1 213 ? 27.235 -19.063 8.958 1.00 97.38 213 MET A CA 1
ATOM 1706 C C . MET A 1 213 ? 26.758 -18.046 9.994 1.00 97.38 213 MET A C 1
ATOM 1708 O O . MET A 1 213 ? 26.255 -18.445 11.048 1.00 97.38 213 MET A O 1
ATOM 1712 N N . GLU A 1 214 ? 26.910 -16.753 9.697 1.00 96.62 214 GLU A N 1
ATOM 1713 C CA . GLU A 1 214 ? 26.459 -15.665 10.566 1.00 96.62 214 GLU A CA 1
ATOM 1714 C C . GLU A 1 214 ? 24.934 -15.691 10.736 1.00 96.62 214 GLU A C 1
ATOM 1716 O O . GLU A 1 214 ? 24.440 -15.629 11.861 1.00 96.62 214 GLU A O 1
ATOM 1721 N N . ASP A 1 215 ? 24.193 -15.911 9.647 1.00 95.94 215 ASP A N 1
ATOM 1722 C CA . ASP A 1 215 ? 22.730 -16.002 9.652 1.00 95.94 215 ASP A CA 1
ATOM 1723 C C . ASP A 1 215 ? 22.189 -17.159 10.517 1.00 95.94 215 ASP A C 1
ATOM 1725 O O . ASP A 1 215 ? 21.148 -17.034 11.172 1.00 95.94 215 ASP A O 1
ATOM 1729 N N . LEU A 1 216 ? 22.901 -18.289 10.552 1.00 96.81 216 LEU A N 1
ATOM 1730 C CA . LEU A 1 216 ? 22.538 -19.442 11.380 1.00 96.81 216 LEU A CA 1
ATOM 1731 C C . LEU A 1 216 ? 23.155 -19.400 12.786 1.00 96.81 216 LEU A C 1
ATOM 1733 O O . LEU A 1 216 ? 22.748 -20.187 13.643 1.00 96.81 216 LEU A O 1
ATOM 1737 N N . GLY A 1 217 ? 24.113 -18.505 13.042 1.00 95.69 217 GLY A N 1
ATOM 1738 C CA . GLY A 1 217 ? 24.848 -18.428 14.306 1.00 95.69 217 GLY A CA 1
ATOM 1739 C C . GLY A 1 217 ? 25.668 -19.689 14.607 1.00 95.69 217 GLY A C 1
ATOM 1740 O O . GLY A 1 217 ? 25.739 -20.117 15.760 1.00 95.69 217 GLY A O 1
ATOM 1741 N N . MET A 1 218 ? 26.246 -20.324 13.581 1.00 96.31 218 MET A N 1
ATOM 1742 C CA . MET A 1 218 ? 26.973 -21.598 13.697 1.00 96.31 218 MET A CA 1
ATOM 1743 C C . MET A 1 218 ? 28.447 -21.450 13.307 1.00 96.31 218 MET A C 1
ATOM 1745 O O . MET A 1 218 ? 28.819 -20.579 12.529 1.00 96.31 218 MET A O 1
ATOM 1749 N N . ASN A 1 219 ? 29.306 -22.329 13.832 1.00 97.19 219 ASN A N 1
ATOM 1750 C CA . ASN A 1 219 ? 30.704 -22.401 13.400 1.00 97.19 219 ASN A CA 1
ATOM 1751 C C . ASN A 1 219 ? 30.848 -23.165 12.067 1.00 97.19 219 ASN A C 1
ATOM 1753 O O . ASN A 1 219 ? 29.971 -23.940 11.680 1.00 97.19 219 ASN A O 1
ATOM 1757 N N . ALA A 1 220 ? 31.984 -22.985 11.387 1.00 97.25 220 ALA A N 1
ATOM 1758 C CA . ALA A 1 220 ? 32.236 -23.568 10.064 1.00 97.25 220 ALA A CA 1
ATOM 1759 C C . ALA A 1 220 ? 32.120 -25.097 10.024 1.00 97.25 220 ALA A C 1
ATOM 1761 O O . ALA A 1 220 ? 31.599 -25.656 9.058 1.00 97.25 220 ALA A O 1
ATOM 1762 N N . THR A 1 221 ? 32.559 -25.783 11.080 1.00 97.31 221 THR A N 1
ATOM 1763 C CA . THR A 1 221 ? 32.476 -27.245 11.176 1.00 97.31 221 THR A CA 1
ATOM 1764 C C . THR A 1 221 ? 31.029 -27.726 11.249 1.00 97.31 221 THR A C 1
ATOM 1766 O O . THR A 1 221 ? 30.635 -28.585 10.465 1.00 97.31 221 THR A O 1
ATOM 1769 N N . ALA A 1 222 ? 30.210 -27.121 12.113 1.00 96.88 222 ALA A N 1
ATOM 1770 C CA . ALA A 1 222 ? 28.810 -27.498 12.276 1.00 96.88 222 ALA A CA 1
ATOM 1771 C C . ALA A 1 222 ? 27.979 -27.121 11.042 1.00 96.88 222 ALA A C 1
ATOM 1773 O O . ALA A 1 222 ? 27.096 -27.873 10.637 1.00 96.88 222 ALA A O 1
ATOM 1774 N N . PHE A 1 223 ? 28.293 -25.990 10.400 1.00 97.44 223 PHE A N 1
ATOM 1775 C CA . PHE A 1 223 ? 27.665 -25.614 9.137 1.00 97.44 223 PHE A CA 1
ATOM 1776 C C . PHE A 1 223 ? 28.002 -26.612 8.018 1.00 97.44 223 PHE A C 1
ATOM 1778 O O . PHE A 1 223 ? 27.105 -27.035 7.292 1.00 97.44 223 PHE A O 1
ATOM 1785 N N . THR A 1 224 ? 29.257 -27.071 7.929 1.00 97.06 224 THR A N 1
ATOM 1786 C CA . THR A 1 224 ? 29.691 -28.073 6.935 1.00 97.06 224 THR A CA 1
ATOM 1787 C C . THR A 1 224 ? 29.001 -29.428 7.136 1.00 97.06 224 THR A C 1
ATOM 1789 O O . THR A 1 224 ? 28.572 -30.067 6.172 1.00 97.06 224 THR A O 1
ATOM 1792 N N . GLU A 1 225 ? 28.838 -29.870 8.384 1.00 97.00 225 GLU A N 1
ATOM 1793 C CA . GLU A 1 225 ? 28.063 -31.076 8.697 1.00 97.00 225 GLU A CA 1
ATOM 1794 C C . GLU A 1 225 ? 26.591 -30.915 8.302 1.00 97.00 225 GLU A C 1
ATOM 1796 O O . GLU A 1 225 ? 26.005 -31.823 7.711 1.00 97.00 225 GLU A O 1
ATOM 1801 N N . LEU A 1 226 ? 26.007 -29.742 8.561 1.00 96.56 226 LEU A N 1
ATOM 1802 C CA . LEU A 1 226 ? 24.606 -29.456 8.274 1.00 96.56 226 LEU A CA 1
ATOM 1803 C C . LEU A 1 226 ? 24.306 -29.433 6.767 1.00 96.56 226 LEU A C 1
ATOM 1805 O O . LEU A 1 226 ? 23.348 -30.076 6.332 1.00 96.56 226 LEU A O 1
ATOM 1809 N N . ILE A 1 227 ? 25.134 -28.759 5.959 1.00 97.19 227 ILE A N 1
ATOM 1810 C CA . ILE A 1 227 ? 24.977 -28.753 4.491 1.00 97.19 227 ILE A CA 1
ATOM 1811 C C . ILE A 1 227 ? 25.162 -30.156 3.904 1.00 97.19 227 ILE A C 1
ATOM 1813 O O . ILE A 1 227 ? 24.441 -30.532 2.980 1.00 97.19 227 ILE A O 1
ATOM 1817 N N . THR A 1 228 ? 26.072 -30.956 4.475 1.00 97.06 228 THR A N 1
ATOM 1818 C CA . THR A 1 228 ? 26.305 -32.345 4.053 1.00 97.06 228 THR A CA 1
ATOM 1819 C C . THR A 1 228 ? 25.101 -33.221 4.394 1.00 97.06 228 THR A C 1
ATOM 1821 O O . THR A 1 228 ? 24.648 -34.003 3.559 1.00 97.06 228 THR A O 1
ATOM 1824 N N . ARG A 1 229 ? 24.534 -33.055 5.595 1.00 96.12 229 ARG A N 1
ATOM 1825 C CA . ARG A 1 229 ? 23.355 -33.789 6.073 1.00 96.12 229 ARG A CA 1
ATOM 1826 C C . ARG A 1 229 ? 22.108 -33.505 5.237 1.00 96.12 229 ARG A C 1
ATOM 1828 O O . ARG A 1 229 ? 21.357 -34.425 4.932 1.00 96.12 229 ARG A O 1
ATOM 1835 N N . GLU A 1 230 ? 21.897 -32.247 4.862 1.00 96.44 230 GLU A N 1
ATOM 1836 C CA . GLU A 1 230 ? 20.728 -31.791 4.091 1.00 96.44 230 GLU A CA 1
ATOM 1837 C C . GLU A 1 230 ? 20.960 -31.837 2.568 1.00 96.44 230 GLU A C 1
ATOM 1839 O O . GLU A 1 230 ? 20.086 -31.451 1.790 1.00 96.44 230 GLU A O 1
ATOM 1844 N N . ASN A 1 231 ? 22.123 -32.345 2.133 1.00 96.69 231 ASN A N 1
ATOM 1845 C CA . ASN A 1 231 ? 22.522 -32.496 0.731 1.00 96.69 231 ASN A CA 1
ATOM 1846 C C . ASN A 1 231 ? 22.425 -31.183 -0.077 1.00 96.69 231 ASN A C 1
ATOM 1848 O O . ASN A 1 231 ? 21.998 -31.174 -1.236 1.00 96.69 231 ASN A O 1
ATOM 1852 N N . ILE A 1 232 ? 22.810 -30.065 0.545 1.00 96.44 232 ILE A N 1
ATOM 1853 C CA . ILE A 1 232 ? 22.829 -28.739 -0.082 1.00 96.44 232 ILE A CA 1
ATOM 1854 C C . ILE A 1 232 ? 24.135 -28.584 -0.854 1.00 96.44 232 ILE A C 1
ATOM 1856 O O . ILE A 1 232 ? 25.223 -28.780 -0.311 1.00 96.44 232 ILE A O 1
ATOM 1860 N N . ARG A 1 233 ? 24.032 -28.234 -2.139 1.00 96.25 233 ARG A N 1
ATOM 1861 C CA . ARG A 1 233 ? 25.193 -28.096 -3.022 1.00 96.25 233 ARG A CA 1
ATOM 1862 C C . ARG A 1 233 ? 25.608 -26.627 -3.112 1.00 96.25 233 ARG A C 1
ATOM 1864 O O . ARG A 1 233 ? 24.841 -25.847 -3.673 1.00 96.25 233 ARG A O 1
ATOM 1871 N N . PRO A 1 234 ? 26.803 -26.244 -2.629 1.00 96.38 234 PRO A N 1
ATOM 1872 C CA . PRO A 1 234 ? 27.283 -24.879 -2.794 1.00 96.38 234 PRO A CA 1
ATOM 1873 C C . PRO A 1 234 ? 27.470 -24.551 -4.279 1.00 96.38 234 PRO A C 1
ATOM 1875 O O . PRO A 1 234 ? 27.951 -25.369 -5.067 1.00 96.38 234 PRO A O 1
ATOM 1878 N N . ILE A 1 235 ? 27.113 -23.328 -4.656 1.00 95.88 235 ILE A N 1
ATOM 1879 C CA . ILE A 1 235 ? 27.355 -22.769 -5.982 1.00 95.88 235 ILE A CA 1
ATOM 1880 C C . ILE A 1 235 ? 28.745 -22.134 -5.957 1.00 95.88 235 ILE A C 1
ATOM 1882 O O . ILE A 1 235 ? 28.946 -21.076 -5.361 1.00 95.88 235 ILE A O 1
ATOM 1886 N N . ALA A 1 236 ? 29.716 -22.782 -6.597 1.00 94.88 236 ALA A N 1
ATOM 1887 C CA . ALA A 1 236 ? 31.062 -22.236 -6.726 1.00 94.88 236 ALA A CA 1
ATOM 1888 C C . ALA A 1 236 ? 31.082 -21.086 -7.749 1.00 94.88 236 ALA A C 1
ATOM 1890 O O . ALA A 1 236 ? 30.691 -21.263 -8.905 1.00 94.88 236 ALA A O 1
ATOM 1891 N N . ARG A 1 237 ? 31.561 -19.909 -7.335 1.00 92.94 237 ARG A N 1
ATOM 1892 C CA . ARG A 1 237 ? 31.901 -18.787 -8.225 1.00 92.94 237 ARG A CA 1
ATOM 1893 C C . ARG A 1 237 ? 33.317 -18.320 -7.887 1.00 92.94 237 ARG A C 1
ATOM 1895 O O . ARG A 1 237 ? 33.521 -17.564 -6.939 1.00 92.94 237 ARG A O 1
ATOM 1902 N N . GLY A 1 238 ? 34.290 -18.793 -8.666 1.00 93.81 238 GLY A N 1
ATOM 1903 C CA . GLY A 1 238 ? 35.713 -18.611 -8.367 1.00 93.81 238 GLY A CA 1
ATOM 1904 C C . GLY A 1 238 ? 36.119 -19.394 -7.117 1.00 93.81 238 GLY A C 1
ATOM 1905 O O . GLY A 1 238 ? 35.697 -20.535 -6.945 1.00 93.81 238 GLY A O 1
ATOM 1906 N N . ASP A 1 239 ? 36.879 -18.755 -6.228 1.00 94.19 239 ASP A N 1
ATOM 1907 C CA . ASP A 1 239 ? 37.351 -19.355 -4.969 1.00 94.19 239 ASP A CA 1
ATOM 1908 C C . ASP A 1 239 ? 36.311 -19.297 -3.836 1.00 94.19 239 ASP A C 1
ATOM 1910 O O . ASP A 1 239 ? 36.581 -19.716 -2.711 1.00 94.19 239 ASP A O 1
ATOM 1914 N N . ARG A 1 240 ? 35.118 -18.749 -4.105 1.00 94.75 240 ARG A N 1
ATOM 1915 C CA . ARG A 1 240 ? 34.052 -18.576 -3.113 1.00 94.75 240 ARG A CA 1
ATOM 1916 C C . ARG A 1 240 ? 32.877 -19.507 -3.383 1.00 94.75 240 ARG A C 1
ATOM 1918 O O . ARG A 1 240 ? 32.485 -19.744 -4.528 1.00 94.75 240 ARG A O 1
ATOM 1925 N N . SER A 1 241 ? 32.300 -20.001 -2.293 1.00 95.25 241 SER A N 1
ATOM 1926 C CA . SER A 1 241 ? 31.077 -20.802 -2.294 1.00 95.25 241 SER A CA 1
ATOM 1927 C C . SER A 1 241 ? 29.891 -19.938 -1.892 1.00 95.25 241 SER A C 1
ATOM 1929 O O . SER A 1 241 ? 29.962 -19.212 -0.900 1.00 95.25 241 SER A O 1
ATOM 1931 N N . PHE A 1 242 ? 28.808 -20.041 -2.655 1.00 97.00 242 PHE A N 1
ATOM 1932 C CA . PHE A 1 242 ? 27.560 -19.331 -2.409 1.00 97.00 242 PHE A CA 1
ATOM 1933 C C . PHE A 1 242 ? 26.407 -20.310 -2.200 1.00 97.00 242 PHE A C 1
ATOM 1935 O O . PHE A 1 242 ? 26.383 -21.395 -2.781 1.00 97.00 242 PHE A O 1
ATOM 1942 N N . PHE A 1 243 ? 25.429 -19.903 -1.405 1.00 96.94 243 PHE A N 1
ATOM 1943 C CA . PHE A 1 243 ? 24.230 -20.668 -1.086 1.00 96.94 243 PHE A CA 1
ATOM 1944 C C . PHE A 1 243 ? 23.001 -19.859 -1.457 1.00 96.94 243 PHE A C 1
ATOM 1946 O O . PHE A 1 243 ? 22.991 -18.633 -1.338 1.00 96.94 243 PHE A O 1
ATOM 1953 N N . LYS A 1 244 ? 21.939 -20.532 -1.891 1.00 96.50 244 LYS A N 1
ATOM 1954 C CA . LYS A 1 244 ? 20.672 -19.847 -2.136 1.00 96.50 244 LYS A CA 1
ATOM 1955 C C . LYS A 1 244 ? 20.034 -19.479 -0.802 1.00 96.50 244 LYS A C 1
ATOM 1957 O O . LYS A 1 244 ? 19.974 -20.307 0.108 1.00 96.50 244 LYS A O 1
ATOM 1962 N N . SER A 1 245 ? 19.486 -18.273 -0.688 1.00 95.88 245 SER A N 1
ATOM 1963 C CA . SER A 1 245 ? 18.769 -17.844 0.522 1.00 95.88 245 SER A CA 1
ATOM 1964 C C . SER A 1 245 ? 17.621 -18.794 0.902 1.00 95.88 245 SER A C 1
ATOM 1966 O O . SER A 1 245 ? 17.376 -19.038 2.085 1.00 95.88 245 SER A O 1
ATOM 1968 N N . SER A 1 246 ? 16.965 -19.404 -0.090 1.00 95.62 246 SER A N 1
ATOM 1969 C CA . SER A 1 246 ? 15.918 -20.416 0.088 1.00 95.62 246 SER A CA 1
ATOM 1970 C C . SER A 1 246 ? 16.427 -21.705 0.757 1.00 95.62 246 SER A C 1
ATOM 1972 O O . SER A 1 246 ? 15.719 -22.307 1.569 1.00 95.62 246 SER A O 1
ATOM 1974 N N . GLU A 1 247 ? 17.669 -22.109 0.486 1.00 96.69 247 GLU A N 1
ATOM 1975 C CA . GLU A 1 247 ? 18.314 -23.271 1.109 1.00 96.69 247 GLU A CA 1
ATOM 1976 C C . GLU A 1 247 ? 18.700 -22.977 2.562 1.00 96.69 247 GLU A C 1
ATOM 1978 O O . GLU A 1 247 ? 18.408 -23.780 3.451 1.00 96.69 247 GLU A O 1
ATOM 1983 N N . ILE A 1 248 ? 19.253 -21.791 2.835 1.00 97.12 248 ILE A N 1
ATOM 1984 C CA . ILE A 1 248 ? 19.574 -21.356 4.204 1.00 97.12 248 ILE A CA 1
ATOM 1985 C C . ILE A 1 248 ? 18.301 -21.244 5.060 1.00 97.12 248 ILE A C 1
ATOM 1987 O O . ILE A 1 248 ? 18.265 -21.699 6.206 1.00 97.12 248 ILE A O 1
ATOM 1991 N N . ALA A 1 249 ? 17.194 -20.757 4.491 1.00 95.31 249 ALA A N 1
ATOM 1992 C CA . ALA A 1 249 ? 15.901 -20.724 5.176 1.00 95.31 249 ALA A CA 1
ATOM 1993 C C . ALA A 1 249 ? 15.366 -22.130 5.531 1.00 95.31 249 ALA A C 1
ATOM 1995 O O . ALA A 1 249 ? 14.757 -22.321 6.596 1.00 95.31 249 ALA A O 1
ATOM 1996 N N . ARG A 1 250 ? 15.614 -23.135 4.677 1.00 95.75 250 ARG A N 1
ATOM 1997 C CA . ARG A 1 250 ? 15.304 -24.543 4.980 1.00 95.75 250 ARG A CA 1
ATOM 1998 C C . ARG A 1 250 ? 16.158 -25.073 6.128 1.00 95.75 250 ARG A C 1
ATOM 2000 O O . ARG A 1 250 ? 15.599 -25.686 7.037 1.00 95.75 250 ARG A O 1
ATOM 2007 N N . LEU A 1 251 ? 17.460 -24.781 6.136 1.00 96.62 251 LEU A N 1
ATOM 2008 C CA . LEU A 1 251 ? 18.356 -25.162 7.234 1.00 96.62 251 LEU A CA 1
ATOM 2009 C C . LEU A 1 251 ? 17.893 -24.587 8.572 1.00 96.62 251 LEU A C 1
ATOM 2011 O O . LEU A 1 251 ? 17.787 -25.313 9.562 1.00 96.62 251 LEU A O 1
ATOM 2015 N N . ARG A 1 252 ? 17.516 -23.304 8.588 1.00 96.00 252 ARG A N 1
ATOM 2016 C CA . ARG A 1 252 ? 16.994 -22.633 9.785 1.00 96.00 252 ARG A CA 1
ATOM 2017 C C . ARG A 1 252 ? 15.732 -23.314 10.318 1.00 96.00 252 ARG A C 1
ATOM 2019 O O . ARG A 1 252 ? 15.561 -23.470 11.528 1.00 96.00 252 ARG A O 1
ATOM 2026 N N . SER A 1 253 ? 14.841 -23.721 9.416 1.00 94.06 253 SER A N 1
ATOM 2027 C CA . SER A 1 253 ? 13.613 -24.443 9.762 1.00 94.06 253 SER A CA 1
ATOM 2028 C C . SER A 1 253 ? 13.906 -25.831 10.345 1.00 94.06 253 SER A C 1
ATOM 2030 O O . SER A 1 253 ? 13.301 -26.193 11.355 1.00 94.06 253 SER A O 1
ATOM 2032 N N . SER A 1 254 ? 14.862 -26.567 9.764 1.00 95.19 254 SER A N 1
ATOM 2033 C CA . SER A 1 254 ? 15.311 -27.890 10.236 1.00 95.19 254 SER A CA 1
ATOM 2034 C C . SER A 1 254 ? 15.880 -27.810 11.663 1.00 95.19 254 SER A C 1
ATOM 2036 O O . SER A 1 254 ? 15.390 -28.486 12.569 1.00 95.19 254 SER A O 1
ATOM 2038 N N . LEU A 1 255 ? 16.790 -26.862 11.923 1.00 94.75 255 LEU A N 1
ATOM 2039 C CA . LEU A 1 255 ? 17.372 -26.634 13.257 1.00 94.75 255 LEU A CA 1
ATOM 2040 C C . LEU A 1 255 ? 16.317 -26.307 14.327 1.00 94.75 255 LEU A C 1
ATOM 2042 O O . LEU A 1 255 ? 16.385 -26.792 15.458 1.00 94.75 255 LEU A O 1
ATOM 2046 N N . ARG A 1 256 ? 15.298 -25.507 13.979 1.00 92.75 256 ARG A N 1
ATOM 2047 C CA . ARG A 1 256 ? 14.187 -25.193 14.897 1.00 92.75 256 ARG A CA 1
ATOM 2048 C C . ARG A 1 256 ? 13.347 -26.425 15.230 1.00 92.75 256 ARG A C 1
ATOM 2050 O O . ARG A 1 256 ? 12.883 -26.550 16.365 1.00 92.75 256 ARG A O 1
ATOM 2057 N N . GLN A 1 257 ? 13.145 -27.325 14.268 1.00 91.38 257 GLN A N 1
ATOM 2058 C CA . GLN A 1 257 ? 12.424 -28.574 14.507 1.00 91.38 257 GLN A CA 1
ATOM 2059 C C . GLN A 1 257 ? 13.212 -29.503 15.433 1.00 91.38 257 GLN A C 1
ATOM 2061 O O . GLN A 1 257 ? 12.631 -30.006 16.395 1.00 91.38 257 GLN A O 1
ATOM 2066 N N . GLU A 1 258 ? 14.522 -29.650 15.233 1.00 90.31 258 GLU A N 1
ATOM 2067 C CA . GLU A 1 258 ? 15.384 -30.477 16.092 1.00 90.31 258 GLU A CA 1
ATOM 2068 C C . GLU A 1 258 ? 15.456 -29.961 17.534 1.00 90.31 258 GLU A C 1
ATOM 2070 O O . GLU A 1 258 ? 15.328 -30.729 18.490 1.00 90.31 258 GLU A O 1
ATOM 2075 N N . ALA A 1 259 ? 15.551 -28.642 17.721 1.00 88.00 259 ALA A N 1
ATOM 2076 C CA . ALA A 1 259 ? 15.488 -28.046 19.054 1.00 88.00 259 ALA A CA 1
ATOM 2077 C C . ALA A 1 259 ? 14.141 -28.333 19.754 1.00 88.00 259 ALA A C 1
ATOM 2079 O O . ALA A 1 259 ? 14.075 -28.482 20.978 1.00 88.00 259 ALA A O 1
ATOM 2080 N N . SER A 1 260 ? 13.050 -28.436 18.986 1.00 84.38 260 SER A N 1
ATOM 2081 C CA . SER A 1 260 ? 11.719 -28.730 19.524 1.00 84.38 260 SER A CA 1
ATOM 2082 C C . SER A 1 260 ? 11.532 -30.201 19.916 1.00 84.38 260 SER A C 1
ATOM 2084 O O . SER A 1 260 ? 10.845 -30.479 20.905 1.00 84.38 260 SER A O 1
ATOM 2086 N N . THR A 1 261 ? 12.147 -31.140 19.189 1.00 82.50 261 THR A N 1
ATOM 2087 C CA . THR A 1 261 ? 12.066 -32.579 19.487 1.00 82.50 261 THR A CA 1
ATOM 2088 C C . THR A 1 261 ? 12.914 -32.932 20.702 1.00 82.50 261 THR A C 1
ATOM 2090 O O . THR A 1 261 ? 12.401 -33.573 21.621 1.00 82.50 261 THR A O 1
ATOM 2093 N N . GLN A 1 262 ? 14.134 -32.394 20.804 1.00 76.56 262 GLN A N 1
ATOM 2094 C CA . GLN A 1 262 ? 14.976 -32.575 21.993 1.00 76.56 262 GLN A CA 1
ATOM 2095 C C . GLN A 1 262 ? 14.305 -32.030 23.263 1.00 76.56 262 GLN A C 1
ATOM 2097 O O . GLN A 1 262 ? 14.321 -32.671 24.315 1.00 76.56 262 GLN A O 1
ATOM 2102 N N . LYS A 1 263 ? 13.621 -30.880 23.175 1.00 74.94 263 LYS A N 1
ATOM 2103 C CA . LYS A 1 263 ? 12.897 -30.308 24.323 1.00 74.94 263 LYS A CA 1
ATOM 2104 C C . LYS A 1 263 ? 11.702 -31.163 24.770 1.00 74.94 263 LYS A C 1
ATOM 2106 O O . LYS A 1 263 ? 11.330 -31.115 25.943 1.00 74.94 263 LYS A O 1
ATOM 2111 N N . LYS A 1 264 ? 11.097 -31.948 23.870 1.00 67.06 264 LYS A N 1
ATOM 2112 C CA . LYS A 1 264 ? 10.018 -32.891 24.213 1.00 67.06 264 LYS A CA 1
ATOM 2113 C C . LYS A 1 264 ? 10.548 -34.165 24.870 1.00 67.06 264 LYS A C 1
ATOM 2115 O O . LYS A 1 264 ? 9.922 -34.632 25.818 1.00 67.06 264 LYS A O 1
ATOM 2120 N N . GLU A 1 265 ? 11.697 -34.679 24.441 1.00 56.94 265 GLU A N 1
ATOM 2121 C CA . GLU A 1 265 ? 12.300 -35.878 25.044 1.00 56.94 265 GLU A CA 1
ATOM 2122 C C . GLU A 1 265 ? 12.848 -35.618 26.454 1.00 56.94 265 GLU A C 1
ATOM 2124 O O . GLU A 1 265 ? 12.645 -36.428 27.361 1.00 56.94 265 GLU A O 1
ATOM 2129 N N . ILE A 1 266 ? 13.426 -34.437 26.697 1.00 56.16 266 ILE A N 1
ATOM 2130 C CA . ILE A 1 266 ? 13.910 -34.056 28.037 1.00 56.16 266 ILE A CA 1
ATOM 2131 C C . ILE A 1 266 ? 12.741 -33.873 29.028 1.00 56.16 266 ILE A C 1
ATOM 2133 O O . ILE A 1 266 ? 12.890 -34.104 30.228 1.00 56.16 266 ILE A O 1
ATOM 2137 N N . LYS A 1 267 ? 11.534 -33.536 28.548 1.00 48.34 267 LYS A N 1
ATOM 2138 C CA . LYS A 1 267 ? 10.342 -33.380 29.403 1.00 48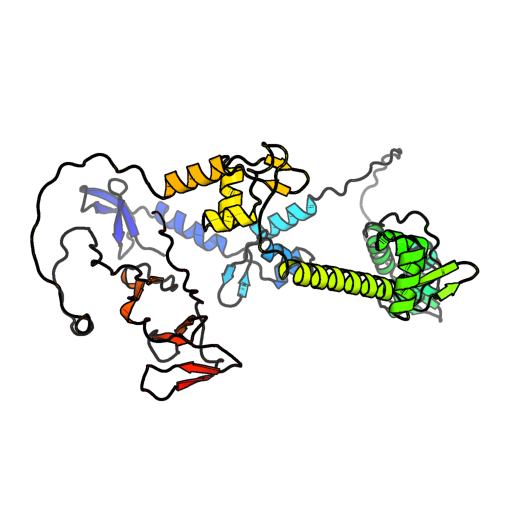.34 267 LYS A CA 1
ATOM 2139 C C . LYS A 1 267 ? 9.723 -34.717 29.848 1.00 48.34 267 LYS A C 1
ATOM 2141 O O . LYS A 1 267 ? 8.880 -34.712 30.739 1.00 48.34 267 LYS A O 1
ATOM 2146 N N . LEU A 1 268 ? 10.143 -35.850 29.275 1.00 48.78 268 LEU A N 1
ATOM 2147 C CA . LEU A 1 268 ? 9.646 -37.190 29.622 1.00 48.78 268 LEU A CA 1
ATOM 2148 C C . LEU A 1 268 ? 10.531 -37.953 30.622 1.00 48.78 268 LEU A C 1
ATOM 2150 O O . LEU A 1 268 ? 10.130 -39.021 31.074 1.00 48.78 268 LEU A O 1
ATOM 2154 N N . THR A 1 269 ? 11.696 -37.421 31.010 1.00 39.34 269 THR A N 1
ATOM 2155 C CA . THR A 1 269 ? 12.670 -38.158 31.844 1.00 39.34 269 THR A CA 1
ATOM 2156 C C . THR A 1 269 ? 13.012 -37.529 33.197 1.00 39.34 269 THR A C 1
ATOM 2158 O O . THR A 1 269 ? 13.708 -38.166 33.981 1.00 39.34 269 THR A O 1
ATOM 2161 N N . PHE A 1 270 ? 12.481 -36.355 33.558 1.00 41.25 270 PHE A N 1
ATOM 2162 C CA . PHE A 1 270 ? 12.756 -35.747 34.870 1.00 41.25 270 PHE A CA 1
ATOM 2163 C C . PHE A 1 270 ? 11.495 -35.555 35.721 1.00 41.25 270 PHE A C 1
ATOM 2165 O O . PHE A 1 270 ? 10.844 -34.514 35.709 1.00 41.25 270 PHE A O 1
ATOM 2172 N N . SER A 1 271 ? 11.183 -36.584 36.511 1.00 35.84 271 SER A N 1
ATOM 2173 C CA . SER A 1 271 ? 10.361 -36.500 37.723 1.00 35.84 271 SER A CA 1
ATOM 2174 C C . SER A 1 271 ? 11.149 -37.082 38.900 1.00 35.84 271 SER A C 1
ATOM 2176 O O . SER A 1 271 ? 11.023 -38.264 39.198 1.00 35.84 271 SER A O 1
ATOM 2178 N N . SER A 1 272 ? 11.991 -36.269 39.549 1.00 38.28 272 SER A N 1
ATOM 2179 C CA . SER A 1 272 ? 12.283 -36.340 40.996 1.00 38.28 272 SER A CA 1
ATOM 2180 C C . SER A 1 272 ? 13.181 -35.177 41.459 1.00 38.28 272 SER A C 1
ATOM 2182 O O . SER A 1 272 ? 13.948 -34.654 40.649 1.00 38.28 272 SER A O 1
ATOM 2184 N N . PRO A 1 273 ? 13.069 -34.738 42.733 1.00 55.31 273 PRO A N 1
ATOM 2185 C CA . PRO A 1 273 ? 13.629 -33.477 43.222 1.00 55.31 273 PRO A CA 1
ATOM 2186 C C . PRO A 1 273 ? 14.937 -33.643 44.025 1.00 55.31 273 PRO A C 1
ATOM 2188 O O . PRO A 1 273 ? 15.298 -34.749 44.417 1.00 55.31 273 PRO A O 1
ATOM 2191 N N . SER A 1 274 ? 15.549 -32.493 44.361 1.00 33.97 274 SER A N 1
ATOM 2192 C CA . SER A 1 274 ? 16.765 -32.245 45.177 1.00 33.97 274 SER A CA 1
ATOM 2193 C C . SER A 1 274 ? 17.983 -31.893 44.307 1.00 33.97 274 SER A C 1
ATOM 2195 O O . SER A 1 274 ? 18.348 -32.645 43.419 1.00 33.97 274 SER A O 1
ATOM 2197 N N . SER A 1 275 ? 18.652 -30.744 44.440 1.00 39.34 275 SER A N 1
ATOM 2198 C CA . SER A 1 275 ? 19.158 -30.104 45.662 1.00 39.34 275 SER A CA 1
ATOM 2199 C C . SER A 1 275 ? 19.511 -28.613 45.422 1.00 39.34 275 SER A C 1
ATOM 2201 O O . SER A 1 275 ? 19.442 -28.101 44.306 1.00 39.34 275 SER A O 1
ATOM 2203 N N . ALA A 1 276 ? 19.791 -27.877 46.504 1.00 47.72 276 ALA A N 1
ATOM 2204 C CA . ALA A 1 276 ? 20.022 -26.426 46.568 1.00 47.72 276 ALA A CA 1
ATOM 2205 C C . ALA A 1 276 ? 21.212 -25.914 45.719 1.00 47.72 276 ALA A C 1
ATOM 2207 O O . ALA A 1 276 ? 22.196 -26.631 45.571 1.00 47.72 276 ALA A O 1
ATOM 2208 N N . PRO A 1 277 ? 21.147 -24.666 45.198 1.00 47.97 277 PRO A N 1
ATOM 2209 C CA . PRO A 1 277 ? 21.832 -23.566 45.905 1.00 47.97 277 PRO A CA 1
ATOM 2210 C C . PRO A 1 277 ? 21.156 -22.171 45.798 1.00 47.97 277 PRO A C 1
ATOM 2212 O O . PRO A 1 277 ? 20.256 -21.958 44.989 1.00 47.97 277 PRO A O 1
ATOM 2215 N N . SER A 1 278 ? 21.608 -21.260 46.674 1.00 44.47 278 SER A N 1
ATOM 2216 C CA . SER A 1 278 ? 21.436 -19.787 46.761 1.00 44.47 278 SER A CA 1
ATOM 2217 C C . SER A 1 278 ? 20.027 -19.172 46.625 1.00 44.47 278 SER A C 1
ATOM 2219 O O . SER A 1 278 ? 19.367 -19.225 45.590 1.00 44.47 278 SER A O 1
ATOM 2221 N N . SER A 1 279 ? 19.604 -18.510 47.699 1.00 50.59 279 SER A N 1
ATOM 2222 C CA . SER A 1 279 ? 18.232 -18.363 48.192 1.00 50.59 279 SER A CA 1
ATOM 2223 C C . SER A 1 279 ? 17.530 -17.031 47.889 1.00 50.59 279 SER A C 1
ATOM 2225 O O . SER A 1 279 ? 16.829 -16.513 48.749 1.00 50.59 279 SER A O 1
ATOM 2227 N N . THR A 1 280 ? 17.682 -16.455 46.698 1.00 56.38 280 THR A N 1
ATOM 2228 C CA . THR A 1 280 ? 16.925 -15.226 46.347 1.00 56.38 280 THR A CA 1
ATOM 2229 C C . THR A 1 280 ? 16.348 -15.200 44.934 1.00 56.38 280 THR A C 1
ATOM 2231 O O . THR A 1 280 ? 15.438 -14.422 44.668 1.00 56.38 280 THR A O 1
ATOM 2234 N N . LEU A 1 281 ? 16.796 -16.078 44.029 1.00 59.44 281 LEU A N 1
ATOM 2235 C CA . LEU A 1 281 ? 16.233 -16.185 42.673 1.00 59.44 281 LEU A CA 1
ATOM 2236 C C . LEU A 1 281 ? 15.182 -17.296 42.520 1.00 59.44 281 LEU A C 1
ATOM 2238 O O . LEU A 1 281 ? 14.513 -17.350 41.491 1.00 59.44 281 LEU A O 1
ATOM 2242 N N . LYS A 1 282 ? 15.013 -18.168 43.526 1.00 68.94 282 LYS A N 1
ATOM 2243 C CA . LYS A 1 282 ? 14.061 -19.296 43.481 1.00 68.94 282 LYS A CA 1
ATOM 2244 C C . LYS A 1 282 ? 12.591 -18.896 43.640 1.00 68.94 282 LYS A C 1
ATOM 2246 O O . LYS A 1 282 ? 11.721 -19.711 43.344 1.00 68.94 282 LYS A O 1
ATOM 2251 N N . ASP A 1 283 ? 12.325 -17.654 44.031 1.00 89.69 283 ASP A N 1
ATOM 2252 C CA . ASP A 1 283 ? 10.963 -17.161 44.263 1.00 89.69 283 ASP A CA 1
ATOM 2253 C C . ASP A 1 283 ? 10.451 -16.249 43.147 1.00 89.69 283 ASP A C 1
ATOM 2255 O O . ASP A 1 283 ? 9.427 -15.586 43.301 1.00 89.69 283 ASP A O 1
ATOM 2259 N N . LEU A 1 284 ? 11.148 -16.216 42.008 1.00 95.31 284 LEU A N 1
ATOM 2260 C CA . LEU A 1 284 ? 10.706 -15.489 40.828 1.00 95.31 284 LEU A CA 1
ATOM 2261 C C . LEU A 1 284 ? 9.930 -16.413 39.885 1.00 95.31 284 LEU A C 1
ATOM 2263 O O . LEU A 1 284 ? 10.499 -17.317 39.278 1.00 95.31 284 LEU A O 1
ATOM 2267 N N . LEU A 1 285 ? 8.638 -16.144 39.745 1.00 96.25 285 LEU A N 1
ATOM 2268 C CA . LEU A 1 285 ? 7.729 -16.788 38.808 1.00 96.25 285 LEU A CA 1
ATOM 2269 C C . LEU A 1 285 ? 7.807 -16.112 37.436 1.00 96.25 285 LEU A C 1
ATOM 2271 O O . LEU A 1 285 ? 7.919 -14.888 37.324 1.00 96.25 285 LEU A O 1
ATOM 2275 N N . SER A 1 286 ? 7.730 -16.916 36.385 1.00 96.81 286 SER A N 1
ATOM 2276 C CA . SER A 1 286 ? 7.577 -16.459 35.007 1.00 96.81 286 SER A CA 1
ATOM 2277 C C . SER A 1 286 ? 6.161 -15.940 34.738 1.00 96.81 286 SER A C 1
ATOM 2279 O O . SER A 1 286 ? 5.210 -16.259 35.451 1.00 96.81 286 SER A O 1
ATOM 2281 N N . PHE A 1 287 ? 6.008 -15.151 33.671 1.00 96.69 287 PHE A N 1
ATOM 2282 C CA . PHE A 1 287 ? 4.709 -14.615 33.250 1.00 96.69 287 PHE A CA 1
ATOM 2283 C C . PHE A 1 287 ? 3.639 -15.708 33.081 1.00 96.69 287 PHE A C 1
ATOM 2285 O O . PHE A 1 287 ? 2.493 -15.506 33.467 1.00 96.69 287 PHE A O 1
ATOM 2292 N N . GLU A 1 288 ? 4.011 -16.877 32.557 1.00 96.44 288 GLU A N 1
ATOM 2293 C CA . GLU A 1 288 ? 3.078 -17.978 32.298 1.00 96.44 288 GLU A CA 1
ATOM 2294 C C . GLU A 1 288 ? 2.645 -18.711 33.578 1.00 96.44 288 GLU A C 1
ATOM 2296 O O . GLU A 1 288 ? 1.467 -19.027 33.738 1.00 96.44 288 GLU A O 1
ATOM 2301 N N . GLU A 1 289 ? 3.551 -18.881 34.545 1.00 96.31 289 GLU A N 1
ATOM 2302 C CA . GLU A 1 289 ? 3.215 -19.456 35.856 1.00 96.31 289 GLU A CA 1
ATOM 2303 C C . GLU A 1 289 ? 2.229 -18.569 36.628 1.00 96.31 289 GLU A C 1
ATOM 2305 O O . GLU A 1 289 ? 1.300 -19.074 37.257 1.00 96.31 289 GLU A O 1
ATOM 2310 N N . VAL A 1 290 ? 2.376 -17.241 36.545 1.00 97.44 290 VAL A N 1
ATOM 2311 C CA . VAL A 1 290 ? 1.450 -16.301 37.200 1.00 97.44 290 VAL A CA 1
ATOM 2312 C C . VAL A 1 290 ? 0.048 -16.372 36.594 1.00 97.44 290 VAL A C 1
ATOM 2314 O O . VAL A 1 290 ? -0.934 -16.346 37.338 1.00 97.44 290 VAL A O 1
ATOM 2317 N N . LEU A 1 291 ? -0.064 -16.519 35.268 1.00 97.06 291 LEU A N 1
ATOM 2318 C CA . LEU A 1 291 ? -1.359 -16.726 34.609 1.00 97.06 291 LEU A CA 1
ATOM 2319 C C . LEU A 1 291 ? -2.044 -17.999 35.105 1.00 97.06 291 LEU A C 1
ATOM 2321 O O . LEU A 1 291 ? -3.246 -17.985 35.362 1.00 97.06 291 LEU A O 1
ATOM 2325 N N . GLN A 1 292 ? -1.280 -19.076 35.288 1.00 96.62 292 GLN A N 1
ATOM 2326 C CA . GLN A 1 292 ? -1.812 -20.344 35.777 1.00 96.62 292 GLN A CA 1
ATOM 2327 C C . GLN A 1 292 ? -2.241 -20.271 37.251 1.00 96.62 292 GLN A C 1
ATOM 2329 O O . GLN A 1 292 ? -3.264 -20.848 37.614 1.00 96.62 292 GLN A O 1
ATOM 2334 N N . ILE A 1 293 ? -1.496 -19.550 38.096 1.00 95.69 293 ILE A N 1
ATOM 2335 C CA . ILE A 1 293 ? -1.794 -19.413 39.533 1.00 95.69 293 ILE A CA 1
ATOM 2336 C C . ILE A 1 293 ? -3.020 -18.526 39.786 1.00 95.69 293 ILE A C 1
ATOM 2338 O O . ILE A 1 293 ? -3.829 -18.850 40.661 1.00 95.69 293 ILE A O 1
ATOM 2342 N N . LEU A 1 294 ? -3.139 -17.412 39.055 1.00 96.00 294 LEU A N 1
ATOM 2343 C CA . LEU A 1 294 ? -4.226 -16.440 39.218 1.00 96.00 294 LEU A CA 1
ATOM 2344 C C . LEU A 1 294 ? -5.459 -16.758 38.360 1.00 96.00 294 LEU A C 1
ATOM 2346 O O . LEU A 1 294 ? -6.532 -16.235 38.637 1.00 96.00 294 LEU A O 1
ATOM 2350 N N . GLY A 1 295 ? -5.326 -17.584 37.317 1.00 95.69 295 GLY A N 1
ATOM 2351 C CA . GLY A 1 295 ? -6.432 -17.916 36.414 1.00 95.69 295 GLY A CA 1
ATOM 2352 C C . GLY A 1 295 ? -6.959 -16.720 35.609 1.00 95.69 295 GLY A C 1
ATOM 2353 O O . GLY A 1 295 ? -8.126 -16.709 35.225 1.00 95.69 295 GLY A O 1
ATOM 2354 N N . ILE A 1 296 ? -6.124 -15.703 35.374 1.00 96.38 296 ILE A N 1
ATOM 2355 C CA . ILE A 1 296 ? -6.488 -14.472 34.651 1.00 96.38 296 ILE A CA 1
ATOM 2356 C C . ILE A 1 296 ? -5.968 -14.475 33.213 1.00 96.38 296 ILE A C 1
ATOM 2358 O O . ILE A 1 296 ? -5.062 -15.225 32.850 1.00 96.38 296 ILE A O 1
ATOM 2362 N N . SER A 1 297 ? -6.518 -13.591 32.379 1.00 96.69 297 SER A N 1
ATOM 2363 C CA . SER A 1 297 ? -6.064 -13.445 30.994 1.00 96.69 297 SER A CA 1
ATOM 2364 C C . SER A 1 297 ? -4.711 -12.706 30.886 1.00 96.69 297 SER A C 1
ATOM 2366 O O . SER A 1 297 ? -4.409 -11.830 31.704 1.00 96.69 297 SER A O 1
ATOM 2368 N N . PRO A 1 298 ? -3.905 -12.947 29.827 1.00 96.62 298 PRO A N 1
ATOM 2369 C CA . PRO A 1 298 ? -2.649 -12.221 29.592 1.00 96.62 298 PRO A CA 1
ATOM 2370 C C . PRO A 1 298 ? -2.799 -10.696 29.527 1.00 96.62 298 PRO A C 1
ATOM 2372 O O . PRO A 1 298 ? -1.868 -9.969 29.872 1.00 96.62 298 PRO A O 1
ATOM 2375 N N . LYS A 1 299 ? -3.957 -10.199 29.069 1.00 95.94 299 LYS A N 1
ATOM 2376 C CA . LYS A 1 299 ? -4.253 -8.761 29.004 1.00 95.94 299 LYS A CA 1
ATOM 2377 C C . LYS A 1 299 ? -4.454 -8.170 30.400 1.00 95.94 299 LYS A C 1
ATOM 2379 O O . LYS A 1 299 ? -3.881 -7.125 30.691 1.00 95.94 299 LYS A O 1
ATOM 2384 N N . GLU A 1 300 ? -5.202 -8.857 31.263 1.00 95.88 300 GLU A N 1
ATOM 2385 C CA . GLU A 1 300 ? -5.425 -8.437 32.653 1.00 95.88 300 GLU A CA 1
ATOM 2386 C C . GLU A 1 300 ? -4.118 -8.447 33.452 1.00 95.88 300 GLU A C 1
ATOM 2388 O O . GLU A 1 300 ? -3.833 -7.474 34.147 1.00 95.88 300 GLU A O 1
ATOM 2393 N N . LEU A 1 301 ? -3.266 -9.469 33.281 1.00 97.12 301 LEU A N 1
ATOM 2394 C CA . LEU A 1 301 ? -1.956 -9.498 33.939 1.00 97.12 301 LEU A CA 1
ATOM 2395 C C . LEU A 1 301 ? -1.081 -8.309 33.507 1.00 97.12 301 LEU A C 1
ATOM 2397 O O . LEU A 1 301 ? -0.529 -7.618 34.360 1.00 97.12 301 LEU A O 1
ATOM 2401 N N . ARG A 1 302 ? -1.006 -7.995 32.203 1.00 96.19 302 ARG A N 1
ATOM 2402 C CA . ARG A 1 302 ? -0.286 -6.796 31.718 1.00 96.19 302 ARG A CA 1
ATOM 2403 C C . ARG A 1 302 ? -0.866 -5.512 32.301 1.00 96.19 302 ARG A C 1
ATOM 2405 O O . ARG A 1 302 ? -0.106 -4.642 32.712 1.00 96.19 302 ARG A O 1
ATOM 2412 N N . GLN A 1 303 ? -2.191 -5.402 32.377 1.00 96.44 303 GLN A N 1
ATOM 2413 C CA . GLN A 1 303 ? -2.849 -4.243 32.973 1.00 96.44 303 GLN A CA 1
ATOM 2414 C C . GLN A 1 303 ? -2.494 -4.090 34.457 1.00 96.44 303 GLN A C 1
ATOM 2416 O O . GLN A 1 303 ? -2.248 -2.971 34.894 1.00 96.44 303 GLN A O 1
ATOM 2421 N N . MET A 1 304 ? -2.397 -5.188 35.215 1.00 96.19 304 MET A N 1
ATOM 2422 C CA . MET A 1 304 ? -1.978 -5.163 36.623 1.00 96.19 304 MET A CA 1
ATOM 2423 C C . MET A 1 304 ? -0.525 -4.716 36.807 1.00 96.19 304 MET A C 1
ATOM 2425 O O . MET A 1 304 ? -0.223 -4.017 37.778 1.00 96.19 304 MET A O 1
ATOM 2429 N N . VAL A 1 305 ? 0.359 -5.082 35.873 1.00 96.50 305 VAL A N 1
ATOM 2430 C CA . VAL A 1 305 ? 1.750 -4.604 35.850 1.00 96.50 305 VAL A CA 1
ATOM 2431 C C . VAL A 1 305 ? 1.804 -3.110 35.543 1.00 96.50 305 VAL A C 1
ATOM 2433 O O . VAL A 1 305 ? 2.429 -2.353 36.282 1.00 96.50 305 VAL A O 1
ATOM 2436 N N . VAL A 1 306 ? 1.085 -2.660 34.509 1.00 96.25 306 VAL A N 1
ATOM 2437 C CA . VAL A 1 306 ? 1.010 -1.239 34.125 1.00 96.25 306 VAL A CA 1
ATOM 2438 C C . VAL A 1 306 ? 0.405 -0.394 35.248 1.00 96.25 306 VAL A C 1
ATOM 2440 O O . VAL A 1 306 ? 0.913 0.680 35.560 1.00 96.25 306 VAL A O 1
ATOM 2443 N N . SER A 1 307 ? -0.637 -0.895 35.916 1.00 95.44 307 SER A N 1
ATOM 2444 C CA . SER A 1 307 ? -1.275 -0.212 37.043 1.00 95.44 307 SER A CA 1
ATOM 2445 C C . SER A 1 307 ? -0.487 -0.321 38.354 1.00 95.44 307 SER A C 1
ATOM 2447 O O . SER A 1 307 ? -1.009 0.079 39.392 1.00 95.44 307 SER A O 1
ATOM 2449 N N . LYS A 1 308 ? 0.718 -0.916 38.342 1.00 95.50 308 LYS A N 1
ATOM 2450 C CA . LYS A 1 308 ? 1.573 -1.172 39.517 1.00 95.50 308 LYS A CA 1
ATOM 2451 C C . LYS A 1 308 ? 0.879 -1.935 40.656 1.00 95.50 308 LYS A C 1
ATOM 2453 O O . LYS A 1 308 ? 1.288 -1.829 41.807 1.00 95.50 308 LYS A O 1
ATOM 2458 N N . LYS A 1 309 ? -0.167 -2.712 40.347 1.00 96.00 309 LYS A N 1
ATOM 2459 C CA . LYS A 1 309 ? -0.864 -3.561 41.331 1.00 96.00 309 LYS A CA 1
ATOM 2460 C C . LYS A 1 309 ? -0.076 -4.830 41.643 1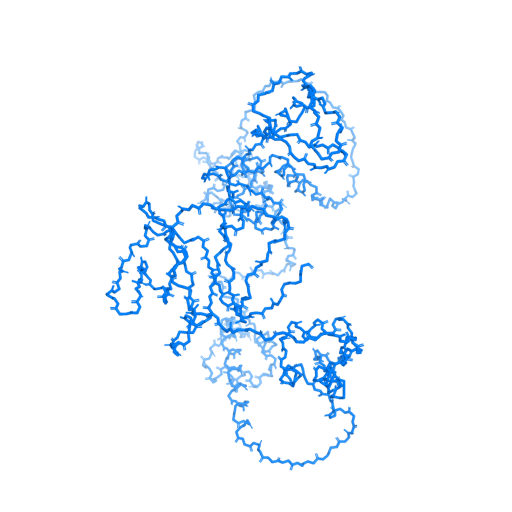.00 96.00 309 LYS A C 1
ATOM 2462 O O . LYS A 1 309 ? -0.194 -5.348 42.744 1.00 96.00 309 LYS A O 1
ATOM 2467 N N . LEU A 1 310 ? 0.710 -5.311 40.680 1.00 96.75 310 LEU A N 1
ATOM 2468 C CA . LEU A 1 310 ? 1.629 -6.432 40.841 1.00 96.75 310 LEU A CA 1
ATOM 2469 C C . LEU A 1 310 ? 3.047 -5.959 40.466 1.00 96.75 310 LEU A C 1
ATOM 2471 O O . LEU A 1 310 ? 3.274 -5.644 39.293 1.00 96.75 310 LEU A O 1
ATOM 2475 N N . PRO A 1 311 ? 3.992 -5.874 41.420 1.00 95.38 311 PRO A N 1
ATOM 2476 C CA . PRO A 1 311 ? 5.373 -5.496 41.137 1.00 95.38 311 PRO A CA 1
ATOM 2477 C C . PRO A 1 311 ? 6.043 -6.521 40.215 1.00 95.38 311 PRO A C 1
ATOM 2479 O O . PRO A 1 311 ? 5.993 -7.725 40.459 1.00 95.38 311 PRO A O 1
ATOM 2482 N N . SER A 1 312 ? 6.702 -6.045 39.158 1.00 95.94 312 SER A N 1
ATOM 2483 C CA . SER A 1 312 ? 7.458 -6.892 38.232 1.00 95.94 312 SER A CA 1
ATOM 2484 C C . SER A 1 312 ? 8.954 -6.595 38.301 1.00 95.94 312 SER A C 1
ATOM 2486 O O . SER A 1 312 ? 9.353 -5.429 38.295 1.00 95.94 312 SER A O 1
ATOM 2488 N N . VAL A 1 313 ? 9.783 -7.636 38.284 1.00 95.81 313 VAL A N 1
ATOM 2489 C CA . VAL A 1 313 ? 11.246 -7.546 38.194 1.00 95.81 313 VAL A CA 1
ATOM 2490 C C . VAL A 1 313 ? 11.674 -7.977 36.793 1.00 95.81 313 VAL A C 1
ATOM 2492 O O . VAL A 1 313 ? 11.347 -9.078 36.350 1.00 95.81 313 VAL A O 1
ATOM 2495 N N . HIS A 1 314 ? 12.413 -7.120 36.090 1.00 93.06 314 HIS A N 1
ATOM 2496 C CA . HIS A 1 314 ? 12.964 -7.449 34.775 1.00 93.06 314 HIS A CA 1
ATOM 2497 C C . HIS A 1 314 ? 14.288 -8.197 34.954 1.00 93.06 314 HIS A C 1
ATOM 2499 O O . HIS A 1 314 ? 15.192 -7.718 35.637 1.00 93.06 314 HIS A O 1
ATOM 2505 N N . SER A 1 315 ? 14.393 -9.389 34.368 1.00 88.19 315 SER A N 1
ATOM 2506 C CA . SER A 1 315 ? 15.600 -10.218 34.374 1.00 88.19 315 SER A CA 1
ATOM 2507 C C . SER A 1 315 ? 15.971 -10.503 32.919 1.00 88.19 315 SER A C 1
ATOM 2509 O O . SER A 1 315 ? 15.521 -11.488 32.334 1.00 88.19 315 SER A O 1
ATOM 2511 N N . GLY A 1 316 ? 16.730 -9.580 32.319 1.00 90.88 316 GLY A N 1
ATOM 2512 C CA . GLY A 1 316 ? 16.948 -9.533 30.870 1.00 90.88 316 GLY A CA 1
ATOM 2513 C C . GLY A 1 316 ? 15.674 -9.116 30.131 1.00 90.88 316 GLY A C 1
ATOM 2514 O O . GLY A 1 316 ? 14.987 -8.189 30.556 1.00 90.88 316 GLY A O 1
ATOM 2515 N N . GLU A 1 317 ? 15.333 -9.832 29.061 1.00 90.69 317 GLU A N 1
ATOM 2516 C CA . GLU A 1 317 ? 14.104 -9.614 28.276 1.00 90.69 317 GLU A CA 1
ATOM 2517 C C . GLU A 1 317 ? 12.845 -10.225 28.915 1.00 90.69 317 GLU A C 1
ATOM 2519 O O . GLU A 1 317 ? 11.727 -10.012 28.447 1.00 90.69 317 GLU A O 1
ATOM 2524 N N . LEU A 1 318 ? 13.004 -11.001 29.991 1.00 92.06 318 LEU A N 1
ATOM 2525 C CA . LEU A 1 318 ? 11.900 -11.702 30.637 1.00 92.06 318 LEU A CA 1
ATOM 2526 C C . LEU A 1 318 ? 11.406 -10.937 31.868 1.00 92.06 318 LEU A C 1
ATOM 2528 O O . LEU A 1 318 ? 12.170 -10.600 32.778 1.00 92.06 318 LEU A O 1
ATOM 2532 N N . ILE A 1 319 ? 10.091 -10.729 31.918 1.00 94.94 319 ILE A N 1
ATOM 2533 C CA . ILE A 1 319 ? 9.390 -10.183 33.082 1.00 94.94 319 ILE A CA 1
ATOM 2534 C C . ILE A 1 319 ? 9.142 -11.322 34.075 1.00 94.94 319 ILE A C 1
ATOM 2536 O O . ILE A 1 319 ? 8.542 -12.341 33.720 1.00 94.94 319 ILE A O 1
ATOM 2540 N N . LYS A 1 320 ? 9.593 -11.144 35.319 1.00 97.06 320 LYS A N 1
ATOM 2541 C CA . LYS A 1 320 ? 9.383 -12.088 36.420 1.00 97.06 320 LYS A CA 1
ATOM 2542 C C . LYS A 1 320 ? 8.671 -11.424 37.597 1.00 97.06 320 LYS A C 1
ATOM 2544 O O . LYS A 1 320 ? 8.740 -10.209 37.778 1.00 97.06 320 LYS A O 1
ATOM 2549 N N . PHE A 1 321 ? 8.012 -12.232 38.417 1.00 97.44 321 PHE A N 1
ATOM 2550 C CA . PHE A 1 321 ? 7.192 -11.787 39.545 1.00 97.44 321 PHE A CA 1
ATOM 2551 C C . PHE A 1 321 ? 7.620 -12.496 40.818 1.00 97.44 321 PHE A C 1
ATOM 2553 O O . PHE A 1 321 ? 7.910 -13.687 40.778 1.00 97.44 321 PHE A O 1
ATOM 2560 N N . ARG A 1 322 ? 7.649 -11.802 41.957 1.00 96.81 322 ARG A N 1
ATOM 2561 C CA . ARG A 1 322 ? 7.904 -12.474 43.236 1.00 96.81 322 ARG A CA 1
ATOM 2562 C C . ARG A 1 322 ? 6.682 -13.304 43.618 1.00 96.81 322 ARG A C 1
ATOM 2564 O O . ARG A 1 322 ? 5.555 -12.820 43.532 1.00 96.81 322 ARG A O 1
ATOM 2571 N N . ARG A 1 323 ? 6.901 -14.543 44.056 1.00 96.44 323 ARG A N 1
ATOM 2572 C CA . ARG A 1 323 ? 5.832 -15.458 44.484 1.00 96.44 323 ARG A CA 1
ATOM 2573 C C . ARG A 1 323 ? 4.961 -14.855 45.592 1.00 96.44 323 ARG A C 1
ATOM 2575 O O . ARG A 1 323 ? 3.741 -14.949 45.511 1.00 96.44 323 ARG A O 1
ATOM 2582 N N . GLU A 1 324 ? 5.577 -14.166 46.550 1.00 95.56 324 GLU A N 1
ATOM 2583 C CA . GLU A 1 324 ? 4.904 -13.499 47.677 1.00 95.56 324 GLU A CA 1
ATOM 2584 C C . GLU A 1 324 ? 3.862 -12.459 47.222 1.00 95.56 324 GLU A C 1
ATOM 2586 O O . GLU A 1 324 ? 2.750 -12.402 47.757 1.00 95.56 324 GLU A O 1
ATOM 2591 N N . ASP A 1 325 ? 4.192 -11.670 46.194 1.00 96.62 325 ASP A N 1
ATOM 2592 C CA . ASP A 1 325 ? 3.306 -10.630 45.657 1.00 96.62 325 ASP A CA 1
ATOM 2593 C C . ASP A 1 325 ? 2.090 -11.252 44.950 1.00 96.62 325 ASP A C 1
ATOM 2595 O O . ASP A 1 325 ? 0.955 -10.789 45.095 1.00 96.62 325 ASP A O 1
ATOM 2599 N N . VAL A 1 326 ? 2.318 -12.341 44.208 1.00 96.81 326 VAL A N 1
ATOM 2600 C CA . VAL A 1 326 ? 1.271 -13.079 43.486 1.00 96.81 326 VAL A CA 1
ATOM 2601 C C . VAL A 1 326 ? 0.319 -13.777 44.463 1.00 96.81 326 VAL A C 1
ATOM 2603 O O . VAL A 1 326 ? -0.900 -13.711 44.289 1.00 96.81 326 VAL A O 1
ATOM 2606 N N . GLU A 1 327 ? 0.843 -14.397 45.523 1.00 95.44 327 GLU A N 1
ATOM 2607 C CA . GLU A 1 327 ? 0.033 -15.039 46.567 1.00 95.44 327 GLU A CA 1
ATOM 2608 C C . GLU A 1 327 ? -0.789 -14.025 47.376 1.00 95.44 327 GLU A C 1
ATOM 2610 O O . GLU A 1 327 ? -1.963 -14.268 47.668 1.00 95.44 327 GLU A O 1
ATOM 2615 N N . SER A 1 328 ? -0.221 -12.853 47.676 1.00 95.19 328 SER A N 1
ATOM 2616 C CA . SER A 1 328 ? -0.926 -11.766 48.371 1.00 95.19 328 SER A CA 1
ATOM 2617 C C . SER A 1 328 ? -2.124 -11.250 47.568 1.00 95.19 328 SER A C 1
ATOM 2619 O O . SER A 1 328 ? -3.207 -11.017 48.118 1.00 95.19 328 SER A O 1
ATOM 2621 N N . LEU A 1 329 ? -1.967 -11.125 46.248 1.00 94.88 329 LEU A N 1
ATOM 2622 C CA . LEU A 1 329 ? -3.061 -10.767 45.346 1.00 94.88 329 LEU A CA 1
ATOM 2623 C C . LEU A 1 329 ? -4.129 -11.855 45.256 1.00 94.88 329 LEU A C 1
ATOM 2625 O O . LEU A 1 329 ? -5.317 -11.532 45.311 1.00 94.88 329 LEU A O 1
ATOM 2629 N N . LYS A 1 330 ? -3.726 -13.128 45.182 1.00 95.19 330 LYS A N 1
ATOM 2630 C CA . LYS A 1 330 ? -4.669 -14.253 45.191 1.00 95.19 330 LYS A CA 1
ATOM 2631 C C . LYS A 1 330 ? -5.513 -14.260 46.466 1.00 95.19 330 LYS A C 1
ATOM 2633 O O . LYS A 1 330 ? -6.736 -14.334 46.396 1.00 95.19 330 LYS A O 1
ATOM 2638 N N . LYS A 1 331 ? -4.878 -14.071 47.626 1.00 94.00 331 LYS A N 1
ATOM 2639 C CA . LYS A 1 331 ? -5.566 -14.005 48.922 1.00 94.00 331 LYS A CA 1
ATOM 2640 C C . LYS A 1 331 ? -6.537 -12.822 49.015 1.00 94.00 331 LYS A C 1
ATOM 2642 O O . LYS A 1 331 ? -7.600 -12.946 49.615 1.00 94.00 331 LYS A O 1
ATOM 2647 N N . THR A 1 332 ? -6.196 -11.694 48.391 1.00 91.69 332 THR A N 1
ATOM 2648 C CA . THR A 1 332 ? -7.072 -10.511 48.322 1.00 91.69 332 THR A CA 1
ATOM 2649 C C . THR A 1 332 ? -8.287 -10.746 47.412 1.00 91.69 332 THR A C 1
ATOM 2651 O O . THR A 1 332 ? -9.364 -10.227 47.694 1.00 91.69 332 THR A O 1
ATOM 2654 N N . GLN A 1 333 ? -8.152 -11.543 46.344 1.00 86.06 333 GLN A N 1
ATOM 2655 C CA . GLN A 1 333 ? -9.287 -11.949 45.501 1.00 86.06 333 GLN A CA 1
ATOM 2656 C C . GLN A 1 333 ? -10.188 -12.992 46.175 1.00 86.06 333 GLN A C 1
ATOM 2658 O O . GLN A 1 333 ? -11.404 -12.928 46.009 1.00 86.06 333 GLN A O 1
ATOM 2663 N N . GLU A 1 334 ? -9.620 -13.933 46.934 1.00 85.62 334 GLU A N 1
ATOM 2664 C CA . GLU A 1 334 ? -10.390 -14.984 47.618 1.00 85.62 334 GLU A CA 1
ATOM 2665 C C . GLU A 1 334 ? -11.169 -14.460 48.838 1.00 85.62 334 GLU A C 1
ATOM 2667 O O . GLU A 1 334 ? -12.223 -15.000 49.179 1.00 85.62 334 GLU A O 1
ATOM 2672 N N . HIS A 1 335 ? -10.705 -13.375 49.466 1.00 74.00 335 HIS A N 1
ATOM 2673 C CA . HIS A 1 335 ? -11.401 -12.710 50.567 1.00 74.00 335 HIS A CA 1
ATOM 2674 C C . HIS A 1 335 ? -11.682 -11.237 50.246 1.00 74.00 335 HIS A C 1
ATOM 2676 O O . HIS A 1 335 ? -10.980 -10.354 50.747 1.00 74.00 335 HIS A O 1
ATOM 2682 N N . PRO A 1 336 ? -12.727 -10.938 49.449 1.00 63.72 336 PRO A N 1
ATOM 2683 C CA . PRO A 1 336 ? -13.201 -9.570 49.329 1.00 63.72 336 PRO A CA 1
ATOM 2684 C C . PRO A 1 336 ? -13.614 -9.072 50.726 1.00 63.72 336 PRO A C 1
ATOM 2686 O O . PRO A 1 336 ? -14.298 -9.804 51.450 1.00 63.72 336 PRO A O 1
ATOM 2689 N N . PRO A 1 337 ? -13.194 -7.863 51.146 1.00 57.16 337 PRO A N 1
ATOM 2690 C CA . PRO A 1 337 ? -13.538 -7.333 52.457 1.00 57.16 337 PRO A CA 1
ATOM 2691 C C . PRO A 1 337 ? -15.060 -7.308 52.603 1.00 57.16 337 PRO A C 1
ATOM 2693 O O . PRO A 1 337 ? -15.761 -6.648 51.834 1.00 57.16 337 PRO A O 1
ATOM 2696 N N . SER A 1 338 ? -15.567 -8.064 53.579 1.00 53.59 338 SER A N 1
ATOM 2697 C CA . SER A 1 338 ? -16.979 -8.085 53.941 1.00 53.59 338 SER A CA 1
ATOM 2698 C C . SER A 1 338 ? -17.440 -6.657 54.222 1.00 53.59 338 SER A C 1
ATOM 2700 O O . SER A 1 338 ? -16.907 -5.990 55.111 1.00 53.59 338 SER A O 1
ATOM 2702 N N . SER A 1 339 ? -18.416 -6.194 53.446 1.00 44.59 339 SER A N 1
ATOM 2703 C CA . SER A 1 339 ? -19.088 -4.908 53.618 1.00 44.59 339 SER A CA 1
ATOM 2704 C C . SER A 1 339 ? -19.567 -4.701 55.067 1.00 44.59 339 SER A C 1
ATOM 2706 O O . SER A 1 339 ? -20.011 -5.667 55.694 1.00 44.59 339 SER A O 1
ATOM 2708 N N . PRO A 1 340 ? -19.531 -3.463 55.599 1.00 41.97 340 PRO A N 1
ATOM 2709 C CA . PRO A 1 340 ? -20.030 -3.160 56.939 1.00 41.97 340 PRO A CA 1
ATOM 2710 C C . PRO A 1 340 ? -21.541 -3.445 57.071 1.00 41.97 340 PRO A C 1
ATOM 2712 O O . PRO A 1 340 ? -22.264 -3.425 56.069 1.00 41.97 340 PRO A O 1
ATOM 2715 N N . PRO A 1 341 ? -22.035 -3.721 58.295 1.00 43.12 341 PRO A N 1
ATOM 2716 C CA . PRO A 1 341 ? -23.385 -4.225 58.518 1.00 43.12 341 PRO A CA 1
ATOM 2717 C C . PRO A 1 341 ? -24.426 -3.137 58.240 1.00 43.12 341 PRO A C 1
ATOM 2719 O O . PRO A 1 341 ? -24.520 -2.149 58.966 1.00 43.12 341 PRO A O 1
ATOM 2722 N N . SER A 1 342 ? -25.231 -3.338 57.195 1.00 37.06 342 SER A N 1
ATOM 2723 C CA . SER A 1 342 ? -26.439 -2.546 56.963 1.00 37.06 342 SER A CA 1
ATOM 2724 C C . SER A 1 342 ? -27.586 -3.122 57.794 1.00 37.06 342 SER A C 1
ATOM 2726 O O . SER A 1 342 ? -27.869 -4.321 57.741 1.00 37.06 342 SER A O 1
ATOM 2728 N N . ALA A 1 343 ? -28.194 -2.262 58.610 1.00 34.16 343 ALA A N 1
ATOM 2729 C CA . ALA A 1 343 ? -29.288 -2.578 59.517 1.00 34.16 343 ALA A CA 1
ATOM 2730 C C . ALA A 1 343 ? -30.512 -3.146 58.773 1.00 34.16 343 ALA A C 1
ATOM 2732 O O . ALA A 1 343 ? -30.878 -2.685 57.693 1.00 34.16 343 ALA A O 1
ATOM 2733 N N . GLY A 1 344 ? -31.123 -4.172 59.370 1.00 34.25 344 GLY A N 1
ATOM 2734 C CA . GLY A 1 344 ? -32.207 -4.952 58.780 1.00 34.25 344 GLY A CA 1
ATOM 2735 C C . GLY A 1 344 ? -33.589 -4.300 58.813 1.00 34.25 344 GLY A C 1
ATOM 2736 O O . GLY A 1 344 ? -33.789 -3.296 59.484 1.00 34.25 344 GLY A O 1
ATOM 2737 N N . ILE A 1 345 ? -34.528 -4.940 58.101 1.00 31.67 345 ILE A N 1
ATOM 2738 C CA . ILE A 1 345 ? -36.000 -4.981 58.273 1.00 31.67 345 ILE A CA 1
ATOM 2739 C C . ILE A 1 345 ? -36.542 -6.089 57.321 1.00 31.67 345 ILE A C 1
ATOM 2741 O O . ILE A 1 345 ? -35.869 -6.411 56.341 1.00 31.67 345 ILE A O 1
ATOM 2745 N N . PRO A 1 346 ? -37.668 -6.764 57.642 1.00 37.53 346 PRO A N 1
ATOM 2746 C CA . PRO A 1 346 ? -37.758 -8.224 57.579 1.00 37.53 346 PRO A CA 1
ATOM 2747 C C . PRO A 1 346 ? -38.565 -8.818 56.407 1.00 37.53 346 PRO A C 1
ATOM 2749 O O . PRO A 1 346 ? -39.229 -8.128 55.638 1.00 37.53 346 PRO A O 1
ATOM 2752 N N . LEU A 1 347 ? -38.486 -10.154 56.343 1.00 33.75 347 LEU A N 1
ATOM 2753 C CA . LEU A 1 347 ? -39.137 -11.101 55.437 1.00 33.75 347 LEU A CA 1
ATOM 2754 C C . LEU A 1 347 ? -40.636 -10.860 55.177 1.00 33.75 347 LEU A C 1
ATOM 2756 O O . LEU A 1 347 ? -41.420 -10.699 56.110 1.00 33.75 347 LEU A O 1
ATOM 2760 N N . PHE A 1 348 ? -41.044 -11.087 53.923 1.00 29.94 348 PHE A N 1
ATOM 2761 C CA . PHE A 1 348 ? -42.373 -11.600 53.584 1.00 29.94 348 PHE A CA 1
ATOM 2762 C C . PHE A 1 348 ? -42.273 -12.753 52.572 1.00 29.94 348 PHE A C 1
ATOM 2764 O O . PHE A 1 348 ? -41.727 -12.606 51.482 1.00 29.94 348 PHE A O 1
ATOM 2771 N N . ASN A 1 349 ? -42.833 -13.900 52.960 1.00 37.69 349 ASN A N 1
ATOM 2772 C CA . ASN A 1 349 ? -43.074 -15.082 52.131 1.00 37.69 349 ASN A CA 1
ATOM 2773 C C . ASN A 1 349 ? -44.108 -14.788 51.030 1.00 37.69 349 ASN A C 1
ATOM 2775 O O . ASN A 1 349 ? -45.187 -14.287 51.350 1.00 37.69 349 ASN A O 1
ATOM 2779 N N . LYS A 1 350 ? -43.850 -15.207 49.779 1.00 30.84 350 LYS A N 1
ATOM 2780 C CA . LYS A 1 350 ? -44.885 -15.581 48.788 1.00 30.84 350 LYS A CA 1
ATOM 2781 C C . LYS A 1 350 ? -44.308 -16.446 47.640 1.00 30.84 350 LYS A C 1
ATOM 2783 O O . LYS A 1 350 ? -43.103 -16.403 47.415 1.00 30.84 350 LYS A O 1
ATOM 2788 N N . PRO A 1 351 ? -45.147 -17.271 46.978 1.00 34.31 351 PRO A N 1
ATOM 2789 C CA . PRO A 1 351 ? -44.734 -18.474 46.248 1.00 34.31 351 PRO A CA 1
ATOM 2790 C C . PRO A 1 351 ? -44.361 -18.229 44.774 1.00 34.31 351 PRO A C 1
ATOM 2792 O O . PRO A 1 351 ? -44.774 -17.236 44.177 1.00 34.31 351 PRO A O 1
ATOM 2795 N N . LEU A 1 352 ? -43.604 -19.179 44.206 1.00 38.66 352 LEU A N 1
ATOM 2796 C CA . LEU A 1 352 ? -43.187 -19.259 42.795 1.00 38.66 352 LEU A CA 1
ATOM 2797 C C . LEU A 1 352 ? -44.369 -19.146 41.808 1.00 38.66 352 LEU A C 1
ATOM 2799 O O . LEU A 1 352 ? -45.393 -19.795 42.041 1.00 38.66 352 LEU A O 1
ATOM 2803 N N . PRO A 1 353 ? -44.214 -18.456 40.656 1.00 36.28 353 PRO A N 1
ATOM 2804 C CA . PRO A 1 353 ? -45.160 -18.561 39.556 1.00 36.28 353 PRO A CA 1
ATOM 2805 C C . PRO A 1 353 ? -44.730 -19.583 38.485 1.00 36.28 353 PRO A C 1
ATOM 2807 O O . PRO A 1 353 ? -43.553 -19.858 38.265 1.00 36.28 353 PRO A O 1
ATOM 2810 N N . GLN A 1 354 ? -45.761 -20.135 37.847 1.00 38.50 354 GLN A N 1
ATOM 2811 C CA . GLN A 1 354 ? -45.792 -21.076 36.722 1.00 38.50 354 GLN A CA 1
ATOM 2812 C C . GLN A 1 354 ? -45.249 -20.482 35.397 1.00 38.50 354 GLN A C 1
ATOM 2814 O O . GLN A 1 354 ? -45.106 -19.262 35.302 1.00 38.50 354 GLN A O 1
ATOM 2819 N N . PRO A 1 355 ? -44.947 -21.316 34.374 1.00 37.72 355 PRO A N 1
ATOM 2820 C CA . PRO A 1 355 ? -44.171 -20.899 33.204 1.00 37.72 355 PRO A CA 1
ATOM 2821 C C . PRO A 1 355 ? -44.926 -20.005 32.206 1.00 37.72 355 PRO A C 1
ATOM 2823 O O . PRO A 1 355 ? -46.150 -20.031 32.068 1.00 37.72 355 PRO A O 1
ATOM 2826 N N . VAL A 1 356 ? -44.127 -19.210 31.494 1.00 35.25 356 VAL A N 1
ATOM 2827 C CA . VAL A 1 356 ? -44.497 -18.148 30.553 1.00 35.25 356 VAL A CA 1
ATOM 2828 C C . VAL A 1 356 ? -44.928 -18.735 29.204 1.00 35.25 356 VAL A C 1
ATOM 2830 O O . VAL A 1 356 ? -44.149 -18.769 28.262 1.00 35.25 356 VAL A O 1
ATOM 2833 N N . GLU A 1 357 ? -46.180 -19.177 29.083 1.00 34.88 357 GLU A N 1
ATOM 2834 C CA . GLU A 1 357 ? -46.777 -19.495 27.766 1.00 34.88 357 GLU A CA 1
ATOM 2835 C C . GLU A 1 357 ? -48.140 -18.822 27.511 1.00 34.88 357 GLU A C 1
ATOM 2837 O O . GLU A 1 357 ? -48.711 -18.968 26.436 1.00 34.88 357 GLU A O 1
ATOM 2842 N N . GLN A 1 358 ? -48.659 -18.001 28.434 1.00 34.25 358 GLN A N 1
ATOM 2843 C CA . GLN A 1 358 ? -50.014 -17.425 28.307 1.00 34.25 358 GLN A CA 1
ATOM 2844 C C . GLN A 1 358 ? -50.110 -15.919 28.003 1.00 34.25 358 GLN A C 1
ATOM 2846 O O . GLN A 1 358 ? -51.211 -15.380 27.962 1.00 34.25 358 GLN A O 1
ATOM 2851 N N . TRP A 1 359 ? -49.010 -15.213 27.735 1.00 35.28 359 TRP A N 1
ATOM 2852 C CA . TRP A 1 359 ? -49.052 -13.743 27.598 1.00 35.28 359 TRP A CA 1
ATOM 2853 C C . TRP A 1 359 ? -49.237 -13.203 26.171 1.00 35.28 359 TRP A C 1
ATOM 2855 O O . TRP A 1 359 ? -49.431 -12.003 25.998 1.00 35.28 359 TRP A O 1
ATOM 2865 N N . LEU A 1 360 ? -49.250 -14.057 25.142 1.00 29.55 360 LEU A N 1
ATOM 2866 C CA . LEU A 1 360 ? -49.423 -13.624 23.744 1.00 29.55 360 LEU A CA 1
ATOM 2867 C C . LEU A 1 360 ? -50.873 -13.675 23.241 1.00 29.55 360 LEU A C 1
ATOM 2869 O O . LEU A 1 360 ? -51.124 -13.610 22.040 1.00 29.55 360 LEU A O 1
ATOM 2873 N N . SER A 1 361 ? -51.864 -13.781 24.125 1.00 32.75 361 SER A N 1
ATOM 2874 C CA . SER A 1 361 ? -53.266 -13.823 23.701 1.00 32.75 361 SER A CA 1
ATOM 2875 C C . SER A 1 361 ? -54.179 -13.112 24.688 1.00 32.75 361 SER A C 1
ATOM 2877 O O . SER A 1 361 ? -54.825 -13.752 25.505 1.00 32.75 361 SER A O 1
ATOM 2879 N N . THR A 1 362 ? -54.237 -11.779 24.617 1.00 30.39 362 THR A N 1
ATOM 2880 C CA 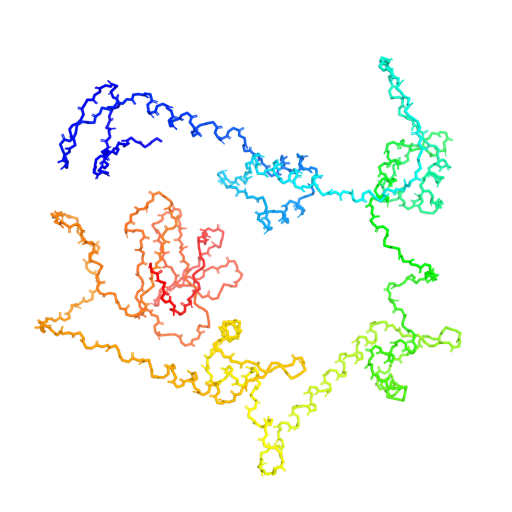. THR A 1 362 ? -55.491 -10.989 24.660 1.00 30.39 362 THR A CA 1
ATOM 2881 C C . THR A 1 362 ? -55.206 -9.479 24.633 1.00 30.39 362 THR A C 1
ATOM 2883 O O . THR A 1 362 ? -54.328 -9.004 25.350 1.00 30.39 362 THR A O 1
ATOM 2886 N N . PRO A 1 363 ? -55.967 -8.680 23.860 1.00 37.94 363 PRO A N 1
ATOM 2887 C CA . PRO A 1 363 ? -55.949 -7.229 23.952 1.00 37.94 363 PRO A CA 1
ATOM 2888 C C . PRO A 1 363 ? -57.154 -6.750 24.770 1.00 37.94 363 PRO A C 1
ATOM 2890 O O . PRO A 1 363 ? -58.295 -6.971 24.366 1.00 37.94 363 PRO A O 1
ATOM 2893 N N . LYS A 1 364 ? -56.915 -6.070 25.896 1.00 33.59 364 LYS A N 1
ATOM 2894 C CA . LYS A 1 364 ? -57.714 -4.935 26.409 1.00 33.59 364 LYS A CA 1
ATOM 2895 C C . LYS A 1 364 ? -57.171 -4.466 27.755 1.00 33.59 364 LYS A C 1
ATOM 2897 O O . LYS A 1 364 ? -56.599 -5.227 28.522 1.00 33.59 364 LYS A O 1
ATOM 2902 N N . GLY A 1 365 ? -57.266 -3.155 27.941 1.00 41.34 365 GLY A N 1
ATOM 2903 C CA . GLY A 1 365 ? -56.338 -2.376 28.744 1.00 41.34 365 GLY A CA 1
ATOM 2904 C C . GLY A 1 365 ? -56.605 -2.355 30.236 1.00 41.34 365 GLY A C 1
ATOM 2905 O O . GLY A 1 365 ? -57.640 -2.805 30.702 1.00 41.34 365 GLY A O 1
ATOM 2906 N N . THR A 1 366 ? -55.676 -1.742 30.965 1.00 29.56 366 THR A N 1
ATOM 2907 C CA . THR A 1 366 ? -55.929 -1.060 32.239 1.00 29.56 366 THR A CA 1
ATOM 2908 C C . THR A 1 366 ? -54.760 -0.136 32.613 1.00 29.56 366 THR A C 1
ATOM 2910 O O . THR A 1 366 ? -53.595 -0.442 32.390 1.00 29.56 366 THR A O 1
ATOM 2913 N N . HIS A 1 367 ? -55.146 1.036 33.127 1.00 30.81 367 HIS A N 1
ATOM 2914 C CA . HIS A 1 367 ? -54.486 1.943 34.074 1.00 30.81 367 HIS A CA 1
ATOM 2915 C C . HIS A 1 367 ? -52.947 2.011 34.179 1.00 30.81 367 HIS A C 1
ATOM 2917 O O . HIS A 1 367 ? -52.293 1.139 34.739 1.00 30.81 367 HIS A O 1
ATOM 2923 N N . LYS A 1 368 ? -52.394 3.179 33.812 1.00 32.06 368 LYS A N 1
ATOM 2924 C CA . LYS A 1 368 ? -51.045 3.627 34.199 1.00 32.06 368 LYS A CA 1
ATOM 2925 C C . LYS A 1 368 ? -51.088 4.334 35.561 1.00 32.06 368 LYS A C 1
ATOM 2927 O O . LYS A 1 368 ? -51.654 5.421 35.662 1.00 32.06 368 LYS A O 1
ATOM 2932 N N . GLN A 1 369 ? -50.442 3.757 36.573 1.00 32.97 369 GLN A N 1
ATOM 2933 C CA . GLN A 1 369 ? -49.924 4.490 37.732 1.00 32.97 369 GLN A CA 1
ATOM 2934 C C . GLN A 1 369 ? -48.390 4.523 37.657 1.00 32.97 369 GLN A C 1
ATOM 2936 O O . GLN A 1 369 ? -47.752 3.506 37.420 1.00 32.97 369 GLN A O 1
ATOM 2941 N N . ASN A 1 370 ? -47.841 5.730 37.809 1.00 34.72 370 ASN A N 1
ATOM 2942 C CA . ASN A 1 370 ? -46.484 6.091 38.231 1.00 34.72 370 ASN A CA 1
ATOM 2943 C C . ASN A 1 370 ? -45.304 5.211 37.765 1.00 34.72 370 ASN A C 1
ATOM 2945 O O . ASN A 1 370 ? -44.845 4.322 38.465 1.00 34.72 370 ASN A O 1
ATOM 2949 N N . GLY A 1 371 ? -44.722 5.587 36.623 1.00 37.12 371 GLY A N 1
ATOM 2950 C CA . GLY A 1 371 ? -43.347 6.109 36.576 1.00 37.12 371 GLY A CA 1
ATOM 2951 C C . GLY A 1 371 ? -42.162 5.263 37.062 1.00 37.12 371 GLY A C 1
ATOM 2952 O O . GLY A 1 371 ? -41.096 5.836 37.265 1.00 37.12 371 GLY A O 1
ATOM 2953 N N . THR A 1 372 ? -42.280 3.948 37.232 1.00 25.52 372 THR A N 1
ATOM 2954 C CA . THR A 1 372 ? -41.116 3.061 37.392 1.00 25.52 372 THR A CA 1
ATOM 2955 C C . THR A 1 372 ? -41.402 1.738 36.687 1.00 25.52 372 THR A C 1
ATOM 2957 O O . THR A 1 372 ? -42.299 0.997 37.074 1.00 25.52 372 THR A O 1
ATOM 2960 N N . LEU A 1 373 ? -40.674 1.466 35.601 1.00 29.23 373 LEU A N 1
ATOM 2961 C CA . LEU A 1 373 ? -40.716 0.181 34.901 1.00 29.23 373 LEU A CA 1
ATOM 2962 C C . LEU A 1 373 ? -40.008 -0.854 35.781 1.00 29.23 373 LEU A C 1
ATOM 2964 O O . LEU A 1 373 ? -38.783 -0.939 35.786 1.00 29.23 373 LEU A O 1
ATOM 2968 N N . SER A 1 374 ? -40.773 -1.618 36.557 1.00 29.47 374 SER A N 1
ATOM 2969 C CA . SER A 1 374 ? -40.253 -2.799 37.240 1.00 29.47 374 SER A CA 1
ATOM 2970 C C . SER A 1 374 ? -40.035 -3.899 36.202 1.00 29.47 374 SER A C 1
ATOM 2972 O O . SER A 1 374 ? -40.999 -4.494 35.715 1.00 29.47 374 SER A O 1
ATOM 2974 N N . LEU A 1 375 ? -38.779 -4.152 35.838 1.00 36.91 375 LEU A N 1
ATOM 2975 C CA . LEU A 1 375 ? -38.420 -5.367 35.111 1.00 36.91 375 LEU A CA 1
ATOM 2976 C C . LEU A 1 375 ? -38.761 -6.583 35.996 1.00 36.91 375 LEU A C 1
ATOM 2978 O O . LEU A 1 375 ? -38.509 -6.534 37.204 1.00 36.91 375 LEU A O 1
ATOM 2982 N N . PRO A 1 376 ? -39.347 -7.660 35.444 1.00 43.91 376 PRO A N 1
ATOM 2983 C CA . PRO A 1 376 ? -39.519 -8.898 36.194 1.00 43.91 376 PRO A CA 1
ATOM 2984 C C . PRO A 1 376 ? -38.152 -9.441 36.639 1.00 43.91 376 PRO A C 1
ATOM 2986 O O . PRO A 1 376 ? -37.126 -9.151 36.026 1.00 43.91 376 PRO A O 1
ATOM 2989 N N . SER A 1 377 ? -38.138 -10.229 37.716 1.00 41.78 377 SER A N 1
ATOM 2990 C CA . SER A 1 377 ? -36.933 -10.907 38.208 1.00 41.78 377 SER A CA 1
ATOM 2991 C C . SER A 1 377 ? -36.401 -11.873 37.143 1.00 41.78 377 SER A C 1
ATOM 2993 O O . SER A 1 377 ? -36.883 -12.998 37.045 1.00 41.78 377 SER A O 1
ATOM 2995 N N . LEU A 1 378 ? -35.420 -11.433 36.353 1.00 48.81 378 LEU A N 1
ATOM 2996 C CA . LEU A 1 378 ? -34.773 -12.241 35.318 1.00 48.81 378 LEU A CA 1
ATOM 2997 C C . LEU A 1 378 ? -33.880 -13.317 35.953 1.00 48.81 378 LEU A C 1
ATOM 2999 O O . LEU A 1 378 ? -33.191 -13.065 36.945 1.00 48.81 378 LEU A O 1
ATOM 3003 N N . ALA A 1 379 ? -33.857 -14.515 35.367 1.00 55.06 379 ALA A N 1
ATOM 3004 C CA . ALA A 1 379 ? -32.945 -15.575 35.787 1.00 55.06 379 ALA A CA 1
ATOM 3005 C C . ALA A 1 379 ? -31.471 -15.172 35.564 1.00 55.06 379 ALA A C 1
ATOM 3007 O O . ALA A 1 379 ? -31.143 -14.437 34.622 1.00 55.06 379 ALA A O 1
ATOM 3008 N N . LYS A 1 380 ? -30.555 -15.687 36.405 1.00 47.09 380 LYS A N 1
ATOM 3009 C CA . LYS A 1 380 ? -29.102 -15.525 36.199 1.00 47.09 380 LYS A CA 1
ATOM 3010 C C . LYS A 1 380 ? -28.741 -16.020 34.791 1.00 47.09 380 LYS A C 1
ATOM 3012 O O . LYS A 1 380 ? -29.082 -17.147 34.449 1.00 47.09 380 LYS A O 1
ATOM 3017 N N . ASN A 1 381 ? -28.031 -15.193 34.017 1.00 50.47 381 ASN A N 1
ATOM 3018 C CA . ASN A 1 381 ? -27.575 -15.434 32.633 1.00 50.47 381 ASN A CA 1
ATOM 3019 C C . ASN A 1 381 ? -28.603 -15.187 31.509 1.00 50.47 381 ASN A C 1
ATOM 3021 O O . ASN A 1 381 ? -28.430 -15.696 30.403 1.00 50.47 381 ASN A O 1
ATOM 3025 N N . THR A 1 382 ? -29.649 -14.395 31.752 1.00 49.50 382 THR A N 1
ATOM 3026 C CA . THR A 1 382 ? -30.557 -13.948 30.680 1.00 49.50 382 THR A CA 1
ATOM 3027 C C . THR A 1 382 ? -29.823 -13.041 29.684 1.00 49.50 382 THR A C 1
ATOM 3029 O O . THR A 1 382 ? -29.166 -12.082 30.089 1.00 49.50 382 THR A O 1
ATOM 3032 N N . VAL A 1 383 ? -29.949 -13.320 28.383 1.00 55.62 383 VAL A N 1
ATOM 3033 C CA . VAL A 1 383 ? -29.352 -12.502 27.312 1.00 55.62 383 VAL A CA 1
ATOM 3034 C C . VAL A 1 383 ? -30.411 -11.554 26.757 1.00 55.62 383 VAL A C 1
ATOM 3036 O O . VAL A 1 383 ? -31.465 -12.004 26.313 1.00 55.62 383 VAL A O 1
ATOM 3039 N N . ALA A 1 384 ? -30.134 -10.251 26.776 1.00 48.94 384 ALA A N 1
ATOM 3040 C CA . ALA A 1 384 ? -30.975 -9.239 26.144 1.00 48.94 384 ALA A CA 1
ATOM 3041 C C . ALA A 1 384 ? -30.418 -8.894 24.756 1.00 48.94 384 ALA A C 1
ATOM 3043 O O . ALA A 1 384 ? -29.244 -8.550 24.622 1.00 48.94 384 ALA A O 1
ATOM 3044 N N . LEU A 1 385 ? -31.255 -8.989 23.725 1.00 49.44 385 LEU A N 1
ATOM 3045 C CA . LEU A 1 385 ? -30.921 -8.621 22.351 1.00 49.44 385 LEU A CA 1
ATOM 3046 C C . LEU A 1 385 ? -31.661 -7.340 21.967 1.00 49.44 385 LEU A C 1
ATOM 3048 O O . LEU A 1 385 ? -32.865 -7.227 22.196 1.00 49.44 385 LEU A O 1
ATOM 3052 N N . TYR A 1 386 ? -30.937 -6.393 21.375 1.00 45.16 386 TYR A N 1
ATOM 3053 C CA . TYR A 1 386 ? -31.480 -5.127 20.891 1.00 45.16 386 TYR A CA 1
ATOM 3054 C C . TYR A 1 386 ? -31.866 -5.241 19.413 1.00 45.16 386 TYR A C 1
ATOM 3056 O O . TYR A 1 386 ? -31.046 -5.662 18.595 1.00 45.16 386 TYR A O 1
ATOM 3064 N N . ASN A 1 387 ? -33.101 -4.867 19.071 1.00 49.28 387 ASN A N 1
ATOM 3065 C CA . ASN A 1 387 ? -33.549 -4.770 17.684 1.00 49.28 387 ASN A CA 1
ATOM 3066 C C . ASN A 1 387 ? -32.963 -3.498 17.030 1.00 49.28 387 ASN A C 1
ATOM 3068 O O . ASN A 1 387 ? -33.288 -2.402 17.483 1.00 49.28 387 ASN A O 1
ATOM 3072 N N . PRO A 1 388 ? -32.116 -3.607 15.988 1.00 42.53 388 PRO A N 1
ATOM 3073 C CA . PRO A 1 388 ? -31.406 -2.464 15.416 1.00 42.53 388 PRO A CA 1
ATOM 3074 C C . PRO A 1 388 ? -32.265 -1.532 14.548 1.00 42.53 388 PRO A C 1
ATOM 3076 O O . PRO A 1 388 ? -31.717 -0.580 14.000 1.00 42.53 388 PRO A O 1
ATOM 3079 N N . ASP A 1 389 ? -33.576 -1.762 14.407 1.00 47.56 3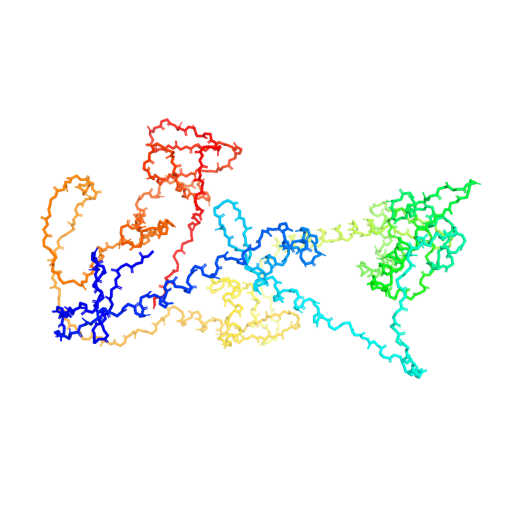89 ASP A N 1
ATOM 3080 C CA . ASP A 1 389 ? -34.456 -0.846 13.673 1.00 47.56 389 ASP A CA 1
ATOM 3081 C C . ASP A 1 389 ? -34.491 0.549 14.351 1.00 47.56 389 ASP A C 1
ATOM 3083 O O . ASP A 1 389 ? -34.993 0.685 15.474 1.00 47.56 389 ASP A O 1
ATOM 3087 N N . PRO A 1 390 ? -33.972 1.609 13.699 1.00 44.44 390 PRO A N 1
ATOM 3088 C CA . PRO A 1 390 ? -33.858 2.941 14.293 1.00 44.44 390 PRO A CA 1
ATOM 3089 C C . PRO A 1 390 ? -35.214 3.633 14.501 1.00 44.44 390 PRO A C 1
ATOM 3091 O O . PRO A 1 390 ? -35.280 4.661 15.179 1.00 44.44 390 PRO A O 1
ATOM 3094 N N . SER A 1 391 ? -36.304 3.091 13.947 1.00 43.09 391 SER A N 1
ATOM 3095 C CA . SER A 1 391 ? -37.638 3.694 14.025 1.00 43.09 391 SER A CA 1
ATOM 3096 C C . SER A 1 391 ? -38.369 3.451 15.355 1.00 43.09 391 SER A C 1
ATOM 3098 O O . SER A 1 391 ? -39.366 4.121 15.636 1.00 43.09 391 SER A O 1
ATOM 3100 N N . ALA A 1 392 ? -37.872 2.553 16.216 1.00 43.88 392 ALA A N 1
ATOM 3101 C CA . ALA A 1 392 ? -38.575 2.142 17.430 1.00 43.88 392 ALA A CA 1
ATOM 3102 C C . ALA A 1 392 ? -37.675 2.126 18.677 1.00 43.88 392 ALA A C 1
ATOM 3104 O O . ALA A 1 392 ? -37.402 1.076 19.254 1.00 43.88 392 ALA A O 1
ATOM 3105 N N . PHE A 1 393 ? -37.307 3.304 19.190 1.00 38.81 393 PHE A N 1
ATOM 3106 C CA . PHE A 1 393 ? -36.806 3.435 20.566 1.00 38.81 393 PHE A CA 1
ATOM 3107 C C . PHE A 1 393 ? -37.966 3.256 21.567 1.00 38.81 393 PHE A C 1
ATOM 3109 O O . PHE A 1 393 ? -38.487 4.205 22.152 1.00 38.81 393 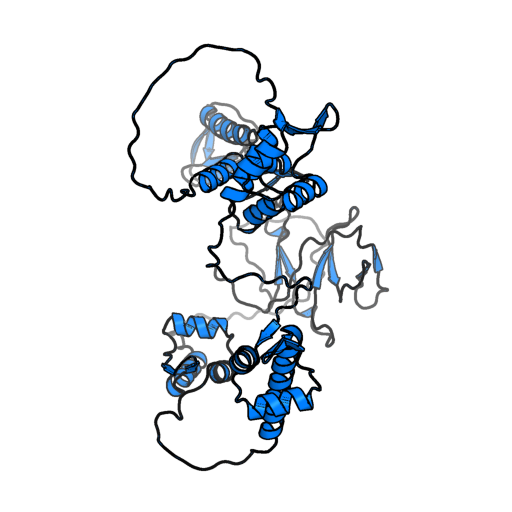PHE A O 1
ATOM 3116 N N . THR A 1 394 ? -38.422 2.015 21.735 1.00 45.59 394 THR A N 1
ATOM 3117 C CA . THR A 1 394 ? -39.383 1.627 22.776 1.00 45.59 394 THR A CA 1
ATOM 3118 C C . THR A 1 394 ? -38.844 0.423 23.555 1.00 45.59 394 THR A C 1
ATOM 3120 O O . THR A 1 394 ? -38.158 -0.408 22.966 1.00 45.59 394 THR A O 1
ATOM 3123 N N . PRO A 1 395 ? -39.153 0.266 24.859 1.00 41.62 395 PRO A N 1
ATOM 3124 C CA . PRO A 1 395 ? -38.731 -0.896 25.661 1.00 41.62 395 PRO A CA 1
ATOM 3125 C C . PRO A 1 395 ? -39.137 -2.259 25.069 1.00 41.62 395 PRO A C 1
ATOM 3127 O O . PRO A 1 395 ? -38.553 -3.282 25.405 1.00 41.62 395 PRO A O 1
ATOM 3130 N N . SER A 1 396 ? -40.112 -2.264 24.159 1.00 44.34 396 SER A N 1
ATOM 3131 C CA . SER A 1 396 ? -40.554 -3.401 23.344 1.00 44.34 396 SER A CA 1
ATOM 3132 C C . SER A 1 396 ? -39.538 -3.871 22.285 1.00 44.34 396 SER A C 1
ATOM 3134 O O . SER A 1 396 ? -39.768 -4.898 21.658 1.00 44.34 396 SER A O 1
ATOM 3136 N N . ALA A 1 397 ? -38.427 -3.154 22.082 1.00 51.12 397 ALA A N 1
ATOM 3137 C CA . ALA A 1 397 ? -37.348 -3.521 21.157 1.00 51.12 397 ALA A CA 1
ATOM 3138 C C . ALA A 1 397 ? -36.311 -4.494 21.759 1.00 51.12 397 ALA A C 1
ATOM 3140 O O . ALA A 1 397 ? -35.378 -4.901 21.065 1.00 51.12 397 ALA A O 1
ATOM 3141 N N . LEU A 1 398 ? -36.455 -4.853 23.040 1.00 44.91 398 LEU A N 1
ATOM 3142 C CA . LEU A 1 398 ? -35.574 -5.786 23.739 1.00 44.91 398 LEU A CA 1
ATOM 3143 C C . LEU A 1 398 ? -36.196 -7.184 23.781 1.00 44.91 398 LEU A C 1
ATOM 3145 O O . LEU A 1 398 ? -37.279 -7.378 24.333 1.00 44.91 398 LEU A O 1
ATOM 3149 N N . ILE A 1 399 ? -35.486 -8.166 23.227 1.00 61.44 399 ILE A N 1
ATOM 3150 C CA . ILE A 1 399 ? -35.847 -9.585 23.316 1.00 61.44 399 ILE A CA 1
ATOM 3151 C C . ILE A 1 399 ? -34.982 -10.218 24.407 1.00 61.44 399 ILE A C 1
ATOM 3153 O O . ILE A 1 399 ? -33.757 -10.194 24.310 1.00 61.44 399 ILE A O 1
ATOM 3157 N N . PHE A 1 400 ? -35.606 -10.791 25.436 1.00 56.03 400 PHE A N 1
ATOM 3158 C CA . PHE A 1 400 ? -34.913 -11.496 26.518 1.00 56.03 400 PHE A CA 1
ATOM 3159 C C . PHE A 1 400 ? -34.945 -13.008 26.268 1.00 56.03 400 PHE A C 1
ATOM 3161 O O . PHE A 1 400 ? -36.005 -13.567 25.989 1.00 56.03 400 PHE A O 1
ATOM 3168 N N . LEU A 1 401 ? -33.792 -13.671 26.364 1.00 54.91 401 LEU A N 1
ATOM 3169 C CA . LEU A 1 401 ? -33.644 -15.115 26.171 1.00 54.91 401 LEU A CA 1
ATOM 3170 C C . LEU A 1 401 ? -33.146 -15.773 27.461 1.00 54.91 401 LEU A C 1
ATOM 3172 O O . LEU A 1 401 ? -32.064 -15.438 27.950 1.00 54.91 401 LEU A O 1
ATOM 3176 N N . GLU A 1 402 ? -33.918 -16.725 27.996 1.00 50.88 402 GLU A N 1
ATOM 3177 C CA . GLU A 1 402 ? -33.573 -17.430 29.235 1.00 50.88 402 GLU A CA 1
ATOM 3178 C C . GLU A 1 402 ? -32.722 -18.703 29.007 1.00 50.88 402 GLU A C 1
ATOM 3180 O O . GLU A 1 402 ? -32.939 -19.441 28.034 1.00 50.88 402 GLU A O 1
ATOM 3185 N N . PRO A 1 403 ? -31.782 -19.022 29.926 1.00 45.62 403 PRO A N 1
ATOM 3186 C CA . PRO A 1 403 ? -30.801 -20.105 29.773 1.00 45.62 403 PRO A CA 1
ATOM 3187 C C . PRO A 1 403 ? -31.363 -21.531 29.693 1.00 45.62 403 PRO A C 1
ATOM 3189 O O . PRO A 1 403 ? -30.687 -22.422 29.176 1.00 45.62 403 PRO A O 1
ATOM 3192 N N . ALA A 1 404 ? -32.573 -21.776 30.210 1.00 48.69 404 ALA A N 1
ATOM 3193 C CA . ALA A 1 404 ? -33.167 -23.119 30.251 1.00 48.69 404 ALA A CA 1
ATOM 3194 C C . ALA A 1 404 ? -33.298 -23.749 28.847 1.00 48.69 404 ALA A C 1
ATOM 3196 O O . ALA A 1 404 ? -33.265 -24.966 28.695 1.00 48.69 404 ALA A O 1
ATOM 3197 N N . SER A 1 405 ? -33.332 -22.913 27.809 1.00 50.62 405 SER A N 1
ATOM 3198 C CA . SER A 1 405 ? -33.381 -23.284 26.392 1.00 50.62 405 SER A CA 1
ATOM 3199 C C . SER A 1 405 ? -32.100 -23.946 25.844 1.00 50.62 405 SER A C 1
ATOM 3201 O O . SER A 1 405 ? -32.106 -24.445 24.716 1.00 50.62 405 SER A O 1
ATOM 3203 N N . PHE A 1 406 ? -30.978 -23.909 26.579 1.00 50.12 406 PHE A N 1
ATOM 3204 C CA . PHE A 1 406 ? -29.638 -24.149 26.017 1.00 50.12 406 PHE A CA 1
ATOM 3205 C C . PHE A 1 406 ? -28.897 -25.392 26.548 1.00 50.12 406 PHE A C 1
ATOM 3207 O O . PHE A 1 406 ? -27.825 -25.698 26.027 1.00 50.12 406 PHE A O 1
ATOM 3214 N N . GLN A 1 407 ? -29.424 -26.128 27.535 1.00 42.41 407 GLN A N 1
ATOM 3215 C CA . GLN A 1 407 ? -28.612 -27.086 28.313 1.00 42.41 407 GLN A CA 1
ATOM 3216 C C . GLN A 1 407 ? -28.340 -28.477 27.694 1.00 42.41 407 GLN A C 1
ATOM 3218 O O . GLN A 1 407 ? -27.477 -29.182 28.205 1.00 42.41 407 GLN A O 1
ATOM 3223 N N . ASP A 1 408 ? -28.937 -28.867 26.562 1.00 44.59 408 ASP A N 1
ATOM 3224 C CA . ASP A 1 408 ? -28.924 -30.289 26.143 1.00 44.59 408 ASP A CA 1
ATOM 3225 C C . ASP A 1 408 ? -28.110 -30.637 24.878 1.00 44.59 408 ASP A C 1
ATOM 3227 O O . ASP A 1 408 ? -28.544 -31.478 24.086 1.00 44.59 408 ASP A O 1
ATOM 3231 N N . SER A 1 409 ? -26.945 -30.032 24.611 1.00 44.94 409 SER A N 1
ATOM 3232 C CA . SER A 1 409 ? -26.141 -30.487 23.457 1.00 44.94 409 SER A CA 1
ATOM 3233 C C . SER A 1 409 ? -24.622 -30.396 23.660 1.00 44.94 409 SER A C 1
ATOM 3235 O O . SER A 1 409 ? -24.056 -29.321 23.469 1.00 44.94 409 SER A O 1
ATOM 3237 N N . PRO A 1 410 ? -23.933 -31.517 23.951 1.00 44.31 410 PRO A N 1
ATOM 3238 C CA . PRO A 1 410 ? -22.499 -31.533 24.271 1.00 44.31 410 PRO A CA 1
ATOM 3239 C C . PRO A 1 410 ? -21.551 -31.342 23.068 1.00 44.31 410 PRO A C 1
ATOM 3241 O O . PRO A 1 410 ? -20.345 -31.255 23.264 1.00 44.31 410 PRO A O 1
ATOM 3244 N N . ASN A 1 411 ? -22.063 -31.251 21.832 1.00 42.09 411 ASN A N 1
ATOM 3245 C CA . ASN A 1 411 ? -21.246 -31.307 20.605 1.00 42.09 411 ASN A CA 1
ATOM 3246 C C . ASN A 1 411 ? -21.184 -30.012 19.772 1.00 42.09 411 ASN A C 1
ATOM 3248 O O . ASN A 1 411 ? -20.704 -30.046 18.641 1.00 42.09 411 ASN A O 1
ATOM 3252 N N . PHE A 1 412 ? -21.641 -28.868 20.285 1.00 44.03 412 PHE A N 1
ATOM 3253 C CA . PHE A 1 412 ? -21.502 -27.593 19.569 1.00 44.03 412 PHE A CA 1
ATOM 3254 C C . PHE A 1 412 ? -20.434 -26.729 20.241 1.00 44.03 412 PHE A C 1
ATOM 3256 O O . PHE A 1 412 ? -20.687 -26.138 21.284 1.00 44.03 412 PHE A O 1
ATOM 3263 N N . GLN A 1 413 ? -19.239 -26.666 19.642 1.00 42.75 413 GLN A N 1
ATOM 3264 C CA . GLN A 1 413 ? -18.152 -25.789 20.106 1.00 42.75 413 GLN A CA 1
ATOM 3265 C C . GLN A 1 413 ? -18.454 -24.300 19.868 1.00 42.75 413 GLN A C 1
ATOM 3267 O O . GLN A 1 413 ? -17.911 -23.454 20.567 1.00 42.75 413 GLN A O 1
ATOM 3272 N N . GLU A 1 414 ? -19.366 -23.977 18.946 1.00 46.16 414 GLU A N 1
ATOM 3273 C CA . GLU A 1 414 ? -19.855 -22.618 18.717 1.00 46.16 414 GLU A CA 1
ATOM 3274 C C . GLU A 1 414 ? -21.349 -22.663 18.377 1.00 46.16 414 GLU A C 1
ATOM 3276 O O . GLU A 1 414 ? -21.781 -23.413 17.499 1.00 46.16 414 GLU A O 1
ATOM 3281 N N . LEU A 1 415 ? -22.152 -21.877 19.096 1.00 49.56 415 LEU A N 1
ATOM 3282 C CA . LEU A 1 415 ? -23.572 -21.687 18.817 1.00 49.56 415 LEU A CA 1
ATOM 3283 C C . LEU A 1 415 ? -23.790 -20.282 18.278 1.00 49.56 415 LEU A C 1
ATOM 3285 O O . LEU A 1 415 ? -23.461 -19.301 18.944 1.00 49.56 415 LEU A O 1
ATOM 3289 N N . TYR A 1 416 ? -24.375 -20.199 17.086 1.00 53.34 416 TYR A N 1
ATOM 3290 C CA . TYR A 1 416 ? -24.714 -18.938 16.447 1.00 53.34 416 TYR A CA 1
ATOM 3291 C C . TYR A 1 416 ? -26.216 -18.682 16.573 1.00 53.34 416 TYR A C 1
ATOM 3293 O O . TYR A 1 416 ? -27.044 -19.497 16.155 1.00 53.34 416 TYR A O 1
ATOM 3301 N N . LEU A 1 417 ? -26.564 -17.542 17.171 1.00 56.62 417 LEU A N 1
ATOM 3302 C CA . LEU A 1 417 ? -27.917 -16.996 17.127 1.00 56.62 417 LEU A CA 1
ATOM 3303 C C . LEU A 1 417 ? -28.010 -16.073 15.917 1.00 56.62 417 LEU A C 1
ATOM 3305 O O . LEU A 1 417 ? -27.244 -15.114 15.812 1.00 56.62 417 LEU A O 1
ATOM 3309 N N . VAL A 1 418 ? -28.939 -16.377 15.014 1.00 62.34 418 VAL A N 1
ATOM 3310 C CA . VAL A 1 418 ? -29.188 -15.577 13.813 1.00 62.34 418 VAL A CA 1
ATOM 3311 C C . VAL A 1 418 ? -30.621 -15.062 13.867 1.00 62.34 418 VAL A C 1
ATOM 3313 O O . VAL A 1 418 ? -31.569 -15.831 14.047 1.00 62.34 418 VAL A O 1
ATOM 3316 N N . LEU A 1 419 ? -30.770 -13.745 13.728 1.00 58.50 419 LEU A N 1
ATOM 3317 C CA . LEU A 1 419 ? -32.051 -13.097 13.466 1.00 58.50 419 LEU A CA 1
ATOM 3318 C C . LEU A 1 419 ? -32.322 -13.166 11.968 1.00 58.50 419 LEU A C 1
ATOM 3320 O O . LEU A 1 419 ? -31.522 -12.671 11.176 1.00 58.50 419 LEU A O 1
ATOM 3324 N N . ILE A 1 420 ? -33.439 -13.791 11.603 1.00 61.25 420 ILE A N 1
ATOM 3325 C CA . ILE A 1 420 ? -33.851 -13.961 10.214 1.00 61.25 420 ILE A CA 1
ATOM 3326 C C . ILE A 1 420 ? -35.112 -13.136 9.990 1.00 61.25 420 ILE A C 1
ATOM 3328 O O . ILE A 1 420 ? -36.118 -13.303 10.685 1.00 61.25 420 ILE A O 1
ATOM 3332 N N . SER A 1 421 ? -35.040 -12.253 8.999 1.00 52.19 421 SER A N 1
ATOM 3333 C CA . SER A 1 421 ? -36.194 -11.573 8.423 1.00 52.19 421 SER A CA 1
ATOM 3334 C C . SER A 1 421 ? -36.466 -12.177 7.051 1.00 52.19 421 SER A C 1
ATOM 3336 O O . SER A 1 421 ? -35.540 -12.344 6.255 1.00 52.19 421 SER A O 1
ATOM 3338 N N . THR A 1 422 ? -37.719 -12.541 6.779 1.00 60.19 422 THR A N 1
ATOM 3339 C CA . THR A 1 422 ? -38.145 -12.960 5.439 1.00 60.19 422 THR A CA 1
ATOM 3340 C C . THR A 1 422 ? -39.179 -11.968 4.910 1.00 60.19 422 THR A C 1
ATOM 3342 O O . THR A 1 422 ? -39.932 -11.408 5.705 1.00 60.19 422 THR A O 1
ATOM 3345 N N . PRO A 1 423 ? -39.300 -11.771 3.583 1.00 47.34 423 PRO A N 1
ATOM 3346 C CA . PRO A 1 423 ? -40.206 -10.767 3.012 1.00 47.34 423 PRO A CA 1
ATOM 3347 C C . PRO A 1 423 ? -41.696 -10.971 3.333 1.00 47.34 423 PRO A C 1
ATOM 3349 O O . PRO A 1 423 ? -42.513 -10.115 3.005 1.00 47.34 423 PRO A O 1
ATOM 3352 N N . LYS A 1 424 ? -42.075 -12.127 3.895 1.00 50.44 424 LYS A N 1
ATOM 3353 C CA . LYS A 1 424 ? -43.469 -12.530 4.116 1.00 50.44 424 LYS A CA 1
ATOM 3354 C C . LYS A 1 424 ? -43.823 -12.801 5.583 1.00 50.44 424 LYS A C 1
ATOM 3356 O O . LYS A 1 424 ? -44.992 -13.056 5.852 1.00 50.44 424 LYS A O 1
ATOM 3361 N N . GLU A 1 425 ? -42.876 -12.740 6.522 1.00 51.41 425 GLU A N 1
ATOM 3362 C CA . GLU A 1 425 ? -43.136 -13.051 7.937 1.00 51.41 425 GLU A CA 1
ATOM 3363 C C . GLU A 1 425 ? -42.476 -12.063 8.909 1.00 51.41 425 GLU A C 1
ATOM 3365 O O . GLU A 1 425 ? -41.472 -11.427 8.597 1.00 51.41 425 GLU A O 1
ATOM 3370 N N . SER A 1 426 ? -43.032 -11.975 10.122 1.00 55.81 426 SER A N 1
ATOM 3371 C CA . SER A 1 426 ? -42.416 -11.310 11.275 1.00 55.81 426 SER A CA 1
ATOM 3372 C C . SER A 1 426 ? -41.081 -11.961 11.660 1.00 55.81 426 SER A C 1
ATOM 3374 O O . SER A 1 426 ? -40.922 -13.173 11.531 1.00 55.81 426 SER A O 1
ATOM 3376 N N . TRP A 1 427 ? -40.158 -11.161 12.196 1.00 59.09 427 TRP A N 1
ATOM 3377 C CA . TRP A 1 427 ? -38.837 -11.572 12.686 1.00 59.09 427 TRP A CA 1
ATOM 3378 C C . TRP A 1 427 ? -38.864 -12.862 13.517 1.00 59.09 427 TRP A C 1
ATOM 3380 O O . TRP A 1 427 ? -39.626 -12.967 14.481 1.00 59.09 427 TRP A O 1
ATOM 3390 N N . ARG A 1 428 ? -37.989 -13.823 13.187 1.00 63.19 428 ARG A N 1
ATOM 3391 C CA . ARG A 1 428 ? -37.785 -15.045 13.982 1.00 63.19 428 ARG A CA 1
ATOM 3392 C C . ARG A 1 428 ? -36.319 -15.176 14.399 1.00 63.19 428 ARG A C 1
ATOM 3394 O O . ARG A 1 428 ? -35.409 -14.952 13.603 1.00 63.19 428 ARG A O 1
ATOM 3401 N N . VAL A 1 429 ? -36.091 -15.566 15.654 1.00 57.06 429 VAL A N 1
ATOM 3402 C CA . VAL A 1 429 ? -34.759 -15.927 16.166 1.00 57.06 429 VAL A CA 1
ATOM 3403 C C . VAL A 1 429 ? -34.560 -17.421 15.948 1.00 57.06 429 VAL A C 1
ATOM 3405 O O . VAL A 1 429 ? -35.394 -18.221 16.370 1.00 57.06 429 VAL A O 1
ATOM 3408 N N . CYS A 1 430 ? -33.476 -17.810 15.281 1.00 62.69 430 CYS A N 1
ATOM 3409 C CA . CYS A 1 430 ? -33.187 -19.212 14.994 1.00 62.69 430 CYS A CA 1
ATOM 3410 C C . CYS A 1 430 ? -31.805 -19.628 15.509 1.00 62.69 430 CYS A C 1
ATOM 3412 O O . CYS A 1 430 ? -30.847 -18.852 15.504 1.00 62.69 430 CYS A O 1
ATOM 3414 N N . LYS A 1 431 ? -31.712 -20.890 15.944 1.00 60.28 431 LYS A N 1
ATOM 3415 C CA . LYS A 1 431 ? -30.456 -21.550 16.311 1.00 60.28 431 LYS A CA 1
ATOM 3416 C C . LYS A 1 431 ? -29.826 -22.110 15.040 1.00 60.28 431 LYS A C 1
ATOM 3418 O O . LYS A 1 431 ? -30.460 -22.926 14.375 1.00 60.28 431 LYS A O 1
ATOM 3423 N N . VAL A 1 432 ? -28.602 -21.697 14.717 1.00 56.53 432 VAL A N 1
ATOM 3424 C CA . VAL A 1 432 ? -27.906 -22.163 13.510 1.00 56.53 432 VAL A CA 1
ATOM 3425 C C . VAL A 1 432 ? -26.651 -22.939 13.905 1.00 56.53 432 VAL A C 1
ATOM 3427 O O . VAL A 1 432 ? -25.871 -22.498 14.750 1.00 56.53 432 VAL A O 1
ATOM 3430 N N . GLY A 1 433 ? -26.496 -24.133 13.326 1.00 50.94 433 GLY A N 1
ATOM 3431 C CA . GLY A 1 433 ? -25.263 -24.921 13.399 1.00 50.94 433 GLY A CA 1
ATOM 3432 C C . GLY A 1 433 ? -24.181 -24.391 12.448 1.00 50.94 433 GLY A C 1
ATOM 3433 O O . GLY A 1 433 ? -24.343 -23.339 11.837 1.00 50.94 433 GLY A O 1
ATOM 3434 N N . ARG A 1 434 ? -23.065 -25.120 12.319 1.00 45.69 434 ARG A N 1
ATOM 3435 C CA . ARG A 1 434 ? -21.937 -24.759 11.438 1.00 45.69 434 ARG A CA 1
ATOM 3436 C C . ARG A 1 434 ? -22.428 -24.466 10.011 1.00 45.69 434 ARG A C 1
ATOM 3438 O O . ARG A 1 434 ? -23.067 -25.313 9.394 1.00 45.69 434 ARG A O 1
ATOM 3445 N N . VAL A 1 435 ? -22.127 -23.267 9.512 1.00 48.34 435 VAL A N 1
ATOM 3446 C CA . VAL A 1 435 ? -22.457 -22.824 8.150 1.00 48.34 435 VAL A CA 1
ATOM 3447 C C . VAL A 1 435 ? -21.329 -23.273 7.221 1.00 48.34 435 VAL A C 1
ATOM 3449 O O . VAL A 1 435 ? -20.252 -22.685 7.237 1.00 48.34 435 VAL A O 1
ATOM 3452 N N . GLU A 1 436 ? -21.560 -24.313 6.423 1.00 44.38 436 GLU A N 1
ATOM 3453 C CA . GLU A 1 436 ? -20.679 -24.697 5.314 1.00 44.38 436 GLU A CA 1
ATOM 3454 C C . GLU A 1 436 ? -21.473 -24.646 4.005 1.00 44.38 436 GLU A C 1
ATOM 3456 O O . GLU A 1 436 ? -22.490 -25.315 3.867 1.00 44.38 436 GLU A O 1
ATOM 3461 N N . ASN A 1 437 ? -20.995 -23.834 3.056 1.00 40.78 437 ASN A N 1
ATOM 3462 C CA . ASN A 1 437 ? -21.476 -23.709 1.675 1.00 40.78 437 ASN A CA 1
ATOM 3463 C C . ASN A 1 437 ? -22.971 -23.364 1.501 1.00 40.78 437 ASN A C 1
ATOM 3465 O O . ASN A 1 437 ? -23.797 -24.247 1.329 1.00 40.78 437 ASN A O 1
ATOM 3469 N N . GLN A 1 438 ? -23.289 -22.061 1.443 1.00 49.00 438 GLN A N 1
ATOM 3470 C CA . GLN A 1 438 ? -24.508 -21.435 0.869 1.00 49.00 438 GLN A CA 1
ATOM 3471 C C . GLN A 1 438 ? -25.908 -21.891 1.347 1.00 49.00 438 GLN A C 1
ATOM 3473 O O . GLN A 1 438 ? -26.897 -21.278 0.947 1.00 49.00 438 GLN A O 1
ATOM 3478 N N . TRP A 1 439 ? -26.021 -22.874 2.240 1.00 43.59 439 TRP A N 1
ATOM 3479 C CA . TRP A 1 439 ? -27.300 -23.388 2.735 1.00 43.59 439 TRP A CA 1
ATOM 3480 C C . TRP A 1 439 ? -27.400 -23.245 4.253 1.00 43.59 439 TRP A C 1
ATOM 3482 O O . TRP A 1 439 ? -26.484 -23.611 4.990 1.00 43.59 439 TRP A O 1
ATOM 3492 N N . ILE A 1 440 ? -28.532 -22.720 4.732 1.00 54.81 440 ILE A N 1
ATOM 3493 C CA . ILE A 1 440 ? -28.818 -22.592 6.166 1.00 54.81 440 ILE A CA 1
ATOM 3494 C C . ILE A 1 440 ? -29.860 -23.649 6.536 1.00 54.81 440 ILE A C 1
ATOM 3496 O O . ILE A 1 440 ? -30.993 -23.619 6.054 1.00 54.81 440 ILE A O 1
ATOM 3500 N N . LEU A 1 441 ? -29.467 -24.590 7.396 1.00 46.62 441 LEU A N 1
ATOM 3501 C CA . LEU A 1 441 ? -30.354 -25.602 7.974 1.00 46.62 441 LEU A CA 1
ATOM 3502 C C . LEU A 1 441 ? -30.962 -25.066 9.272 1.00 46.62 441 LEU A C 1
ATOM 3504 O O . LEU A 1 441 ? -30.240 -24.819 10.240 1.00 46.62 441 LEU A O 1
ATOM 3508 N N . LEU A 1 442 ? -32.287 -24.914 9.298 1.00 53.88 442 LEU A N 1
ATOM 3509 C CA . LEU A 1 442 ? -33.043 -24.471 10.471 1.00 53.88 442 LEU A CA 1
ATOM 3510 C C . LEU A 1 442 ? -34.057 -25.538 10.877 1.00 53.88 442 LEU A C 1
ATOM 3512 O O . LEU A 1 442 ? -34.793 -26.049 10.038 1.00 53.88 442 LEU A O 1
ATOM 3516 N N . GLY A 1 443 ? -34.162 -25.847 12.166 1.00 43.75 443 GLY A N 1
ATOM 3517 C CA . GLY A 1 443 ? -35.249 -26.698 12.646 1.00 43.75 443 GLY A CA 1
ATOM 3518 C C . GLY A 1 443 ? -35.335 -26.753 14.169 1.00 43.75 443 GLY A C 1
ATOM 3519 O O . GLY A 1 443 ? -34.308 -26.968 14.820 1.00 43.75 443 GLY A O 1
ATOM 3520 N N . PRO A 1 444 ? -36.527 -26.579 14.773 1.00 45.91 444 PRO A N 1
ATOM 3521 C CA . PRO A 1 444 ? -36.732 -26.933 16.169 1.00 45.91 444 PRO A CA 1
ATOM 3522 C C . PRO A 1 444 ? -36.555 -28.443 16.377 1.00 45.91 444 PRO A C 1
ATOM 3524 O O . PRO A 1 444 ? -36.805 -29.256 15.478 1.00 45.91 444 PRO A O 1
ATOM 3527 N N . LYS A 1 445 ? -36.128 -28.817 17.588 1.00 42.91 445 LYS A N 1
ATOM 3528 C CA . LYS A 1 445 ? -35.919 -30.210 18.010 1.00 42.91 445 LYS A CA 1
ATOM 3529 C C . LYS A 1 445 ? -37.212 -31.008 17.756 1.00 42.91 445 LYS A C 1
ATOM 3531 O O . LYS A 1 445 ? -38.242 -30.689 18.336 1.00 42.91 445 LYS A O 1
ATOM 3536 N N . GLY A 1 446 ? -37.156 -32.012 16.875 1.00 41.59 446 GLY A N 1
ATOM 3537 C CA . GLY A 1 446 ? -38.295 -32.883 16.537 1.00 41.59 446 GLY A CA 1
ATOM 3538 C C . GLY A 1 446 ? -39.037 -32.563 15.232 1.00 41.59 446 GLY A C 1
ATOM 3539 O O . GLY A 1 446 ? -39.993 -33.259 14.906 1.00 41.59 446 GLY A O 1
ATOM 3540 N N . SER A 1 447 ? -38.600 -31.563 14.464 1.00 46.19 447 SER A N 1
ATOM 3541 C CA . SER A 1 447 ? -39.143 -31.271 13.128 1.00 46.19 447 SER A CA 1
ATOM 3542 C C . SER A 1 447 ? -38.109 -31.519 12.029 1.00 46.19 447 SER A C 1
ATOM 3544 O O . SER A 1 447 ? -36.903 -31.456 12.273 1.00 46.19 447 SER A O 1
ATOM 3546 N N . SER A 1 448 ? -38.578 -31.819 10.815 1.00 46.34 448 SER A N 1
ATOM 3547 C CA . SER A 1 448 ? -37.717 -31.935 9.637 1.00 46.34 448 SER A CA 1
ATOM 3548 C C . SER A 1 448 ? -37.006 -30.600 9.375 1.00 46.34 448 SER A C 1
ATOM 3550 O O . SER A 1 448 ? -37.691 -29.573 9.325 1.00 46.34 448 SER A O 1
ATOM 3552 N N . PRO A 1 449 ? -35.674 -30.587 9.194 1.00 55.66 449 PRO A N 1
ATOM 3553 C CA . PRO A 1 449 ? -34.935 -29.354 8.974 1.00 55.66 449 PRO A CA 1
ATOM 3554 C C . PRO A 1 449 ? -35.416 -28.672 7.691 1.00 55.66 449 PRO A C 1
ATOM 3556 O O . PRO A 1 449 ? -35.482 -29.286 6.626 1.00 55.66 449 PRO A O 1
ATOM 3559 N N . GLN A 1 450 ? -35.760 -27.395 7.801 1.00 54.94 450 GLN A N 1
ATOM 3560 C CA . GLN A 1 450 ? -36.055 -26.543 6.662 1.00 54.94 450 GLN A CA 1
ATOM 3561 C C . GLN A 1 450 ? -34.742 -26.000 6.101 1.00 54.94 450 GLN A C 1
ATOM 3563 O O . GLN A 1 450 ? -33.911 -25.449 6.829 1.00 54.94 450 GLN A O 1
ATOM 3568 N N . ILE A 1 451 ? -34.561 -26.187 4.796 1.00 54.53 451 ILE A N 1
ATOM 3569 C CA . ILE A 1 451 ? -33.403 -25.711 4.047 1.00 54.53 451 ILE A CA 1
ATOM 3570 C C . ILE A 1 451 ? -33.772 -24.363 3.441 1.00 54.53 451 ILE A C 1
ATOM 3572 O O . ILE A 1 451 ? -34.717 -24.271 2.656 1.00 54.53 451 ILE A O 1
ATOM 3576 N N . TYR A 1 452 ? -33.020 -23.329 3.805 1.00 55.94 452 TYR A N 1
ATOM 3577 C CA . TYR A 1 452 ? -33.171 -21.996 3.236 1.00 55.94 452 TYR A CA 1
ATOM 3578 C C . TYR A 1 452 ? -32.045 -21.721 2.240 1.00 55.94 452 TYR A C 1
ATOM 3580 O O . TYR A 1 452 ? -30.875 -21.999 2.511 1.00 55.94 452 TYR A O 1
ATOM 3588 N N . ASP A 1 453 ? -32.425 -21.160 1.092 1.00 50.84 453 ASP A N 1
ATOM 3589 C CA . ASP A 1 453 ? -31.510 -20.613 0.092 1.00 50.84 453 ASP A CA 1
ATOM 3590 C C . ASP A 1 453 ? -30.804 -19.379 0.678 1.00 50.84 453 ASP A C 1
ATOM 3592 O O . ASP A 1 453 ? -31.462 -18.401 1.053 1.00 50.84 453 ASP A O 1
ATOM 3596 N N . GLY A 1 454 ? -29.472 -19.431 0.773 1.00 54.25 454 GLY A N 1
ATOM 3597 C CA . GLY A 1 454 ? -28.649 -18.382 1.374 1.00 54.25 454 GLY A CA 1
ATOM 3598 C C . GLY A 1 454 ? -28.793 -17.008 0.715 1.00 54.25 454 GLY A C 1
ATOM 3599 O O . GLY A 1 454 ? -28.502 -16.006 1.361 1.00 54.25 454 GLY A O 1
ATOM 3600 N N . GLN A 1 455 ? -29.301 -16.924 -0.521 1.00 50.69 455 GLN A N 1
ATOM 3601 C CA . GLN A 1 455 ? -29.556 -15.644 -1.196 1.00 50.69 455 GLN A CA 1
ATOM 3602 C C . GLN A 1 455 ? -30.817 -14.920 -0.699 1.00 50.69 455 GLN A C 1
ATOM 3604 O O . GLN A 1 455 ? -30.988 -13.730 -0.957 1.00 50.69 455 GLN A O 1
ATOM 3609 N N . LYS A 1 456 ? -31.715 -15.615 0.009 1.00 48.53 456 LYS A N 1
ATOM 3610 C CA . LYS A 1 456 ? -33.000 -15.067 0.487 1.00 48.53 456 LYS A CA 1
ATOM 3611 C C . LYS A 1 456 ? -33.024 -14.802 1.992 1.00 48.53 456 LYS A C 1
ATOM 3613 O O . LYS A 1 456 ? -34.082 -14.490 2.536 1.00 48.53 456 LYS A O 1
ATOM 3618 N N . VAL A 1 457 ? -31.880 -14.939 2.660 1.00 49.34 457 VAL A N 1
ATOM 3619 C CA . VAL A 1 457 ? -31.742 -14.777 4.109 1.00 49.34 457 VAL A CA 1
ATOM 3620 C C . VAL A 1 457 ? -30.813 -13.606 4.396 1.00 49.34 457 VAL A C 1
ATOM 3622 O O . VAL A 1 457 ? -29.629 -13.647 4.074 1.00 49.34 457 VAL A O 1
ATOM 3625 N N . GLN A 1 458 ? -31.340 -12.563 5.035 1.00 47.38 458 GLN A N 1
ATOM 3626 C CA . GLN A 1 458 ? -30.532 -11.437 5.495 1.00 47.38 458 GLN A CA 1
ATOM 3627 C C . GLN A 1 458 ? -30.051 -11.704 6.927 1.00 47.38 458 GLN A C 1
ATOM 3629 O O . GLN A 1 458 ? -30.860 -11.794 7.851 1.00 47.38 458 GLN A O 1
ATOM 3634 N N . ILE A 1 459 ? -28.735 -11.842 7.112 1.00 53.12 459 ILE A N 1
ATOM 3635 C CA . ILE A 1 459 ? -28.108 -11.994 8.433 1.00 53.12 459 ILE A CA 1
ATOM 3636 C C . ILE A 1 459 ? -27.827 -10.600 8.983 1.00 53.12 459 ILE A C 1
ATOM 3638 O O . ILE A 1 459 ? -26.980 -9.882 8.460 1.00 53.12 459 ILE A O 1
ATOM 3642 N N . ILE A 1 460 ? -28.543 -10.219 10.037 1.00 42.91 460 ILE A N 1
ATOM 3643 C CA . ILE A 1 460 ? -28.527 -8.834 10.541 1.00 42.91 460 ILE A CA 1
ATOM 3644 C C . ILE A 1 460 ? -27.577 -8.667 11.737 1.00 42.91 460 ILE A C 1
ATOM 3646 O O . ILE A 1 460 ? -27.223 -7.555 12.115 1.00 42.91 460 ILE A O 1
ATOM 3650 N N . GLY A 1 461 ? -27.068 -9.769 12.292 1.00 43.56 461 GLY A N 1
ATOM 3651 C CA . GLY A 1 461 ? -26.026 -9.724 13.310 1.00 43.56 461 GLY A CA 1
ATOM 3652 C C . GLY A 1 461 ? -25.522 -11.106 13.706 1.00 43.56 461 GLY A C 1
ATOM 3653 O O . GLY A 1 461 ? -26.248 -12.097 13.624 1.00 43.56 461 GLY A O 1
ATOM 3654 N N . LYS A 1 462 ? -24.262 -11.157 14.146 1.00 45.59 462 LYS A N 1
ATOM 3655 C CA . LYS A 1 462 ? -23.622 -12.330 14.748 1.00 45.59 462 LYS A CA 1
ATOM 3656 C C . LYS A 1 462 ? -23.534 -12.091 16.250 1.00 45.59 462 LYS A C 1
ATOM 3658 O O . LYS A 1 462 ? -22.787 -11.218 16.683 1.00 45.59 462 LYS A O 1
ATOM 3663 N N . VAL A 1 463 ? -24.275 -12.858 17.045 1.00 42.34 463 VAL A N 1
ATOM 3664 C CA . VAL A 1 463 ? -24.155 -12.795 18.507 1.00 42.34 463 VAL A CA 1
ATOM 3665 C C . VAL A 1 463 ? -23.258 -13.937 18.957 1.00 42.34 463 VAL A C 1
ATOM 3667 O O . VAL A 1 463 ? -23.673 -15.094 18.989 1.00 42.34 463 VAL A O 1
ATOM 3670 N N . SER A 1 464 ? -22.006 -13.612 19.266 1.00 40.53 464 SER A N 1
ATOM 3671 C CA . SER A 1 464 ? -21.096 -14.536 19.938 1.00 40.53 464 SER A CA 1
ATOM 3672 C C . SER A 1 464 ? -21.508 -14.616 21.405 1.00 40.53 464 SER A C 1
ATOM 3674 O O . SER A 1 464 ? -21.573 -13.585 22.075 1.00 40.53 464 SER A O 1
ATOM 3676 N N . ALA A 1 465 ? -21.787 -15.816 21.912 1.00 39.56 465 ALA A N 1
ATOM 3677 C CA . ALA A 1 465 ? -22.042 -16.025 23.333 1.00 39.56 465 ALA A CA 1
ATOM 3678 C C . ALA A 1 465 ? -20.752 -15.767 24.135 1.00 39.56 465 ALA A C 1
ATOM 3680 O O . ALA A 1 465 ? -19.986 -16.681 24.426 1.00 39.56 465 ALA A O 1
ATOM 3681 N N . LEU A 1 466 ? -20.479 -14.504 24.464 1.00 34.25 466 LEU A N 1
ATOM 3682 C CA . LEU A 1 466 ? -19.520 -14.151 25.501 1.00 34.25 466 LEU A CA 1
ATOM 3683 C C . LEU A 1 466 ? -20.219 -14.361 26.842 1.00 34.25 466 LEU A C 1
ATOM 3685 O O . LEU A 1 466 ? -21.196 -13.684 27.160 1.00 34.25 466 LEU A O 1
ATOM 3689 N N . PHE A 1 467 ? -19.727 -15.326 27.614 1.00 35.28 467 PHE A N 1
ATOM 3690 C CA . PHE A 1 467 ? -20.131 -15.500 29.002 1.00 35.28 467 PHE A CA 1
ATOM 3691 C C . PHE A 1 467 ? -19.858 -14.198 29.776 1.00 35.28 467 PHE A C 1
ATOM 3693 O O . PHE A 1 467 ? -18.715 -13.780 29.930 1.00 35.28 467 PHE A O 1
ATOM 3700 N N . THR A 1 468 ? -20.953 -13.551 30.182 1.00 33.75 468 THR A N 1
ATOM 3701 C CA . THR A 1 468 ? -21.127 -12.570 31.267 1.00 33.75 468 THR A CA 1
ATOM 3702 C C . THR A 1 468 ? -19.881 -11.801 31.743 1.00 33.75 468 THR A C 1
ATOM 3704 O O . THR A 1 468 ? -19.111 -12.296 32.564 1.00 33.75 468 THR A O 1
ATOM 3707 N N . LYS A 1 469 ? -19.781 -10.519 31.366 1.00 32.03 469 LYS A N 1
ATOM 3708 C CA . LYS A 1 469 ? -19.255 -9.459 32.246 1.00 32.03 469 LYS A CA 1
ATOM 3709 C C . LYS A 1 469 ? -20.355 -8.410 32.413 1.00 32.03 469 LYS A C 1
ATOM 3711 O O . LYS A 1 469 ? -20.980 -8.011 31.434 1.00 32.03 469 LYS A O 1
ATOM 3716 N N . GLU A 1 470 ? -20.615 -8.032 33.659 1.00 29.38 470 GLU A N 1
ATOM 3717 C CA . GLU A 1 470 ? -21.534 -6.957 34.032 1.00 29.38 470 GLU A CA 1
ATOM 3718 C C . GLU A 1 470 ? -21.105 -5.650 33.350 1.00 29.38 470 GLU A C 1
ATOM 3720 O O . GLU A 1 470 ? -19.933 -5.274 33.393 1.00 29.38 470 GLU A O 1
ATOM 3725 N N . ILE A 1 471 ? -22.051 -4.977 32.694 1.00 27.03 471 ILE A N 1
ATOM 3726 C CA . ILE A 1 471 ? -21.863 -3.632 32.148 1.00 27.03 471 ILE A CA 1
ATOM 3727 C C . ILE A 1 471 ? -22.271 -2.663 33.265 1.00 27.03 471 ILE A C 1
ATOM 3729 O O . ILE A 1 471 ? -23.442 -2.685 33.655 1.00 27.03 471 ILE A O 1
ATOM 3733 N N . PRO A 1 472 ? -21.356 -1.850 33.823 1.00 29.14 472 PRO A N 1
ATOM 3734 C CA . PRO A 1 472 ? -21.746 -0.810 34.762 1.00 29.14 472 PRO A CA 1
ATOM 3735 C C . PRO A 1 472 ? -22.489 0.295 33.995 1.00 29.14 472 PRO A C 1
ATOM 3737 O O . PRO A 1 472 ? -22.005 0.755 32.959 1.00 29.14 472 PRO A O 1
ATOM 3740 N N . PHE A 1 473 ? -23.670 0.666 34.494 1.00 31.19 473 PHE A N 1
ATOM 3741 C CA . PHE A 1 473 ? -24.439 1.834 34.048 1.00 31.19 473 PHE A CA 1
ATOM 3742 C C . PHE A 1 473 ? -23.874 3.130 34.624 1.00 31.19 473 PHE A C 1
ATOM 3744 O O . PHE A 1 473 ? -23.443 3.104 35.802 1.00 31.19 473 PHE A O 1
#

Secondary structure (DSSP, 8-state):
---EEE-TTT--EEE-SS--TT-EEE-TTT-PEEE--HHHHHHHHHHHGGGSTTEEEHHHHHHHHT--HHHHHHHHHHTSS-EEEETTEEEEEHHHHHHHHHHHHTS---------------------------EEEHHHHHHHHT--HHHHHHHHHHTSS-PEEETTEEEEEHHHHHHHHHHHHHS-------------TTS-PEEEHHHHHHHHT--HHHHHHHHHHTT---EEETTEEEEEHHHHHHHHHHHHHHHHHHHHHHTTT---------TTSTTEEEHHHHHHHHT--HHHHHHHHHTTSS-EEEETTEEEEEHHHHHHHHHHHHSPPPPP-PPP------PPPPPS-STTS--------SS------PPTTPEEEE---TT--SGGGEEEE-GGGG-S-TT-S--EEEEEEETTEEEEEEEE----SSEEEE--TTSPPEEEEGGG-EE---B----------

Sequence (473 aa):
HKNFMVCPQCFTQYNIESFQDGKKFKCKKCSSILTVDRKAYEADSSIEEKKEDEAMTLEQVQEYLCIDSKELGLIIRSGELTGFLDGTVMKFRKEDVEKVKKAKEIQPTLILDEPSSQEESSYEDEGDLIDIDEEMSMTKVMSELHIDENQLRKMMALGELVPTYRDGEAYFRAEDVERVKHTRESQPTLILSDMKVDQSLSGEQLLSFEEAMEDLGMNATAFTELITRENIRPIARGDRSFFKSSEIARLRSSLRQEASTQKKEIKLTFSSPSSAPSSTLKDLLSFEEVLQILGISPKELRQMVVSKKLPSVHSGELIKFRREDVESLKKTQEHPPSSPPSAGIPLFNKPLPQPVEQWLSTPKGTHKQNGTLSLPSLAKNTVALYNPDPSAFTPSALIFLEPASFQDSPNFQELYLVLISTPKESWRVCKVGRVENQWILLGPKGSSPQIYDGQKVQIIGKVSALFTKEIPF

pLDDT: mean 72.28, std 24.7, range [25.52, 97.94]